Protein AF-0000000086878191 (afdb_homodimer)

Foldseek 3Di:
DPPQPDDQLQEEEEAEAQFQQDDQAWPDDGSVQLLQLLLVVLVLSVVLVHAYEYEWEDDDPLPPADDDDDPDDDDDRDADVRRGGRDCSSPDDPPHHYQYDRAQARPPPTCVVVVSVVSNHQEYEYAYPACQTNRLRNLVVCQVVRHEYEYQLSSHTHSDPVSSCCCVPPPDVVRYHYDHSVSNSVSSVVND/DPPQPDDQLQEEEEAEAQFQQDDQAWPDDGSVQLLQLLLVVLVLSVVLVHAYEYEWEDDDPLPPADDDDDPDDDDDRDADVRRGGRDCSSPDDPRHHYQYDRAQERPPPTCVVVVSVVSNHQEYEYAYPACQTNRLRNLVVCQVVRHAYEYQLSSHTHSDPVSSCCCVPPPDVVRYHYDHSVSNSVSSVVND

Radius of gyration: 21.1 Å; Cα contacts (8 Å, |Δi|>4): 807; chains: 2; bounding box: 50×62×45 Å

InterPro domains:
  IPR000868 Isochorismatase-like domain [PF00857] (11-183)
  IPR036380 Isochorismatase-like superfamily [G3DSA:3.40.50.850] (2-187)
  IPR036380 Isochorismatase-like superfamily [SSF52499] (7-186)
  IPR050272 Isochorismatase-like hydrolase [PTHR43540] (9-186)

Structure (mmCIF, N/CA/C/O backbone):
data_AF-0000000086878191-model_v1
#
loop_
_entity.id
_entity.type
_entity.pdbx_description
1 polymer 'Isochorismatase family protein'
#
loop_
_atom_site.group_PDB
_atom_site.id
_atom_site.type_symbol
_atom_site.label_atom_id
_atom_site.label_alt_id
_atom_site.label_comp_id
_atom_site.label_asym_id
_atom_site.label_entity_id
_atom_site.label_seq_id
_atom_site.pdbx_PDB_ins_code
_atom_site.Cartn_x
_atom_site.Cartn_y
_atom_site.Cartn_z
_atom_site.occupancy
_atom_site.B_iso_or_equiv
_atom_site.auth_seq_id
_atom_site.auth_comp_id
_atom_site.auth_asym_id
_atom_site.auth_atom_id
_atom_site.pdbx_PDB_model_num
ATOM 1 N N . MET A 1 1 ? 23.391 27.094 9.336 1 36.97 1 MET A N 1
ATOM 2 C CA . MET A 1 1 ? 22.031 27.156 8.797 1 36.97 1 MET A CA 1
ATOM 3 C C . MET A 1 1 ? 21.25 25.891 9.164 1 36.97 1 MET A C 1
ATOM 5 O O . MET A 1 1 ? 21.75 24.781 9.008 1 36.97 1 MET A O 1
ATOM 9 N N . LYS A 1 2 ? 20.453 25.938 10.094 1 45.66 2 LYS A N 1
ATOM 10 C CA . LYS A 1 2 ? 19.797 24.75 10.648 1 45.66 2 LYS A CA 1
ATOM 11 C C . LYS A 1 2 ? 19.094 23.953 9.555 1 45.66 2 LYS A C 1
ATOM 13 O O . LYS A 1 2 ? 18.297 24.516 8.789 1 45.66 2 LYS A O 1
ATOM 18 N N . GLU A 1 3 ? 19.641 22.969 8.984 1 55.59 3 GLU A N 1
ATOM 19 C CA . GLU A 1 3 ? 19.141 22.125 7.914 1 55.59 3 GLU A CA 1
ATOM 20 C C . GLU A 1 3 ? 17.656 21.797 8.133 1 55.59 3 GLU A C 1
ATOM 22 O O . GLU A 1 3 ? 17.281 21.234 9.164 1 55.59 3 GLU A O 1
ATOM 27 N N . HIS A 1 4 ? 16.859 22.688 7.398 1 68.62 4 HIS A N 1
ATOM 28 C CA . HIS A 1 4 ? 15.422 22.484 7.523 1 68.62 4 HIS A CA 1
ATOM 29 C C . HIS A 1 4 ? 15.023 21.109 7 1 68.62 4 HIS A C 1
ATOM 31 O O . HIS A 1 4 ? 15.586 20.625 6.016 1 68.62 4 HIS A O 1
ATOM 37 N N . LEU A 1 5 ? 14.227 20.531 7.859 1 74.94 5 LEU A N 1
ATOM 38 C CA . LEU A 1 5 ? 13.688 19.234 7.473 1 74.94 5 LEU A CA 1
ATOM 39 C C . LEU A 1 5 ? 12.992 19.312 6.113 1 74.94 5 LEU A C 1
ATOM 41 O O . LEU A 1 5 ? 13.102 18.391 5.301 1 74.94 5 LEU A O 1
ATOM 45 N N . TYR A 1 6 ? 12.375 20.531 5.906 1 79.62 6 TYR A N 1
ATOM 46 C CA . TYR A 1 6 ? 11.617 20.734 4.68 1 79.62 6 TYR A CA 1
ATOM 47 C C . TYR A 1 6 ? 11.352 22.219 4.449 1 79.62 6 TYR A C 1
ATOM 49 O O . TYR A 1 6 ? 11.547 23.047 5.348 1 79.62 6 TYR A O 1
ATOM 57 N N . GLN A 1 7 ? 11.125 22.484 3.131 1 84.81 7 GLN A N 1
ATOM 58 C CA . GLN A 1 7 ? 10.68 23.812 2.729 1 84.81 7 GLN A CA 1
ATOM 59 C C . GLN A 1 7 ? 9.164 23.844 2.508 1 84.81 7 GLN A C 1
ATOM 61 O O . GLN A 1 7 ? 8.641 23.094 1.687 1 84.81 7 GLN A O 1
ATOM 66 N N . PHE A 1 8 ? 8.469 24.75 3.139 1 85.5 8 PHE A N 1
ATOM 67 C CA . PHE A 1 8 ? 7.012 24.781 3.104 1 85.5 8 PHE A CA 1
ATOM 68 C C . PHE A 1 8 ? 6.512 24.953 1.675 1 85.5 8 PHE A C 1
ATOM 70 O O . PHE A 1 8 ? 5.473 24.406 1.306 1 85.5 8 PHE A O 1
ATOM 77 N N . SER A 1 9 ? 7.266 25.734 0.877 1 88.94 9 SER A N 1
ATOM 78 C CA . SER A 1 9 ? 6.812 26 -0.484 1 88.94 9 SER A CA 1
ATOM 79 C C . SER A 1 9 ? 6.836 24.734 -1.334 1 88.94 9 SER A C 1
ATOM 81 O O . SER A 1 9 ? 6.195 24.672 -2.385 1 88.94 9 SER A O 1
ATOM 83 N N . LYS A 1 10 ? 7.512 23.734 -0.83 1 95.38 10 LYS A N 1
ATOM 84 C CA . LYS A 1 10 ? 7.621 22.484 -1.576 1 95.38 10 LYS A CA 1
ATOM 85 C C . LYS A 1 10 ? 7.07 21.312 -0.769 1 95.38 10 LYS A C 1
ATOM 87 O O . LYS A 1 10 ? 7.359 20.156 -1.072 1 95.38 10 LYS A O 1
ATOM 92 N N . THR A 1 11 ? 6.363 21.688 0.327 1 96.56 11 THR A N 1
ATOM 93 C CA . THR A 1 11 ? 5.867 20.641 1.23 1 96.56 11 THR A CA 1
ATOM 94 C C . THR A 1 11 ? 4.352 20.719 1.358 1 96.56 11 THR A C 1
ATOM 96 O O . THR A 1 11 ? 3.783 21.812 1.47 1 96.56 11 THR A O 1
ATOM 99 N N . ALA A 1 12 ? 3.699 19.625 1.262 1 97.38 12 ALA A N 1
ATOM 100 C CA . ALA A 1 12 ? 2.264 19.5 1.502 1 97.38 12 ALA A CA 1
ATOM 101 C C . ALA A 1 12 ? 1.983 18.766 2.807 1 97.38 12 ALA A C 1
ATOM 103 O O . ALA A 1 12 ? 2.732 17.859 3.189 1 97.38 12 ALA A O 1
ATOM 104 N N . LEU A 1 13 ? 0.971 19.188 3.496 1 97.81 13 LEU A N 1
ATOM 105 C CA . LEU A 1 13 ? 0.39 18.391 4.57 1 97.81 13 LEU A CA 1
ATOM 106 C C . LEU A 1 13 ? -0.806 17.594 4.066 1 97.81 13 LEU A C 1
ATOM 108 O O . LEU A 1 13 ? -1.748 18.156 3.51 1 97.81 13 LEU A O 1
ATOM 112 N N . ILE A 1 14 ? -0.765 16.266 4.156 1 98.81 14 ILE A N 1
ATOM 113 C CA . ILE A 1 14 ? -1.865 15.391 3.777 1 98.81 14 ILE A CA 1
ATOM 114 C C . ILE A 1 14 ? -2.445 14.719 5.02 1 98.81 14 ILE A C 1
ATOM 116 O O . ILE A 1 14 ? -1.743 14 5.727 1 98.81 14 ILE A O 1
ATOM 120 N N . VAL A 1 15 ? -3.699 14.953 5.32 1 98.94 15 VAL A N 1
ATOM 121 C CA . VAL A 1 15 ? -4.406 14.477 6.504 1 98.94 15 VAL A CA 1
ATOM 122 C C . VAL A 1 15 ? -5.402 13.391 6.105 1 98.94 15 VAL A C 1
ATOM 124 O O . VAL A 1 15 ? -6.355 13.656 5.371 1 98.94 15 VAL A O 1
ATOM 127 N N . ILE A 1 16 ? -5.246 12.234 6.648 1 98.88 16 ILE A N 1
ATOM 128 C CA . ILE A 1 16 ? -5.98 11.07 6.18 1 98.88 16 ILE A CA 1
ATOM 129 C C . ILE A 1 16 ? -7.172 10.805 7.102 1 98.88 16 ILE A C 1
ATOM 131 O O . ILE A 1 16 ? -6.992 10.469 8.273 1 98.88 16 ILE A O 1
ATOM 135 N N . ASP A 1 17 ? -8.32 10.898 6.641 1 98.5 17 ASP A N 1
ATOM 136 C CA . ASP A 1 17 ? -9.562 10.289 7.113 1 98.5 17 ASP A CA 1
ATOM 137 C C . ASP A 1 17 ? -9.922 10.781 8.508 1 98.5 17 ASP A C 1
ATOM 139 O O . ASP A 1 17 ? -10.375 10 9.352 1 98.5 17 ASP A O 1
ATOM 143 N N . LEU A 1 18 ? -9.609 12.023 8.797 1 98.56 18 LEU A N 1
ATOM 144 C CA . LEU A 1 18 ? -10.164 12.609 10.008 1 98.56 18 LEU A CA 1
ATOM 145 C C . LEU A 1 18 ? -11.562 13.172 9.75 1 98.56 18 LEU A C 1
ATOM 147 O O . LEU A 1 18 ? -11.742 14.391 9.703 1 98.56 18 LEU A O 1
ATOM 151 N N . GLN A 1 19 ? -12.484 12.289 9.586 1 98.25 19 GLN A N 1
ATOM 152 C CA . GLN A 1 19 ? -13.891 12.562 9.32 1 98.25 19 GLN A CA 1
ATOM 153 C C . GLN A 1 19 ? -14.789 11.969 10.406 1 98.25 19 GLN A C 1
ATOM 155 O O . GLN A 1 19 ? -14.312 11.25 11.281 1 98.25 19 GLN A O 1
ATOM 160 N N . LYS A 1 20 ? -16.047 12.164 10.352 1 96.62 20 LYS A N 1
ATOM 161 C CA . LYS A 1 20 ? -16.969 11.844 11.438 1 96.62 20 LYS A CA 1
ATOM 162 C C . LYS A 1 20 ? -17.109 10.328 11.609 1 96.62 20 LYS A C 1
ATOM 164 O O . LYS A 1 20 ? -17.328 9.844 12.727 1 96.62 20 LYS A O 1
ATOM 169 N N . TRP A 1 21 ? -17 9.57 10.484 1 90.06 21 TRP A N 1
ATOM 170 C CA . TRP A 1 21 ? -17.078 8.117 10.562 1 90.06 21 TRP A CA 1
ATOM 171 C C . TRP A 1 21 ? -15.766 7.531 11.086 1 90.06 21 TRP A C 1
ATOM 173 O O . TRP A 1 21 ? -14.961 7.023 10.305 1 90.06 21 TRP A O 1
ATOM 183 N N . ILE A 1 22 ? -15.148 8.039 12.18 1 84.12 22 ILE A N 1
ATOM 184 C CA . ILE A 1 22 ? -13.961 7.512 12.844 1 84.12 22 ILE A CA 1
ATOM 185 C C . ILE A 1 22 ? -14.367 6.723 14.086 1 84.12 22 ILE A C 1
ATOM 187 O O . ILE A 1 22 ? -15.305 7.105 14.789 1 84.12 22 ILE A O 1
ATOM 191 N N . GLY A 1 23 ? -13.797 5.594 14.266 1 82.06 23 GLY A N 1
ATOM 192 C CA . GLY A 1 23 ? -14.125 4.742 15.398 1 82.06 23 GLY A CA 1
ATOM 193 C C . GLY A 1 23 ? -13.656 5.305 16.719 1 82.06 23 GLY A C 1
ATOM 194 O O . GLY A 1 23 ? -13.258 6.469 16.812 1 82.06 23 GLY A O 1
ATOM 195 N N . ASN A 1 24 ? -13.852 4.496 17.688 1 82.69 24 ASN A N 1
ATOM 196 C CA . ASN A 1 24 ? -13.531 4.961 19.031 1 82.69 24 ASN A CA 1
ATOM 197 C C . ASN A 1 24 ? -12.445 4.113 19.672 1 82.69 24 ASN A C 1
ATOM 199 O O . ASN A 1 24 ? -12.062 4.348 20.812 1 82.69 24 ASN A O 1
ATOM 203 N N . GLN A 1 25 ? -12.008 3.24 18.938 1 91.81 25 GLN A N 1
ATOM 204 C CA . GLN A 1 25 ? -10.977 2.381 19.516 1 91.81 25 GLN A CA 1
ATOM 205 C C . GLN A 1 25 ? -9.711 2.4 18.656 1 91.81 25 GLN A C 1
ATOM 207 O O . GLN A 1 25 ? -9.617 1.685 17.656 1 91.81 25 GLN A O 1
ATOM 212 N N . TYR A 1 26 ? -8.789 3.174 19.016 1 97.06 26 TYR A N 1
ATOM 213 C CA . TYR A 1 26 ? -7.492 3.312 18.359 1 97.06 26 TYR A CA 1
ATOM 214 C C . TYR A 1 26 ? -6.359 3.293 19.391 1 97.06 26 TYR A C 1
ATOM 216 O O . TYR A 1 26 ? -6.578 3.574 20.562 1 97.06 26 TYR A O 1
ATOM 224 N N . ALA A 1 27 ? -5.324 2.898 19.047 1 98.19 27 ALA A N 1
ATOM 225 C CA . ALA A 1 27 ? -4.109 2.896 19.859 1 98.19 27 ALA A CA 1
ATOM 226 C C . ALA A 1 27 ? -2.873 3.148 19.016 1 98.19 27 ALA A C 1
ATOM 228 O O . ALA A 1 27 ? -2.844 2.789 17.828 1 98.19 27 ALA A O 1
ATOM 229 N N . PRO A 1 28 ? -1.759 3.785 19.5 1 98.44 28 PRO A N 1
ATOM 230 C CA . PRO A 1 28 ? -1.587 4.172 20.891 1 98.44 28 PRO A CA 1
ATOM 231 C C . PRO A 1 28 ? -2.244 5.508 21.234 1 98.44 28 PRO A C 1
ATOM 233 O O . PRO A 1 28 ? -2.379 5.863 22.406 1 98.44 28 PRO A O 1
ATOM 236 N N . HIS A 1 29 ? -2.627 6.32 20.266 1 98.56 29 HIS A N 1
ATOM 237 C CA . HIS A 1 29 ? -3.256 7.617 20.484 1 98.56 29 HIS A CA 1
ATOM 238 C C . HIS A 1 29 ? -4.762 7.547 20.25 1 98.56 29 HIS A C 1
ATOM 240 O O . HIS A 1 29 ? -5.227 6.816 19.375 1 98.56 29 HIS A O 1
ATOM 246 N N . SER A 1 30 ? -5.531 8.312 21.031 1 97.94 30 SER A N 1
ATOM 247 C CA . SER A 1 30 ? -6.957 8.43 20.766 1 97.94 30 SER A CA 1
ATOM 248 C C . SER A 1 30 ? -7.215 9.234 19.484 1 97.94 30 SER A C 1
ATOM 250 O O . SER A 1 30 ? -6.344 9.977 19.031 1 97.94 30 SER A O 1
ATOM 252 N N . ALA A 1 31 ? -8.391 9.055 18.938 1 97.56 31 ALA A N 1
ATOM 253 C CA . ALA A 1 31 ? -8.773 9.852 17.781 1 97.56 31 ALA A CA 1
ATOM 254 C C . ALA A 1 31 ? -8.727 11.344 18.109 1 97.56 31 ALA A C 1
ATOM 256 O O . ALA A 1 31 ? -8.312 12.156 17.281 1 97.56 31 ALA A O 1
ATOM 257 N N . GLU A 1 32 ? -9.117 11.734 19.281 1 97.56 32 GLU A N 1
ATOM 258 C CA . GLU A 1 32 ? -9.117 13.133 19.703 1 97.56 32 GLU A CA 1
ATOM 259 C C . GLU A 1 32 ? -7.703 13.703 19.734 1 97.56 32 GLU A C 1
ATOM 261 O O . GLU A 1 32 ? -7.48 14.844 19.312 1 97.56 32 GLU A O 1
ATOM 266 N N . GLN A 1 33 ? -6.793 12.898 20.219 1 98.44 33 GLN A N 1
ATOM 267 C CA . GLN A 1 33 ? -5.398 13.328 20.25 1 98.44 33 GLN A CA 1
ATOM 268 C C . GLN A 1 33 ? -4.855 13.547 18.844 1 98.44 33 GLN A C 1
ATOM 270 O O . GLN A 1 33 ? -4.164 14.531 18.578 1 98.44 33 GLN A O 1
ATOM 275 N N . VAL A 1 34 ? -5.164 12.641 17.953 1 98.81 34 VAL A N 1
ATOM 276 C CA . VAL A 1 34 ? -4.719 12.734 16.562 1 98.81 34 VAL A CA 1
ATOM 277 C C . VAL A 1 34 ? -5.324 13.977 15.914 1 98.81 34 VAL A C 1
ATOM 279 O O . VAL A 1 34 ? -4.625 14.742 15.242 1 98.81 34 VAL A O 1
ATOM 282 N N . VAL A 1 35 ? -6.602 14.219 16.141 1 98.62 35 VAL A N 1
ATOM 283 C CA . VAL A 1 35 ? -7.309 15.359 15.555 1 98.62 35 VAL A CA 1
ATOM 284 C C . VAL A 1 35 ? -6.703 16.656 16.078 1 98.62 35 VAL A C 1
ATOM 286 O O . VAL A 1 35 ? -6.496 17.609 15.312 1 98.62 35 VAL A O 1
ATOM 289 N N . GLU A 1 36 ? -6.43 16.703 17.312 1 98.69 36 GLU A N 1
ATOM 290 C CA . GLU A 1 36 ? -5.844 17.891 17.922 1 98.69 36 GLU A CA 1
ATOM 291 C C . GLU A 1 36 ? -4.496 18.234 17.281 1 98.69 36 GLU A C 1
ATOM 293 O O . GLU A 1 36 ? -4.254 19.375 16.891 1 98.69 36 GLU A O 1
ATOM 298 N N . ARG A 1 37 ? -3.666 17.297 17.172 1 98.88 37 ARG A N 1
ATOM 299 C CA . ARG A 1 37 ? -2.328 17.516 16.641 1 98.88 37 ARG A CA 1
ATOM 300 C C . ARG A 1 37 ? -2.383 17.812 15.141 1 98.88 37 ARG A C 1
ATOM 302 O O . ARG A 1 37 ? -1.646 18.672 14.648 1 98.88 37 ARG A O 1
ATOM 309 N N . ALA A 1 38 ? -3.26 17.094 14.445 1 98.81 38 ALA A N 1
ATOM 310 C CA . ALA A 1 38 ? -3.455 17.391 13.031 1 98.81 38 ALA A CA 1
ATOM 311 C C . ALA A 1 38 ? -3.963 18.812 12.828 1 98.81 38 ALA A C 1
ATOM 313 O O . ALA A 1 38 ? -3.504 19.516 11.922 1 98.81 38 ALA A O 1
ATOM 314 N N . SER A 1 39 ? -4.91 19.219 13.656 1 98.62 39 SER A N 1
ATOM 315 C CA . SER A 1 39 ? -5.473 20.562 13.57 1 98.62 39 SER A CA 1
ATOM 316 C C . SER A 1 39 ? -4.391 21.625 13.742 1 98.62 39 SER A C 1
ATOM 318 O O . SER A 1 39 ? -4.363 22.609 13.016 1 98.62 39 SER A O 1
ATOM 320 N N . ALA A 1 40 ? -3.541 21.391 14.664 1 98.25 40 ALA A N 1
ATOM 321 C CA . ALA A 1 40 ? -2.438 22.328 14.891 1 98.25 40 ALA A CA 1
ATOM 322 C C . ALA A 1 40 ? -1.545 22.422 13.656 1 98.25 40 ALA A C 1
ATOM 324 O O . ALA A 1 40 ? -1.142 23.531 13.258 1 98.25 40 ALA A O 1
ATOM 325 N N . MET A 1 41 ? -1.264 21.344 13.023 1 97.62 41 MET A N 1
ATOM 326 C CA . MET A 1 41 ? -0.425 21.344 11.828 1 97.62 41 MET A CA 1
ATOM 327 C C . MET A 1 41 ? -1.145 22 10.656 1 97.62 41 MET A C 1
ATOM 329 O O . MET A 1 41 ? -0.543 22.766 9.898 1 97.62 41 MET A O 1
ATOM 333 N N . VAL A 1 42 ? -2.426 21.688 10.539 1 97.62 42 VAL A N 1
ATOM 334 C CA . VAL A 1 42 ? -3.209 22.281 9.461 1 97.62 42 VAL A CA 1
ATOM 335 C C . VAL A 1 42 ? -3.133 23.797 9.555 1 97.62 42 VAL A C 1
ATOM 337 O O . VAL A 1 42 ? -2.863 24.469 8.555 1 97.62 42 VAL A O 1
ATOM 340 N N . GLN A 1 43 ? -3.34 24.328 10.703 1 95.69 43 GLN A N 1
ATOM 341 C CA . GLN A 1 43 ? -3.303 25.766 10.898 1 95.69 43 GLN A CA 1
ATOM 342 C C . GLN A 1 43 ? -1.932 26.344 10.547 1 95.69 43 GLN A C 1
ATOM 344 O O . GLN A 1 43 ? -1.834 27.328 9.82 1 95.69 43 GLN A O 1
ATOM 349 N N . SER A 1 44 ? -0.901 25.688 11 1 94.94 44 SER A N 1
ATOM 350 C CA . SER A 1 44 ? 0.46 26.156 10.766 1 94.94 44 SER A CA 1
ATOM 351 C C . SER A 1 44 ? 0.809 26.125 9.281 1 94.94 44 SER A C 1
ATOM 353 O O . SER A 1 44 ? 1.383 27.078 8.75 1 94.94 44 SER A O 1
ATOM 355 N N . PHE A 1 45 ? 0.505 25.047 8.617 1 94.75 45 PHE A N 1
ATOM 356 C CA . PHE A 1 45 ? 0.805 24.906 7.199 1 94.75 45 PHE A CA 1
ATOM 357 C C . PHE A 1 45 ? 0.023 25.938 6.383 1 94.75 45 PHE A C 1
ATOM 359 O O . PHE A 1 45 ? 0.566 26.547 5.461 1 94.75 45 PHE A O 1
ATOM 366 N N . ARG A 1 46 ? -1.214 26.203 6.75 1 92.44 46 ARG A N 1
ATOM 367 C CA . ARG A 1 46 ? -2.031 27.219 6.09 1 92.44 46 ARG A CA 1
ATOM 368 C C . ARG A 1 46 ? -1.401 28.594 6.219 1 92.44 46 ARG A C 1
ATOM 370 O O . ARG A 1 46 ? -1.295 29.328 5.234 1 92.44 46 ARG A O 1
ATOM 377 N N . GLU A 1 47 ? -1.059 28.844 7.359 1 91 47 GLU A N 1
ATOM 378 C CA . GLU A 1 47 ? -0.479 30.156 7.629 1 91 47 GLU A CA 1
ATOM 379 C C . GLU A 1 47 ? 0.812 30.375 6.844 1 91 47 GLU A C 1
ATOM 381 O O . GLU A 1 47 ? 1.129 31.484 6.445 1 91 47 GLU A O 1
ATOM 386 N N . ALA A 1 48 ? 1.458 29.312 6.531 1 90 48 ALA A N 1
ATOM 387 C CA . ALA A 1 48 ? 2.715 29.375 5.789 1 90 48 ALA A CA 1
ATOM 388 C C . ALA A 1 48 ? 2.465 29.344 4.285 1 90 48 ALA A C 1
ATOM 390 O O . ALA A 1 48 ? 3.406 29.406 3.492 1 90 48 ALA A O 1
ATOM 391 N N . GLY A 1 49 ? 1.179 29.141 3.896 1 89.19 49 GLY A N 1
ATOM 392 C CA . GLY A 1 49 ? 0.834 29.109 2.484 1 89.19 49 GLY A CA 1
ATOM 393 C C . GLY A 1 49 ? 1.097 27.75 1.845 1 89.19 49 GLY A C 1
ATOM 394 O O . GLY A 1 49 ? 1.139 27.641 0.617 1 89.19 49 GLY A O 1
ATOM 395 N N . ALA A 1 50 ? 1.375 26.75 2.682 1 92.81 50 ALA A N 1
ATOM 396 C CA . ALA A 1 50 ? 1.643 25.406 2.168 1 92.81 50 ALA A CA 1
ATOM 397 C C . ALA A 1 50 ? 0.352 24.719 1.729 1 92.81 50 ALA A C 1
ATOM 399 O O . ALA A 1 50 ? -0.735 25.078 2.195 1 92.81 50 ALA A O 1
ATOM 400 N N . PHE A 1 51 ? 0.423 23.812 0.816 1 95.25 51 PHE A N 1
ATOM 401 C CA . PHE A 1 51 ? -0.706 23 0.37 1 95.25 51 PHE A CA 1
ATOM 402 C C . PHE A 1 51 ? -1.17 22.062 1.478 1 95.25 51 PHE A C 1
ATOM 404 O O . PHE A 1 51 ? -0.364 21.328 2.055 1 95.25 51 PHE A O 1
ATOM 411 N N . VAL A 1 52 ? -2.41 22.172 1.787 1 97 52 VAL A N 1
ATOM 412 C CA . VAL A 1 52 ? -3.035 21.25 2.742 1 97 52 VAL A CA 1
ATOM 413 C C . VAL A 1 52 ? -4.098 20.422 2.039 1 97 52 VAL A C 1
ATOM 415 O O . VAL A 1 52 ? -5.07 20.953 1.507 1 97 52 VAL A O 1
ATOM 418 N N . GLY A 1 53 ? -3.881 19.109 1.956 1 98.19 53 GLY A N 1
ATOM 419 C CA . GLY A 1 53 ? -4.859 18.156 1.447 1 98.19 53 GLY A CA 1
ATOM 420 C C . GLY A 1 53 ? -5.602 17.422 2.545 1 98.19 53 GLY A C 1
ATOM 421 O O . GLY A 1 53 ? -4.988 16.734 3.361 1 98.19 53 GLY A O 1
ATOM 422 N N . LEU A 1 54 ? -6.863 17.609 2.609 1 98.81 54 LEU A N 1
ATOM 423 C CA . LEU A 1 54 ? -7.73 16.891 3.545 1 98.81 54 LEU A CA 1
ATOM 424 C C . LEU A 1 54 ? -8.43 15.727 2.859 1 98.81 54 LEU A C 1
ATOM 426 O O . LEU A 1 54 ? -9.289 15.938 1.998 1 98.81 54 LEU A O 1
ATOM 430 N N . VAL A 1 55 ? -8.047 14.523 3.254 1 98.81 55 VAL A N 1
ATOM 431 C CA . VAL A 1 55 ? -8.531 13.312 2.59 1 98.81 55 VAL A CA 1
ATOM 432 C C . VAL A 1 55 ? -9.727 12.742 3.357 1 98.81 55 VAL A C 1
ATOM 434 O O . VAL A 1 55 ? -9.711 12.695 4.59 1 98.81 55 VAL A O 1
ATOM 437 N N . ARG A 1 56 ? -10.703 12.328 2.645 1 98.5 56 ARG A N 1
ATOM 438 C CA . ARG A 1 56 ? -11.859 11.648 3.221 1 98.5 56 ARG A CA 1
ATOM 439 C C . ARG A 1 56 ? -12.336 10.508 2.322 1 98.5 56 ARG A C 1
ATOM 441 O O . ARG A 1 56 ? -12.023 10.484 1.129 1 98.5 56 ARG A O 1
ATOM 448 N N . VAL A 1 57 ? -13.008 9.562 2.918 1 97.75 57 VAL A N 1
ATOM 449 C CA . VAL A 1 57 ? -13.781 8.578 2.17 1 97.75 57 VAL A CA 1
ATOM 450 C C . VAL A 1 57 ? -15.219 9.07 1.999 1 97.75 57 VAL A C 1
ATOM 452 O O . VAL A 1 57 ? -15.828 9.562 2.951 1 97.75 57 VAL A O 1
ATOM 455 N N . SER A 1 58 ? -15.68 9.023 0.833 1 97.5 58 SER A N 1
ATOM 456 C CA . SER A 1 58 ? -17.078 9.367 0.555 1 97.5 58 SER A CA 1
ATOM 457 C C . SER A 1 58 ? -17.578 8.664 -0.697 1 97.5 58 SER A C 1
ATOM 459 O O . SER A 1 58 ? -16.781 8.273 -1.56 1 97.5 58 SER A O 1
ATOM 461 N N . SER A 1 59 ? -18.891 8.461 -0.765 1 96.25 59 SER A N 1
ATOM 462 C CA . SER A 1 59 ? -19.578 7.867 -1.909 1 96.25 59 SER A CA 1
ATOM 463 C C . SER A 1 59 ? -21.031 8.32 -1.984 1 96.25 59 SER A C 1
ATOM 465 O O . SER A 1 59 ? -21.688 8.469 -0.956 1 96.25 59 SER A O 1
ATOM 467 N N . LYS A 1 60 ? -21.484 8.547 -3.172 1 95.12 60 LYS A N 1
ATOM 468 C CA . LYS A 1 60 ? -22.875 8.977 -3.359 1 95.12 60 LYS A CA 1
ATOM 469 C C . LYS A 1 60 ? -23.844 7.82 -3.133 1 95.12 60 LYS A C 1
ATOM 471 O O . LYS A 1 60 ? -24.922 8.008 -2.553 1 95.12 60 LYS A O 1
ATOM 476 N N . ASP A 1 61 ? -23.484 6.629 -3.604 1 95.31 61 ASP A N 1
ATOM 477 C CA . ASP A 1 61 ? -24.406 5.504 -3.559 1 95.31 61 ASP A CA 1
ATOM 478 C C . ASP A 1 61 ? -23.688 4.207 -3.203 1 95.31 61 ASP A C 1
ATOM 480 O O . ASP A 1 61 ? -24.281 3.123 -3.273 1 95.31 61 ASP A O 1
ATOM 484 N N . PHE A 1 62 ? -22.422 4.207 -2.945 1 93.75 62 PHE A N 1
ATOM 485 C CA . PHE A 1 62 ? -21.578 3.121 -2.451 1 93.75 62 PHE A CA 1
ATOM 486 C C . PHE A 1 62 ? -21.297 2.111 -3.557 1 93.75 62 PHE A C 1
ATOM 488 O O . PHE A 1 62 ? -20.656 1.082 -3.316 1 93.75 62 PHE A O 1
ATOM 495 N N . LYS A 1 63 ? -21.703 2.414 -4.809 1 96 63 LYS A N 1
ATOM 496 C CA . LYS A 1 63 ? -21.469 1.479 -5.906 1 96 63 LYS A CA 1
ATOM 497 C C . LYS A 1 63 ? -20.031 1.569 -6.41 1 96 63 LYS A C 1
ATOM 499 O O . LYS A 1 63 ? -19.578 0.691 -7.145 1 96 63 LYS A O 1
ATOM 504 N N . ASP A 1 64 ? -19.328 2.619 -6.016 1 96.38 64 ASP A N 1
ATOM 505 C CA . ASP A 1 64 ? -17.953 2.816 -6.438 1 96.38 64 ASP A CA 1
ATOM 506 C C . ASP A 1 64 ? -16.969 2.404 -5.336 1 96.38 64 ASP A C 1
ATOM 508 O O . ASP A 1 64 ? -15.773 2.678 -5.426 1 96.38 64 ASP A O 1
ATOM 512 N N . MET A 1 65 ? -17.484 1.703 -4.328 1 94.62 65 MET A N 1
ATOM 513 C CA . MET A 1 65 ? -16.625 1.191 -3.258 1 94.62 65 MET A CA 1
ATOM 514 C C . MET A 1 65 ? -16.156 -0.23 -3.564 1 94.62 65 MET A C 1
ATOM 516 O O . MET A 1 65 ? -16.922 -1.033 -4.102 1 94.62 65 MET A O 1
ATOM 520 N N . PRO A 1 66 ? -14.859 -0.502 -3.219 1 94.5 66 PRO A N 1
ATOM 521 C CA . PRO A 1 66 ? -14.438 -1.896 -3.383 1 94.5 66 PRO A CA 1
ATOM 522 C C . PRO A 1 66 ? -15.289 -2.869 -2.57 1 94.5 66 PRO A C 1
ATOM 524 O O . PRO A 1 66 ? -15.719 -2.543 -1.462 1 94.5 66 PRO A O 1
ATOM 527 N N . ARG A 1 67 ? -15.531 -4.066 -3.129 1 94.5 67 ARG A N 1
ATOM 528 C CA . ARG A 1 67 ? -16.266 -5.145 -2.482 1 94.5 67 ARG A CA 1
ATOM 529 C C . ARG A 1 67 ? -15.484 -6.453 -2.533 1 94.5 67 ARG A C 1
ATOM 531 O O . ARG A 1 67 ? -15.852 -7.379 -3.252 1 94.5 67 ARG A O 1
ATOM 538 N N . PRO A 1 68 ? -14.5 -6.566 -1.713 1 96.56 68 PRO A N 1
ATOM 539 C CA . PRO A 1 68 ? -13.68 -7.777 -1.742 1 96.56 68 PRO A CA 1
ATOM 540 C C . PRO A 1 68 ? -14.414 -9 -1.199 1 96.56 68 PRO A C 1
ATOM 542 O O . PRO A 1 68 ? -15.188 -8.891 -0.245 1 96.56 68 PRO A O 1
ATOM 545 N N . LEU A 1 69 ? -14.18 -10.164 -1.859 1 96.62 69 LEU A N 1
ATOM 546 C CA . LEU A 1 69 ? -14.539 -11.445 -1.251 1 96.62 69 LEU A CA 1
ATOM 547 C C . LEU A 1 69 ? -13.602 -11.781 -0.098 1 96.62 69 LEU A C 1
ATOM 549 O O . LEU A 1 69 ? -12.375 -11.773 -0.265 1 96.62 69 LEU A O 1
ATOM 553 N N . LEU A 1 70 ? -14.172 -12.047 1.058 1 97.5 70 LEU A N 1
ATOM 554 C CA . LEU A 1 70 ? -13.383 -12.273 2.262 1 97.5 70 LEU A CA 1
ATOM 555 C C . LEU A 1 70 ? -13.742 -13.617 2.896 1 97.5 70 LEU A C 1
ATOM 557 O O . LEU A 1 70 ? -14.773 -14.203 2.578 1 97.5 70 LEU A O 1
ATOM 561 N N . ASP A 1 71 ? -12.812 -14.023 3.727 1 97.06 71 ASP A N 1
ATOM 562 C CA . ASP A 1 71 ? -13.07 -15.266 4.449 1 97.06 71 ASP A CA 1
ATOM 563 C C . ASP A 1 71 ? -14.094 -15.055 5.566 1 97.06 71 ASP A C 1
ATOM 565 O O . ASP A 1 71 ? -14.836 -15.977 5.914 1 97.06 71 ASP A O 1
ATOM 569 N N . GLN A 1 72 ? -14.047 -13.836 6.07 1 94.38 72 GLN A N 1
ATOM 570 C CA . GLN A 1 72 ? -14.992 -13.445 7.113 1 94.38 72 GLN A CA 1
ATOM 571 C C . GLN A 1 72 ? -15.766 -12.188 6.719 1 94.38 72 GLN A C 1
ATOM 573 O O . GLN A 1 72 ? -15.203 -11.281 6.098 1 94.38 72 GLN A O 1
ATOM 578 N N . GLU A 1 73 ? -16.984 -12.219 7.016 1 90.12 73 GLU A N 1
ATOM 579 C CA . GLU A 1 73 ? -17.797 -11.047 6.723 1 90.12 73 GLU A CA 1
ATOM 580 C C . GLU A 1 73 ? -17.234 -9.805 7.422 1 90.12 73 GLU A C 1
ATOM 582 O O . GLU A 1 73 ? -16.891 -9.859 8.602 1 90.12 73 GLU A O 1
ATOM 587 N N . PRO A 1 74 ? -17.141 -8.82 6.668 1 84.06 74 PRO A N 1
ATOM 588 C CA . PRO A 1 74 ? -16.703 -7.59 7.328 1 84.06 74 PRO A CA 1
ATOM 589 C C . PRO A 1 74 ? -17.734 -7.051 8.312 1 84.06 74 PRO A C 1
ATOM 591 O O . PRO A 1 74 ? -18.906 -7.391 8.227 1 84.06 74 PRO A O 1
ATOM 594 N N . PRO A 1 75 ? -17.141 -6.285 9.195 1 78.31 75 PRO A N 1
ATOM 595 C CA . PRO A 1 75 ? -18.094 -5.68 10.117 1 78.31 75 PRO A CA 1
ATOM 596 C C . PRO A 1 75 ? -19.094 -4.77 9.414 1 78.31 75 PRO A C 1
ATOM 598 O O . PRO A 1 75 ? -18.797 -4.215 8.352 1 78.31 75 PRO A O 1
ATOM 601 N N . ALA A 1 76 ? -20.266 -4.707 9.992 1 82.25 76 ALA A N 1
ATOM 602 C CA . ALA A 1 76 ? -21.297 -3.807 9.469 1 82.25 76 ALA A CA 1
ATOM 603 C C . ALA A 1 76 ? -20.812 -2.359 9.477 1 82.25 76 ALA A C 1
ATOM 605 O O . ALA A 1 76 ? -20.141 -1.927 10.414 1 82.25 76 ALA A O 1
ATOM 606 N N . ILE A 1 77 ? -21.062 -1.72 8.375 1 80.62 77 ILE A N 1
ATOM 607 C CA . ILE A 1 77 ? -20.734 -0.304 8.266 1 80.62 77 ILE A CA 1
ATOM 608 C C . ILE A 1 77 ? -21.828 0.539 8.906 1 80.62 77 ILE A C 1
ATOM 610 O O . ILE A 1 77 ? -22.984 0.496 8.477 1 80.62 77 ILE A O 1
ATOM 614 N N . ASN A 1 78 ? -21.547 1.103 10.062 1 85.81 78 ASN A N 1
ATOM 615 C CA . ASN A 1 78 ? -22.484 2 10.727 1 85.81 78 ASN A CA 1
ATOM 616 C C . ASN A 1 78 ? -22.156 3.463 10.461 1 85.81 78 ASN A C 1
ATOM 618 O O . ASN A 1 78 ? -21.297 4.039 11.125 1 85.81 78 ASN A O 1
ATOM 622 N N . LEU A 1 79 ? -22.922 4.012 9.562 1 90.94 79 LEU A N 1
ATOM 623 C CA . LEU A 1 79 ? -22.656 5.395 9.18 1 90.94 79 LEU A CA 1
ATOM 624 C C . LEU A 1 79 ? -23.5 6.359 10.016 1 90.94 79 LEU A C 1
ATOM 626 O O . LEU A 1 79 ? -24.672 6.09 10.289 1 90.94 79 LEU A O 1
ATOM 630 N N . VAL A 1 80 ? -22.875 7.426 10.469 1 92.38 80 VAL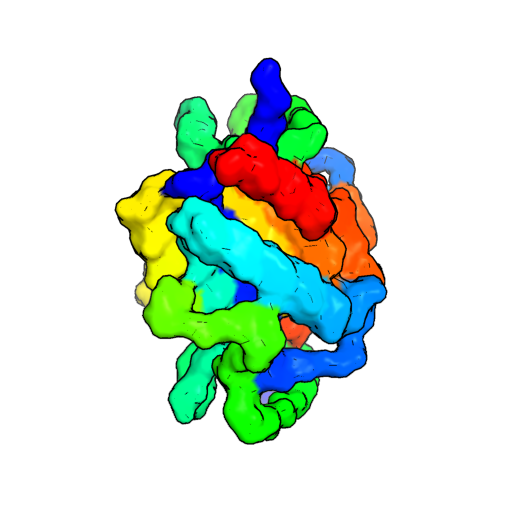 A N 1
ATOM 631 C CA . VAL A 1 80 ? -23.531 8.5 11.188 1 92.38 80 VAL A CA 1
ATOM 632 C C . VAL A 1 80 ? -23.922 9.617 10.219 1 92.38 80 VAL A C 1
ATOM 634 O O . VAL A 1 80 ? -23.391 9.688 9.102 1 92.38 80 VAL A O 1
ATOM 637 N N . PRO A 1 81 ? -24.906 10.5 10.602 1 94.75 81 PRO A N 1
ATOM 638 C CA . PRO A 1 81 ? -25.172 11.656 9.742 1 94.75 81 PRO A CA 1
ATOM 639 C C . PRO A 1 81 ? -23.922 12.484 9.461 1 94.75 81 PRO A C 1
ATOM 641 O O . PRO A 1 81 ? -23.156 12.773 10.383 1 94.75 81 PRO A O 1
ATOM 644 N N . GLY A 1 82 ? -23.672 12.773 8.211 1 96.81 82 GLY A N 1
ATOM 645 C CA . GLY A 1 82 ? -22.484 13.508 7.84 1 96.81 82 GLY A CA 1
ATOM 646 C C . GLY A 1 82 ? -21.203 12.695 7.984 1 96.81 82 GLY A C 1
ATOM 647 O O . GLY A 1 82 ? -20.141 13.242 8.266 1 96.81 82 GLY A O 1
ATOM 648 N N . TRP A 1 83 ? -21.297 11.398 7.82 1 96.75 83 TRP A N 1
ATOM 649 C CA . TRP A 1 83 ? -20.219 10.461 8.117 1 96.75 83 TRP A CA 1
ATOM 650 C C . TRP A 1 83 ? -18.969 10.812 7.332 1 96.75 83 TRP A C 1
ATOM 652 O O . TRP A 1 83 ? -17.844 10.508 7.766 1 96.75 83 TRP A O 1
ATOM 662 N N . ASP A 1 84 ? -19.141 11.469 6.195 1 97.31 84 ASP A N 1
ATOM 663 C CA . ASP A 1 84 ? -18 11.727 5.336 1 97.31 84 ASP A CA 1
ATOM 664 C C . ASP A 1 84 ? -17.547 13.18 5.449 1 97.31 84 ASP A C 1
ATOM 666 O O . ASP A 1 84 ? -16.719 13.641 4.652 1 97.31 84 ASP A O 1
ATOM 670 N N . GLU A 1 85 ? -18.016 13.922 6.457 1 97.75 85 GLU A N 1
ATOM 671 C CA . GLU A 1 85 ? -17.531 15.273 6.738 1 97.75 85 GLU A CA 1
ATOM 672 C C . GLU A 1 85 ? -16.266 15.25 7.582 1 97.75 85 GLU A C 1
ATOM 674 O O . GLU A 1 85 ? -16.156 14.469 8.531 1 97.75 85 GLU A O 1
ATOM 679 N N . ILE A 1 86 ? -15.32 16.062 7.164 1 98.44 86 ILE A N 1
ATOM 680 C CA . ILE A 1 86 ? -14.164 16.25 8.023 1 98.44 86 ILE A CA 1
ATOM 681 C C . ILE A 1 86 ? -14.602 16.797 9.383 1 98.44 86 ILE A C 1
ATOM 683 O O . ILE A 1 86 ? -15.461 17.688 9.445 1 98.44 86 ILE A O 1
ATOM 687 N N . VAL A 1 87 ? -13.992 16.359 10.477 1 98.12 87 VAL A N 1
ATOM 688 C CA . VAL A 1 87 ? -14.391 16.797 11.805 1 98.12 87 VAL A CA 1
ATOM 689 C C . VAL A 1 87 ? -14.188 18.312 11.93 1 98.12 87 VAL A C 1
ATOM 691 O O . VAL A 1 87 ? -13.219 18.859 11.398 1 98.12 87 VAL A O 1
ATOM 694 N N . PRO A 1 88 ? -15.016 18.953 12.641 1 97.5 88 PRO A N 1
ATOM 695 C CA . PRO A 1 88 ? -14.984 20.422 12.68 1 97.5 88 PRO A CA 1
ATOM 696 C C . PRO A 1 88 ? -13.695 20.969 13.289 1 97.5 88 PRO A C 1
ATOM 698 O O . PRO A 1 88 ? -13.266 22.062 12.945 1 97.5 88 PRO A O 1
ATOM 701 N N . GLU A 1 89 ? -13.023 20.188 14.148 1 98 89 GLU A N 1
ATOM 702 C CA . GLU A 1 89 ? -11.805 20.625 14.828 1 98 89 GLU A CA 1
ATOM 703 C C . GLU A 1 89 ? -10.695 20.922 13.836 1 98 89 GLU A C 1
ATOM 705 O O . GLU A 1 89 ? -9.797 21.719 14.125 1 98 89 GLU A O 1
ATOM 710 N N . ILE A 1 90 ? -10.805 20.375 12.648 1 98.25 90 ILE A N 1
ATOM 711 C CA . ILE A 1 90 ? -9.789 20.594 11.633 1 98.25 90 ILE A CA 1
ATOM 712 C C . ILE A 1 90 ? -9.945 22 11.039 1 98.25 90 ILE A C 1
ATOM 714 O O . ILE A 1 90 ? -8.977 22.578 10.531 1 98.25 90 ILE A O 1
ATOM 718 N N . GLY A 1 91 ? -11.156 22.547 11.07 1 96.38 91 GLY A N 1
ATOM 719 C CA . GLY A 1 91 ? -11.398 23.891 10.578 1 96.38 91 GLY A CA 1
ATOM 720 C C . GLY A 1 91 ? -11.281 24.016 9.07 1 96.38 91 GLY A C 1
ATOM 721 O O . GLY A 1 91 ? -10.555 24.859 8.57 1 96.38 91 GLY A O 1
ATOM 722 N N . VAL A 1 92 ? -12.039 23.203 8.375 1 95.5 92 VAL A N 1
ATOM 723 C CA . VAL A 1 92 ? -12.008 23.188 6.914 1 95.5 92 VAL A CA 1
ATOM 724 C C . VAL A 1 92 ? -12.398 24.562 6.383 1 95.5 92 VAL A C 1
ATOM 726 O O . VAL A 1 92 ? -13.359 25.172 6.863 1 95.5 92 VAL A O 1
ATOM 729 N N . THR A 1 93 ? -11.625 25.016 5.488 1 91.56 93 THR A N 1
ATOM 730 C CA . THR A 1 93 ? -11.938 26.281 4.828 1 91.56 93 THR A CA 1
ATOM 731 C C . THR A 1 93 ? -12.172 26.062 3.334 1 91.56 93 THR A C 1
ATOM 733 O O . THR A 1 93 ? -11.922 24.984 2.812 1 91.56 93 THR A O 1
ATOM 736 N N . ALA A 1 94 ? -12.602 27.109 2.621 1 88 94 ALA A N 1
ATOM 737 C CA . ALA A 1 94 ? -12.844 27.047 1.184 1 88 94 ALA A CA 1
ATOM 738 C C . ALA A 1 94 ? -11.539 26.906 0.409 1 88 94 ALA A C 1
ATOM 740 O O . ALA A 1 94 ? -11.547 26.5 -0.756 1 88 94 ALA A O 1
ATOM 741 N N . ASN A 1 95 ? -10.406 27.156 1.078 1 85.69 95 ASN A N 1
ATOM 742 C CA . ASN A 1 95 ? -9.109 27.109 0.418 1 85.69 95 ASN A CA 1
ATOM 743 C C . ASN A 1 95 ? -8.445 25.75 0.584 1 85.69 95 ASN A C 1
ATOM 745 O O . ASN A 1 95 ? -7.426 25.469 -0.051 1 85.69 95 ASN A O 1
ATOM 749 N N . ASP A 1 96 ? -9.031 24.969 1.442 1 88.94 96 ASP A N 1
ATOM 750 C CA . ASP A 1 96 ? -8.469 23.641 1.606 1 88.94 96 ASP A CA 1
ATOM 751 C C . ASP A 1 96 ? -8.82 22.734 0.421 1 88.94 96 ASP A C 1
ATOM 753 O O . ASP A 1 96 ? -9.875 22.906 -0.2 1 88.94 96 ASP A O 1
ATOM 757 N N . HIS A 1 97 ? -7.961 21.922 0.092 1 96.06 97 HIS A N 1
ATOM 758 C CA . HIS A 1 97 ? -8.242 20.938 -0.943 1 96.06 97 HIS A CA 1
ATOM 759 C C . HIS A 1 97 ? -8.805 19.656 -0.342 1 96.06 97 HIS A C 1
ATOM 761 O O . HIS A 1 97 ? -8.102 18.938 0.385 1 96.06 97 HIS A O 1
ATOM 767 N N . LEU A 1 98 ? -10.016 19.438 -0.618 1 97.56 98 LEU A N 1
ATOM 768 C CA . LEU A 1 98 ? -10.648 18.203 -0.207 1 97.56 98 LEU A CA 1
ATOM 769 C C . LEU A 1 98 ? -10.414 17.094 -1.238 1 97.56 98 LEU A C 1
ATOM 771 O O . LEU A 1 98 ? -10.727 17.266 -2.42 1 97.56 98 LEU A O 1
ATOM 775 N N . ILE A 1 99 ? -9.805 16.031 -0.827 1 98.31 99 ILE A N 1
ATOM 776 C CA . ILE A 1 99 ? -9.531 14.883 -1.672 1 98.31 99 ILE A CA 1
ATOM 777 C C . ILE A 1 99 ? -10.438 13.719 -1.273 1 98.31 99 ILE A C 1
ATOM 779 O O . ILE A 1 99 ? -10.367 13.227 -0.146 1 98.31 99 ILE A O 1
ATOM 783 N N . THR A 1 100 ? -11.273 13.258 -2.164 1 98.44 100 THR A N 1
ATOM 784 C CA . THR A 1 100 ? -12.188 12.164 -1.871 1 98.44 100 THR A CA 1
ATOM 785 C C . THR A 1 100 ? -11.688 10.859 -2.48 1 98.44 100 THR A C 1
ATOM 787 O O . THR A 1 100 ? -11.469 10.773 -3.689 1 98.44 100 THR A O 1
ATOM 790 N N . LYS A 1 101 ? -11.469 9.93 -1.633 1 98.25 101 LYS A N 1
ATOM 791 C CA . LYS A 1 101 ? -11.031 8.602 -2.07 1 98.25 101 LYS A CA 1
ATOM 792 C C . LYS A 1 101 ? -12.125 7.562 -1.848 1 98.25 101 LYS A C 1
ATOM 794 O O . LYS A 1 101 ? -13.102 7.824 -1.145 1 98.25 101 LYS A O 1
ATOM 799 N N . ARG A 1 102 ? -11.992 6.324 -2.477 1 97.06 102 ARG A N 1
ATOM 800 C CA . ARG A 1 102 ? -12.969 5.242 -2.375 1 97.06 102 ARG A CA 1
ATOM 801 C C . ARG A 1 102 ? -12.312 3.961 -1.869 1 97.06 102 ARG A C 1
ATOM 803 O O . ARG A 1 102 ? -12.969 2.926 -1.751 1 97.06 102 ARG A O 1
ATOM 810 N N . GLN A 1 103 ? -11.039 3.99 -1.701 1 96.81 103 GLN A N 1
ATOM 811 C CA . GLN A 1 103 ? -10.203 2.893 -1.226 1 96.81 103 GLN A CA 1
ATOM 812 C C . GLN A 1 103 ? -9.258 3.359 -0.119 1 96.81 103 GLN A C 1
ATOM 814 O O . GLN A 1 103 ? -9.461 4.426 0.466 1 96.81 103 GLN A O 1
ATOM 819 N N . TRP A 1 104 ? -8.242 2.586 0.135 1 98.38 104 TRP A N 1
ATOM 820 C CA . TRP A 1 104 ? -7.395 2.891 1.284 1 98.38 104 TRP A CA 1
ATOM 821 C C . TRP A 1 104 ? -6.473 4.07 0.986 1 98.38 104 TRP A C 1
ATOM 823 O O . TRP A 1 104 ? -6.418 5.031 1.757 1 98.38 104 TRP A O 1
ATOM 833 N N . GLY A 1 105 ? -5.793 4.059 -0.168 1 98.69 105 GLY A N 1
ATOM 834 C CA . GLY A 1 105 ? -4.82 5.086 -0.504 1 98.69 105 GLY A CA 1
ATOM 835 C C . GLY A 1 105 ? -5.453 6.344 -1.069 1 98.69 105 GLY A C 1
ATOM 836 O O . GLY A 1 105 ? -6.547 6.293 -1.638 1 98.69 105 GLY A O 1
ATOM 837 N N . ALA A 1 106 ? -4.758 7.438 -1.082 1 98.88 106 ALA A N 1
ATOM 838 C CA . ALA A 1 106 ? -5.336 8.734 -1.428 1 98.88 106 ALA A CA 1
ATOM 839 C C . ALA A 1 106 ? -4.977 9.133 -2.857 1 98.88 106 ALA A C 1
ATOM 841 O O . ALA A 1 106 ? -5.449 10.156 -3.361 1 98.88 106 ALA A O 1
ATOM 842 N N . PHE A 1 107 ? -4.152 8.328 -3.561 1 98.81 107 PHE A N 1
ATOM 843 C CA . PHE A 1 107 ? -3.66 8.75 -4.867 1 98.81 107 PHE A CA 1
ATOM 844 C C . PHE A 1 107 ? -4.523 8.164 -5.98 1 98.81 107 PHE A C 1
ATOM 846 O O . PHE A 1 107 ? -4.859 8.859 -6.941 1 98.81 107 PHE A O 1
ATOM 853 N N . TYR A 1 108 ? -4.863 6.844 -5.867 1 98 108 TYR A N 1
ATOM 854 C CA . TYR A 1 108 ? -5.59 6.176 -6.941 1 98 108 TYR A CA 1
ATOM 855 C C . TYR A 1 108 ? -6.996 6.746 -7.09 1 98 108 TYR A C 1
ATOM 857 O O . TYR A 1 108 ? -7.742 6.828 -6.113 1 98 108 TYR A O 1
ATOM 865 N N . GLY A 1 109 ? -7.301 7.18 -8.258 1 97.19 109 GLY A N 1
ATOM 866 C CA . GLY A 1 109 ? -8.648 7.645 -8.547 1 97.19 109 GLY A CA 1
ATOM 867 C C . GLY A 1 109 ? -8.93 9.039 -8.008 1 97.19 109 GLY A C 1
ATOM 868 O O . GLY A 1 109 ? -10.086 9.453 -7.91 1 97.19 109 GLY A O 1
ATOM 869 N N . THR A 1 110 ? -7.941 9.82 -7.586 1 98.38 110 THR A N 1
ATOM 870 C CA . THR A 1 110 ? -8.086 11.18 -7.094 1 98.38 110 THR A CA 1
ATOM 871 C C . THR A 1 110 ? -7.199 12.141 -7.883 1 98.38 110 THR A C 1
ATOM 873 O O . THR A 1 110 ? -6.449 11.719 -8.766 1 98.38 110 THR A O 1
ATOM 876 N N . ASP A 1 111 ? -7.277 13.406 -7.555 1 98.25 111 ASP A N 1
ATOM 877 C CA . ASP A 1 111 ? -6.441 14.375 -8.258 1 98.25 111 ASP A CA 1
ATOM 878 C C . ASP A 1 111 ? -5.238 14.781 -7.406 1 98.25 111 ASP A C 1
ATOM 880 O O . ASP A 1 111 ? -4.582 15.781 -7.688 1 98.25 111 ASP A O 1
ATOM 884 N N . LEU A 1 112 ? -4.906 14 -6.363 1 98.62 112 LEU A N 1
ATOM 885 C CA . LEU A 1 112 ? -3.854 14.375 -5.43 1 98.62 112 LEU A CA 1
ATOM 886 C C . LEU A 1 112 ? -2.521 14.547 -6.152 1 98.62 112 LEU A C 1
ATOM 888 O O . LEU A 1 112 ? -1.859 15.578 -6.004 1 98.62 112 LEU A O 1
ATOM 892 N N . ASP A 1 113 ? -2.143 13.562 -6.957 1 98.56 113 ASP A N 1
ATOM 893 C CA . ASP A 1 113 ? -0.862 13.656 -7.648 1 98.56 113 ASP A CA 1
ATOM 894 C C . ASP A 1 113 ? -0.833 14.867 -8.586 1 98.56 113 ASP A C 1
ATOM 896 O O . ASP A 1 113 ? 0.18 15.562 -8.68 1 98.56 113 ASP A O 1
ATOM 900 N N . GLN A 1 114 ? -1.896 15.07 -9.266 1 98.38 114 GLN A N 1
ATOM 901 C CA . GLN A 1 114 ? -1.978 16.219 -10.164 1 98.38 114 GLN A CA 1
ATOM 902 C C . GLN A 1 114 ? -1.766 17.531 -9.414 1 98.38 114 GLN A C 1
ATOM 904 O O . GLN A 1 114 ? -1.02 18.391 -9.875 1 98.38 114 GLN A O 1
ATOM 909 N N . GLN A 1 115 ? -2.412 17.672 -8.297 1 98.06 115 GLN A N 1
ATOM 910 C CA . GLN A 1 115 ? -2.27 18.875 -7.48 1 98.06 115 GLN A CA 1
ATOM 911 C C . GLN A 1 115 ? -0.829 19.047 -7.008 1 98.06 115 GLN A C 1
ATOM 913 O O . GLN A 1 115 ? -0.262 20.141 -7.125 1 98.06 115 GLN A O 1
ATOM 918 N N . LEU A 1 116 ? -0.246 17.984 -6.547 1 98.31 116 LEU A N 1
ATOM 919 C CA . LEU A 1 116 ? 1.102 18.062 -5.992 1 98.31 116 LEU A CA 1
ATOM 920 C C . LEU A 1 116 ? 2.119 18.391 -7.078 1 98.31 116 LEU A C 1
ATOM 922 O O . LEU A 1 116 ? 2.934 19.297 -6.914 1 98.31 116 LEU A O 1
ATOM 926 N N . ARG A 1 117 ? 2.045 17.766 -8.227 1 98.06 117 ARG A N 1
ATOM 927 C CA . ARG A 1 117 ? 2.992 17.953 -9.32 1 98.06 117 ARG A CA 1
ATOM 928 C C . ARG A 1 117 ? 2.906 19.375 -9.875 1 98.06 117 ARG A C 1
ATOM 930 O O . ARG A 1 117 ? 3.932 20.031 -10.07 1 98.06 117 ARG A O 1
ATOM 937 N N . ARG A 1 118 ? 1.745 19.812 -10.055 1 97.88 118 ARG A N 1
ATOM 938 C CA . ARG A 1 118 ? 1.552 21.125 -10.68 1 97.88 118 ARG A CA 1
ATOM 939 C C . ARG A 1 118 ? 1.943 22.25 -9.734 1 97.88 118 ARG A C 1
ATOM 941 O O . ARG A 1 118 ? 2.217 23.375 -10.172 1 97.88 118 ARG A O 1
ATOM 948 N N . ARG A 1 119 ? 2.025 21.969 -8.508 1 97 119 ARG A N 1
ATOM 949 C CA . ARG A 1 119 ? 2.395 22.969 -7.512 1 97 119 ARG A CA 1
ATOM 950 C C . ARG A 1 119 ? 3.867 22.844 -7.133 1 97 119 ARG A C 1
ATOM 952 O O . ARG A 1 119 ? 4.355 23.594 -6.273 1 97 119 ARG A O 1
ATOM 959 N N . GLY A 1 120 ? 4.555 21.859 -7.742 1 97.81 120 GLY A N 1
ATOM 960 C CA . GLY A 1 120 ? 5.977 21.688 -7.496 1 97.81 120 GLY A CA 1
ATOM 961 C C . GLY A 1 120 ? 6.285 21.094 -6.137 1 97.81 120 GLY A C 1
ATOM 962 O O . GLY A 1 120 ? 7.367 21.312 -5.59 1 97.81 120 GLY A O 1
ATOM 963 N N . ILE A 1 121 ? 5.305 20.422 -5.578 1 98 121 ILE A N 1
ATOM 964 C CA . ILE A 1 121 ? 5.488 19.797 -4.27 1 98 121 ILE A CA 1
ATOM 965 C C . ILE A 1 121 ? 6.383 18.562 -4.402 1 98 121 ILE A C 1
ATOM 967 O O . ILE A 1 121 ? 6.191 17.734 -5.301 1 98 121 ILE A O 1
ATOM 971 N N . THR A 1 122 ? 7.379 18.453 -3.486 1 98.12 122 THR A N 1
ATOM 972 C CA . THR A 1 122 ? 8.297 17.312 -3.52 1 98.12 122 THR A CA 1
ATOM 973 C C . THR A 1 122 ? 8.219 16.516 -2.223 1 98.12 122 THR A C 1
ATOM 975 O O . THR A 1 122 ? 8.656 15.367 -2.168 1 98.12 122 THR A O 1
ATOM 978 N N . THR A 1 123 ? 7.703 17.156 -1.145 1 98.12 123 THR A N 1
ATOM 979 C CA . THR A 1 123 ? 7.668 16.531 0.175 1 98.12 123 THR A CA 1
ATOM 980 C C . THR A 1 123 ? 6.25 16.516 0.732 1 98.12 123 THR A C 1
ATOM 982 O O . THR A 1 123 ? 5.523 17.516 0.616 1 98.12 123 THR A O 1
ATOM 985 N N . ILE A 1 124 ? 5.891 15.414 1.34 1 98.56 124 ILE A N 1
ATOM 986 C CA . ILE A 1 124 ? 4.586 15.25 1.973 1 98.56 124 ILE A CA 1
ATOM 987 C C . ILE A 1 124 ? 4.766 14.961 3.461 1 98.56 124 ILE A C 1
ATOM 989 O O . ILE A 1 124 ? 5.512 14.047 3.834 1 98.56 124 ILE A O 1
ATOM 993 N N . VAL A 1 125 ? 4.164 15.75 4.27 1 98.69 125 VAL A N 1
ATOM 994 C CA . VAL A 1 125 ? 3.943 15.391 5.668 1 98.69 125 VAL A CA 1
ATOM 995 C C . VAL A 1 125 ? 2.611 14.656 5.812 1 98.69 125 VAL A C 1
ATOM 997 O O . VAL A 1 125 ? 1.569 15.156 5.383 1 98.69 125 VAL A O 1
ATOM 1000 N N . LEU A 1 126 ? 2.66 13.5 6.395 1 98.88 126 LEU A N 1
ATOM 1001 C CA . LEU A 1 126 ? 1.494 12.625 6.438 1 98.88 126 LEU A CA 1
ATOM 1002 C C . LEU A 1 126 ? 1.045 12.383 7.875 1 98.88 126 LEU A C 1
ATOM 1004 O O . LEU A 1 126 ? 1.875 12.164 8.758 1 98.88 126 LEU A O 1
ATOM 1008 N N . CYS A 1 127 ? -0.239 12.414 8.141 1 98.94 127 CYS A N 1
ATOM 1009 C CA . CYS A 1 127 ? -0.852 12.086 9.422 1 98.94 127 CYS A CA 1
ATOM 1010 C C . CYS A 1 127 ? -2.271 11.562 9.234 1 98.94 127 CYS A C 1
ATOM 1012 O O . CYS A 1 127 ? -2.779 11.531 8.109 1 98.94 127 CYS A O 1
ATOM 1014 N N . GLY A 1 128 ? -2.832 11.078 10.344 1 98.81 128 GLY A N 1
ATOM 1015 C CA . GLY A 1 128 ? -4.227 10.672 10.297 1 98.81 128 GLY A CA 1
ATOM 1016 C C . GLY A 1 128 ? -4.441 9.227 10.711 1 98.81 128 GLY A C 1
ATOM 1017 O O . GLY A 1 128 ? -3.695 8.695 11.531 1 98.81 128 GLY A O 1
ATOM 1018 N N . ILE A 1 129 ? -5.602 8.68 10.242 1 98.38 129 ILE A N 1
ATOM 1019 C CA . ILE A 1 129 ? -6.074 7.367 10.68 1 98.38 129 ILE A CA 1
ATOM 1020 C C . ILE A 1 129 ? -6.453 6.52 9.469 1 98.38 129 ILE A C 1
ATOM 1022 O O . ILE A 1 129 ? -7.062 7.02 8.523 1 98.38 129 ILE A O 1
ATOM 1026 N N . ALA A 1 130 ? -6.234 5.215 9.562 1 97.75 130 ALA A N 1
ATOM 1027 C CA . ALA A 1 130 ? -5.422 4.488 10.539 1 97.75 130 ALA A CA 1
ATOM 1028 C C . ALA A 1 130 ? -3.986 4.332 10.047 1 97.75 130 ALA A C 1
ATOM 1030 O O . ALA A 1 130 ? -3.746 4.199 8.844 1 97.75 130 ALA A O 1
ATOM 1031 N N . SER A 1 131 ? -3.01 4.203 10.906 1 98.5 131 SER A N 1
ATOM 1032 C CA . SER A 1 131 ? -1.587 4.176 10.578 1 98.5 131 SER A CA 1
ATOM 1033 C C . SER A 1 131 ? -1.266 3.051 9.602 1 98.5 131 SER A C 1
ATOM 1035 O O . SER A 1 131 ? -0.513 3.248 8.648 1 98.5 131 SER A O 1
ATOM 1037 N N . GLY A 1 132 ? -1.95 1.889 9.812 1 98.19 132 GLY A N 1
ATOM 1038 C CA . GLY A 1 132 ? -1.567 0.711 9.047 1 98.19 132 GLY A CA 1
ATOM 1039 C C . GLY A 1 132 ? -2.436 0.485 7.82 1 98.19 132 GLY A C 1
ATOM 1040 O O . GLY A 1 132 ? -2.229 -0.475 7.078 1 98.19 132 GLY A O 1
ATOM 1041 N N . ILE A 1 133 ? -3.463 1.336 7.527 1 98.06 133 ILE A N 1
ATOM 1042 C CA . ILE A 1 133 ? -4.406 1.136 6.43 1 98.06 133 ILE A CA 1
ATOM 1043 C C . ILE A 1 133 ? -4.328 2.316 5.465 1 98.06 133 ILE A C 1
ATOM 1045 O O . ILE A 1 133 ? -3.463 2.354 4.59 1 98.06 133 ILE A O 1
ATOM 1049 N N . GLY A 1 134 ? -5.051 3.375 5.797 1 98.56 134 GLY A N 1
ATOM 1050 C CA . GLY A 1 134 ? -5.074 4.512 4.887 1 98.56 134 GLY A CA 1
ATOM 1051 C C . GLY A 1 134 ? -3.764 5.277 4.859 1 98.56 134 GLY A C 1
ATOM 1052 O O . GLY A 1 134 ? -3.324 5.723 3.797 1 98.56 134 GLY A O 1
ATOM 1053 N N . VAL A 1 135 ? -3.141 5.48 6.027 1 98.94 135 VAL A N 1
ATOM 1054 C CA . VAL A 1 135 ? -1.896 6.238 6.102 1 98.94 135 VAL A CA 1
ATOM 1055 C C . VAL A 1 135 ? -0.777 5.461 5.41 1 98.94 135 VAL A C 1
ATOM 1057 O O . VAL A 1 135 ? -0.11 5.992 4.516 1 98.94 135 VAL A O 1
ATOM 1060 N N . ASP A 1 136 ? -0.664 4.258 5.781 1 98.88 136 ASP A N 1
ATOM 1061 C CA . ASP A 1 136 ? 0.373 3.414 5.195 1 98.88 136 ASP A CA 1
ATOM 1062 C C . ASP A 1 136 ? 0.186 3.283 3.684 1 98.88 136 ASP A C 1
ATOM 1064 O O . ASP A 1 136 ? 1.14 3.441 2.918 1 98.88 136 ASP A O 1
ATOM 1068 N N . THR A 1 137 ? -1.044 3.006 3.221 1 98.94 137 THR A N 1
ATOM 1069 C CA . THR A 1 137 ? -1.297 2.854 1.791 1 98.94 137 THR A CA 1
ATOM 1070 C C . THR A 1 137 ? -0.961 4.141 1.042 1 98.94 137 THR A C 1
ATOM 1072 O O . THR A 1 137 ? -0.325 4.102 -0.014 1 98.94 137 THR A O 1
ATOM 1075 N N . THR A 1 138 ? -1.344 5.266 1.585 1 98.94 138 THR A N 1
ATOM 1076 C CA . THR A 1 138 ? -1.033 6.551 0.966 1 98.94 138 THR A CA 1
ATOM 1077 C C . THR A 1 138 ? 0.475 6.781 0.932 1 98.94 138 THR A C 1
ATOM 1079 O O . THR A 1 138 ? 1.004 7.312 -0.047 1 98.94 138 THR A O 1
ATOM 1082 N N . ALA A 1 139 ? 1.151 6.379 1.985 1 98.94 139 ALA A N 1
ATOM 1083 C CA . ALA A 1 139 ? 2.604 6.527 2.057 1 98.94 139 ALA A CA 1
ATOM 1084 C C . ALA A 1 139 ? 3.293 5.703 0.973 1 98.94 139 ALA A C 1
ATOM 1086 O O . ALA A 1 139 ? 4.211 6.184 0.307 1 98.94 139 ALA A O 1
ATOM 1087 N N . ARG A 1 140 ? 2.857 4.5 0.797 1 98.88 140 ARG A N 1
ATOM 1088 C CA . ARG A 1 140 ? 3.424 3.629 -0.228 1 98.88 140 ARG A CA 1
ATOM 1089 C C . ARG A 1 140 ? 3.199 4.207 -1.622 1 98.88 140 ARG A C 1
ATOM 1091 O O . ARG A 1 140 ? 4.082 4.129 -2.48 1 98.88 140 ARG A O 1
ATOM 1098 N N . GLU A 1 141 ? 2.035 4.797 -1.828 1 98.88 141 GLU A N 1
ATOM 1099 C CA . GLU A 1 141 ? 1.747 5.445 -3.104 1 98.88 141 GLU A CA 1
ATOM 1100 C C . GLU A 1 141 ? 2.625 6.676 -3.311 1 98.88 141 GLU A C 1
ATOM 1102 O O . GLU A 1 141 ? 3.143 6.898 -4.406 1 98.88 141 GLU A O 1
ATOM 1107 N N . ALA A 1 142 ? 2.744 7.453 -2.285 1 98.88 142 ALA A N 1
ATOM 1108 C CA . ALA A 1 142 ? 3.607 8.633 -2.369 1 98.88 142 ALA A CA 1
ATOM 1109 C C . ALA A 1 142 ? 5.039 8.234 -2.727 1 98.88 142 ALA A C 1
ATOM 1111 O O . ALA A 1 142 ? 5.656 8.852 -3.598 1 98.88 142 ALA A O 1
ATOM 1112 N N . PHE A 1 143 ? 5.5 7.18 -2.084 1 98.75 143 PHE A N 1
ATOM 1113 C CA . PHE A 1 143 ? 6.82 6.617 -2.336 1 98.75 143 PHE A CA 1
ATOM 1114 C C . PHE A 1 143 ? 6.965 6.199 -3.795 1 98.75 143 PHE A C 1
ATOM 1116 O O . PHE A 1 143 ? 7.945 6.551 -4.453 1 98.75 143 PHE A O 1
ATOM 1123 N N . ALA A 1 144 ? 6.016 5.555 -4.301 1 98.44 144 ALA A N 1
ATOM 112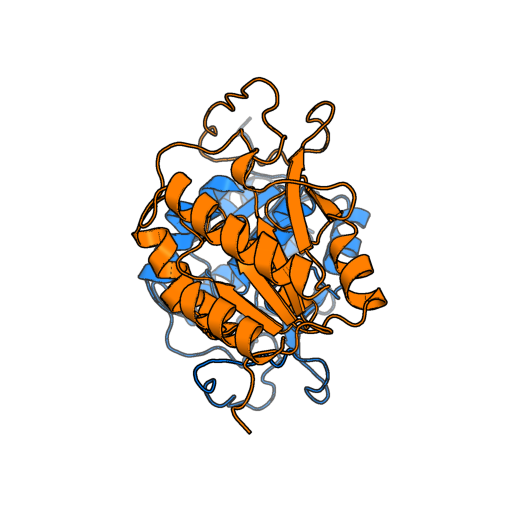4 C CA . ALA A 1 144 ? 6.039 5.086 -5.684 1 98.44 144 ALA A CA 1
ATOM 1125 C C . ALA A 1 144 ? 6.047 6.258 -6.664 1 98.44 144 ALA A C 1
ATOM 1127 O O . ALA A 1 144 ? 6.652 6.172 -7.734 1 98.44 144 ALA A O 1
ATOM 1128 N N . HIS A 1 145 ? 5.391 7.344 -6.305 1 98.31 145 HIS A N 1
ATOM 1129 C CA . HIS A 1 145 ? 5.301 8.523 -7.16 1 98.31 145 HIS A CA 1
ATOM 1130 C C . HIS A 1 145 ? 6.57 9.359 -7.074 1 98.31 145 HIS A C 1
ATOM 1132 O O . HIS A 1 145 ? 6.742 10.312 -7.84 1 98.31 145 HIS A O 1
ATOM 1138 N N . GLY A 1 146 ? 7.453 9.062 -6.043 1 97.88 146 GLY A N 1
ATOM 1139 C CA . GLY A 1 146 ? 8.734 9.742 -5.961 1 97.88 146 GLY A CA 1
ATOM 1140 C C . GLY A 1 146 ? 8.742 10.891 -4.969 1 97.88 146 GLY A C 1
ATOM 1141 O O . GLY A 1 146 ? 9.68 11.688 -4.934 1 97.88 146 GLY A O 1
ATOM 1142 N N . TYR A 1 147 ? 7.695 11.039 -4.156 1 98.56 147 TYR A N 1
ATOM 1143 C CA . TYR A 1 147 ? 7.664 12.078 -3.135 1 98.56 147 TYR A CA 1
ATOM 1144 C C . TYR A 1 147 ? 8.508 11.68 -1.93 1 98.56 147 TYR A C 1
ATOM 1146 O O . TYR A 1 147 ? 8.602 10.5 -1.595 1 98.56 147 TYR A O 1
ATOM 1154 N N . GLN A 1 148 ? 9.086 12.672 -1.316 1 98.44 148 GLN A N 1
ATOM 1155 C CA . GLN A 1 148 ? 9.648 12.469 0.016 1 98.44 148 GLN A CA 1
ATOM 1156 C C . GLN A 1 148 ? 8.555 12.492 1.081 1 98.44 148 GLN A C 1
ATOM 1158 O O . GLN A 1 148 ? 7.625 13.297 1.007 1 98.44 148 GLN A O 1
ATOM 1163 N N . VAL A 1 149 ? 8.648 11.633 2.096 1 98.75 149 VAL A N 1
ATOM 1164 C CA . VAL A 1 149 ? 7.562 11.523 3.068 1 98.75 149 VAL A CA 1
ATOM 1165 C C . VAL A 1 149 ? 8.109 11.766 4.477 1 98.75 149 VAL A C 1
ATOM 1167 O O . VAL A 1 149 ? 9.148 11.227 4.848 1 98.75 149 VAL A O 1
ATOM 1170 N N . ILE A 1 150 ? 7.449 12.586 5.191 1 98.75 150 ILE A N 1
ATOM 1171 C CA . ILE A 1 150 ? 7.641 12.773 6.625 1 98.75 150 ILE A CA 1
ATOM 1172 C C . ILE A 1 150 ? 6.395 12.32 7.379 1 98.75 150 ILE A C 1
ATOM 1174 O O . ILE A 1 150 ? 5.285 12.773 7.09 1 98.75 150 ILE A O 1
ATOM 1178 N N . PHE A 1 151 ? 6.637 11.445 8.312 1 98.88 151 PHE A N 1
ATOM 1179 C CA . PHE A 1 151 ? 5.523 10.906 9.094 1 98.88 151 PHE A CA 1
ATOM 1180 C C . PHE A 1 151 ? 5.387 11.641 10.422 1 98.88 151 PHE A C 1
ATOM 1182 O O . PHE A 1 151 ? 6.277 11.562 11.266 1 98.88 151 PHE A O 1
ATOM 1189 N N . ALA A 1 152 ? 4.281 12.352 10.57 1 98.88 152 ALA A N 1
ATOM 1190 C CA . ALA A 1 152 ? 3.951 12.898 11.891 1 98.88 152 ALA A CA 1
ATOM 1191 C C . ALA A 1 152 ? 3.457 11.797 12.828 1 98.88 152 ALA A C 1
ATOM 1193 O O . ALA A 1 152 ? 2.252 11.664 13.055 1 98.88 152 ALA A O 1
ATOM 1194 N N . ILE A 1 153 ? 4.324 11.133 13.469 1 98.88 153 ILE A N 1
ATOM 1195 C CA . ILE A 1 153 ? 4.082 9.805 14.023 1 98.88 153 ILE A CA 1
ATOM 1196 C C . ILE A 1 153 ? 3.117 9.906 15.203 1 98.88 153 ILE A C 1
ATOM 1198 O O . ILE A 1 153 ? 2.404 8.945 15.508 1 98.88 153 ILE A O 1
ATOM 1202 N N . ASP A 1 154 ? 3.068 11.023 15.891 1 98.88 154 ASP A N 1
ATOM 1203 C CA . ASP A 1 154 ? 2.188 11.172 17.047 1 98.88 154 ASP A CA 1
ATOM 1204 C C . ASP A 1 154 ? 0.859 11.812 16.641 1 98.88 154 ASP A C 1
ATOM 1206 O O . ASP A 1 154 ? -0.002 12.047 17.5 1 98.88 154 ASP A O 1
ATOM 1210 N N . ALA A 1 155 ? 0.667 12.141 15.344 1 98.94 155 ALA A N 1
ATOM 1211 C CA . ALA A 1 155 ? -0.6 12.602 14.781 1 98.94 155 ALA A CA 1
ATOM 1212 C C . ALA A 1 155 ? -1.235 11.531 13.898 1 98.94 155 ALA A C 1
ATOM 1214 O O . ALA A 1 155 ? -1.917 11.852 12.922 1 98.94 155 ALA A O 1
ATOM 1215 N N . MET A 1 156 ? -0.895 10.328 14.141 1 98.81 156 MET A N 1
ATOM 1216 C CA . MET A 1 156 ? -1.514 9.148 13.547 1 98.81 156 MET A CA 1
ATOM 1217 C C . MET A 1 156 ? -1.689 8.047 14.578 1 98.81 156 MET A C 1
ATOM 1219 O O . MET A 1 156 ? -1.046 8.062 15.633 1 98.81 156 MET A O 1
ATOM 1223 N N . THR A 1 157 ? -2.572 7.145 14.297 1 98.75 157 THR A N 1
ATOM 1224 C CA . THR A 1 157 ? -2.836 6.023 15.188 1 98.75 157 THR A CA 1
ATOM 1225 C C . THR A 1 157 ? -3.43 4.844 14.422 1 98.75 157 THR A C 1
ATOM 1227 O O . THR A 1 157 ? -3.816 4.984 13.258 1 98.75 157 THR A O 1
ATOM 1230 N N . GLY A 1 158 ? -3.293 3.668 15.016 1 97.44 158 GLY A N 1
ATOM 1231 C CA . GLY A 1 158 ? -3.842 2.459 14.422 1 97.44 158 GLY A CA 1
ATOM 1232 C C . GLY A 1 158 ? -4.949 1.839 15.25 1 97.44 158 GLY A C 1
ATOM 1233 O O . GLY A 1 158 ? -5.344 2.391 16.281 1 97.44 158 GLY A O 1
ATOM 1234 N N . PHE A 1 159 ? -5.477 0.706 14.781 1 95.81 159 PHE A N 1
ATOM 1235 C CA . PHE A 1 159 ? -6.531 -0.003 15.5 1 95.81 159 PHE A CA 1
ATOM 1236 C C . PHE A 1 159 ? -5.973 -0.684 16.734 1 95.81 159 PHE A C 1
ATOM 1238 O O . PHE A 1 159 ? -6.727 -1.068 17.641 1 95.81 159 PHE A O 1
ATOM 1245 N N . SER A 1 160 ? -4.648 -0.809 16.734 1 96.44 160 SER A N 1
ATOM 1246 C CA . SER A 1 160 ? -3.941 -1.341 17.906 1 96.44 160 SER A CA 1
ATOM 1247 C C . SER A 1 160 ? -2.541 -0.748 18.016 1 96.44 160 SER A C 1
ATOM 1249 O O . SER A 1 160 ? -2.006 -0.212 17.047 1 96.44 160 SER A O 1
ATOM 1251 N N . GLU A 1 161 ? -2.016 -0.881 19.188 1 97.5 161 GLU A N 1
ATOM 1252 C CA . GLU A 1 161 ? -0.638 -0.445 19.391 1 97.5 161 GLU A CA 1
ATOM 1253 C C . GLU A 1 161 ? 0.33 -1.24 18.516 1 97.5 161 GLU A C 1
ATOM 1255 O O . GLU A 1 161 ? 1.278 -0.68 17.969 1 97.5 161 GLU A O 1
ATOM 1260 N N . ALA A 1 162 ? 0.061 -2.484 18.391 1 96.38 162 ALA A N 1
ATOM 1261 C CA . ALA A 1 162 ? 0.916 -3.365 17.594 1 96.38 162 ALA A CA 1
ATOM 1262 C C . ALA A 1 162 ? 0.923 -2.947 16.125 1 96.38 162 ALA A C 1
ATOM 1264 O O . ALA A 1 162 ? 1.976 -2.939 15.477 1 96.38 162 ALA A O 1
ATOM 1265 N N . GLU A 1 163 ? -0.201 -2.602 15.617 1 95.5 163 GLU A N 1
ATOM 1266 C CA . GLU A 1 163 ? -0.308 -2.131 14.242 1 95.5 163 GLU A CA 1
ATOM 1267 C C . GLU A 1 163 ? 0.504 -0.856 14.031 1 95.5 163 GLU A C 1
ATOM 1269 O O . GLU A 1 163 ? 1.248 -0.743 13.055 1 95.5 163 GLU A O 1
ATOM 1274 N N . HIS A 1 164 ? 0.29 0.059 14.961 1 98.25 164 HIS A N 1
ATOM 1275 C CA . HIS A 1 164 ? 1.005 1.328 14.883 1 98.25 164 HIS A CA 1
ATOM 1276 C C . HIS A 1 164 ? 2.512 1.118 14.984 1 98.25 164 HIS A C 1
ATOM 1278 O O . HIS A 1 164 ? 3.281 1.728 14.242 1 98.25 164 HIS A O 1
ATOM 1284 N N . GLU A 1 165 ? 2.908 0.254 15.812 1 97.69 165 GLU A N 1
ATOM 1285 C CA . GLU A 1 165 ? 4.324 -0.046 15.992 1 97.69 165 GLU A CA 1
ATOM 1286 C C . GLU A 1 165 ? 4.914 -0.709 14.75 1 97.69 165 GLU A C 1
ATOM 1288 O O . GLU A 1 165 ? 6.055 -0.427 14.375 1 97.69 165 GLU A O 1
ATOM 1293 N N . HIS A 1 166 ? 4.184 -1.518 14.172 1 97.5 166 HIS A N 1
ATOM 1294 C CA . HIS A 1 166 ? 4.656 -2.211 12.984 1 97.5 166 HIS A CA 1
ATOM 1295 C C . HIS A 1 166 ? 5.02 -1.225 11.875 1 97.5 166 HIS A C 1
ATOM 1297 O O . HIS A 1 166 ? 6.121 -1.274 11.328 1 97.5 166 HIS A O 1
ATOM 1303 N N . VAL A 1 167 ? 4.156 -0.308 11.594 1 98.25 167 VAL A N 1
ATOM 1304 C CA . VAL A 1 167 ? 4.441 0.598 10.492 1 98.25 167 VAL A CA 1
ATOM 1305 C C . VAL A 1 167 ? 5.547 1.572 10.891 1 98.25 167 VAL A C 1
ATOM 1307 O O . VAL A 1 167 ? 6.391 1.938 10.07 1 98.25 167 VAL A O 1
ATOM 1310 N N . SER A 1 168 ? 5.555 1.981 12.164 1 98.12 168 SER A N 1
ATOM 1311 C CA . SER A 1 168 ? 6.539 2.957 12.625 1 98.12 168 SER A CA 1
ATOM 1312 C C . SER A 1 168 ? 7.941 2.357 12.641 1 98.12 168 SER A C 1
ATOM 1314 O O . SER A 1 168 ? 8.922 3.059 12.391 1 98.12 168 SER A O 1
ATOM 1316 N N . LYS A 1 169 ? 8.031 1.075 12.875 1 97.12 169 LYS A N 1
ATOM 1317 C CA . LYS A 1 169 ? 9.344 0.466 13.07 1 97.12 169 LYS A CA 1
ATOM 1318 C C . LYS A 1 169 ? 9.789 -0.292 11.82 1 97.12 169 LYS A C 1
ATOM 1320 O O . LYS A 1 169 ? 10.984 -0.491 11.609 1 97.12 169 LYS A O 1
ATOM 1325 N N . VAL A 1 170 ? 8.852 -0.692 11.031 1 96.81 170 VAL A N 1
ATOM 1326 C CA . VAL A 1 170 ? 9.219 -1.645 9.984 1 96.81 170 VAL A CA 1
ATOM 1327 C C . VAL A 1 170 ? 8.992 -1.018 8.609 1 96.81 170 VAL A C 1
ATOM 1329 O O . VAL A 1 170 ? 9.836 -1.125 7.723 1 96.81 170 VAL A O 1
ATOM 1332 N N . ILE A 1 171 ? 7.941 -0.337 8.453 1 98.19 171 ILE A N 1
ATOM 1333 C CA . ILE A 1 171 ? 7.551 0.095 7.113 1 98.19 171 ILE A CA 1
ATOM 1334 C C . ILE A 1 171 ? 8.055 1.516 6.863 1 98.19 171 ILE A C 1
ATOM 1336 O O . ILE A 1 171 ? 8.852 1.748 5.953 1 98.19 171 ILE A O 1
ATOM 1340 N N . PHE A 1 172 ? 7.691 2.475 7.715 1 98.75 172 PHE A N 1
ATOM 1341 C CA . PHE A 1 172 ? 7.91 3.896 7.484 1 98.75 172 PHE A CA 1
ATOM 1342 C C . PHE A 1 172 ? 9.398 4.203 7.383 1 98.75 172 PHE A C 1
ATOM 1344 O O . PHE A 1 172 ? 9.82 5 6.539 1 98.75 172 PHE A O 1
ATOM 1351 N N . PRO A 1 173 ? 10.281 3.521 8.156 1 98 173 PRO A N 1
ATOM 1352 C CA . PRO A 1 173 ? 11.711 3.838 8.055 1 98 173 PRO A CA 1
ATOM 1353 C C . PRO A 1 173 ? 12.297 3.496 6.691 1 98 173 PRO A C 1
ATOM 1355 O O . PRO A 1 173 ? 13.391 3.955 6.352 1 98 173 PRO A O 1
ATOM 1358 N N . ARG A 1 174 ? 11.562 2.715 5.91 1 97.06 174 ARG A N 1
ATOM 1359 C CA . ARG A 1 174 ? 12.078 2.295 4.609 1 97.06 174 ARG A CA 1
ATOM 1360 C C . ARG A 1 174 ? 11.742 3.318 3.531 1 97.06 174 ARG A C 1
ATOM 1362 O O . ARG A 1 174 ? 12.336 3.309 2.451 1 97.06 174 ARG A O 1
ATOM 1369 N N . ILE A 1 175 ? 10.781 4.203 3.893 1 98.06 175 ILE A N 1
ATOM 1370 C CA . ILE A 1 175 ? 10.32 4.992 2.756 1 98.06 175 ILE A CA 1
ATOM 1371 C C . ILE A 1 175 ? 10.219 6.461 3.156 1 98.06 175 ILE A C 1
ATOM 1373 O O . ILE A 1 175 ? 9.852 7.309 2.338 1 98.06 175 ILE A O 1
ATOM 1377 N N . GLY A 1 176 ? 10.562 6.77 4.391 1 98.19 176 GLY A N 1
ATOM 1378 C CA . GLY A 1 176 ? 10.477 8.164 4.793 1 98.19 176 GLY A CA 1
ATOM 1379 C C . GLY A 1 176 ? 11.141 8.445 6.129 1 98.19 176 GLY A C 1
ATOM 1380 O O . GLY A 1 176 ? 11.945 7.645 6.605 1 98.19 176 GLY A O 1
ATOM 1381 N N . ARG A 1 177 ? 10.859 9.641 6.645 1 98.38 177 ARG A N 1
ATOM 1382 C CA . ARG A 1 177 ? 11.391 10.109 7.922 1 98.38 177 ARG A CA 1
ATOM 1383 C C . ARG A 1 177 ? 10.281 10.281 8.945 1 98.38 177 ARG A C 1
ATOM 1385 O O . ARG A 1 177 ? 9.18 10.727 8.609 1 98.38 177 ARG A O 1
ATOM 1392 N N . ILE A 1 178 ? 10.625 9.984 10.18 1 98.69 178 ILE A N 1
ATOM 1393 C CA . ILE A 1 178 ? 9.633 10.023 11.25 1 98.69 178 ILE A CA 1
ATOM 1394 C C . ILE A 1 178 ? 9.898 11.219 12.156 1 98.69 178 ILE A C 1
ATOM 1396 O O . ILE A 1 178 ? 11.039 11.453 12.562 1 98.69 178 ILE A O 1
ATOM 1400 N N . ARG A 1 179 ? 8.867 12.008 12.383 1 98.38 179 ARG A N 1
ATOM 1401 C CA . ARG A 1 179 ? 8.93 13.195 13.227 1 98.38 179 ARG A CA 1
ATOM 1402 C C . ARG A 1 179 ? 7.707 13.289 14.133 1 98.38 179 ARG A C 1
ATOM 1404 O O . ARG A 1 179 ? 6.672 12.68 13.852 1 98.38 179 ARG A O 1
ATOM 1411 N N . THR A 1 180 ? 7.867 14.016 15.211 1 98.31 180 THR A N 1
ATOM 1412 C CA . THR A 1 180 ? 6.719 14.383 16.031 1 98.31 180 THR A CA 1
ATOM 1413 C C . THR A 1 180 ? 6.074 15.672 15.516 1 98.31 180 THR A C 1
ATOM 1415 O O . THR A 1 180 ? 6.699 16.422 14.773 1 98.31 180 THR A O 1
ATOM 1418 N N . THR A 1 181 ? 4.848 15.883 15.938 1 98.44 181 THR A N 1
ATOM 1419 C CA . THR A 1 181 ? 4.152 17.125 15.617 1 98.44 181 THR A CA 1
ATOM 1420 C C . THR A 1 181 ? 4.969 18.328 16.062 1 98.44 181 THR A C 1
ATOM 1422 O O . THR A 1 181 ? 5.125 19.297 15.32 1 98.44 181 THR A O 1
ATOM 1425 N N . ASP A 1 182 ? 5.562 18.219 17.25 1 97.75 182 ASP A N 1
ATOM 1426 C CA . ASP A 1 182 ? 6.352 19.328 17.781 1 97.75 182 ASP A CA 1
ATOM 1427 C C . ASP A 1 182 ? 7.562 19.625 16.891 1 97.75 182 ASP A C 1
ATOM 1429 O O . ASP A 1 182 ? 7.883 20.781 16.625 1 97.75 182 ASP A O 1
ATOM 1433 N N . GLU A 1 183 ? 8.25 18.625 16.422 1 96.56 183 GLU A N 1
ATOM 1434 C CA . GLU A 1 183 ? 9.406 18.781 15.539 1 96.56 183 GLU A CA 1
ATOM 1435 C C . GLU A 1 183 ? 9 19.438 14.211 1 96.56 183 GLU A C 1
ATOM 1437 O O . GLU A 1 183 ? 9.719 20.281 13.688 1 96.56 183 GLU A O 1
ATOM 1442 N N . ILE A 1 184 ? 7.859 19.031 13.711 1 96.81 184 ILE A N 1
ATOM 1443 C CA . ILE A 1 184 ? 7.379 19.547 12.438 1 96.81 184 ILE A CA 1
ATOM 1444 C C . ILE A 1 184 ? 6.992 21.016 12.578 1 96.81 184 ILE A C 1
ATOM 1446 O O . ILE A 1 184 ? 7.352 21.844 11.742 1 96.81 184 ILE A O 1
ATOM 1450 N N . LEU A 1 185 ? 6.34 21.375 13.672 1 95.56 185 LEU A N 1
ATOM 1451 C CA . LEU A 1 185 ? 5.887 22.734 13.898 1 95.56 185 LEU A CA 1
ATOM 1452 C C . LEU A 1 185 ? 7.062 23.656 14.195 1 95.56 185 LEU A C 1
ATOM 1454 O O . LEU A 1 185 ? 7.047 24.828 13.828 1 95.56 185 LEU A O 1
ATOM 1458 N N . ALA A 1 186 ? 8.055 23.078 14.836 1 92 186 ALA A N 1
ATOM 1459 C CA . ALA A 1 186 ? 9.258 23.859 15.102 1 92 186 ALA A CA 1
ATOM 1460 C C . ALA A 1 186 ? 9.953 24.25 13.797 1 92 186 ALA A C 1
ATOM 1462 O O . ALA A 1 186 ? 10.484 25.359 13.68 1 92 186 ALA A O 1
ATOM 1463 N N . CYS A 1 187 ? 9.953 23.344 12.891 1 85.5 187 CYS A N 1
ATOM 1464 C CA . CYS A 1 187 ? 10.547 23.609 11.586 1 85.5 187 CYS A CA 1
ATOM 1465 C C . CYS A 1 187 ? 9.773 24.703 10.852 1 85.5 187 CYS A C 1
ATOM 1467 O O . CYS A 1 187 ? 10.375 25.547 10.195 1 85.5 187 CYS A O 1
ATOM 1469 N N . ALA A 1 188 ? 8.516 24.734 10.992 1 78.69 188 ALA A N 1
ATOM 1470 C CA . ALA A 1 188 ? 7.664 25.734 10.344 1 78.69 188 ALA A CA 1
ATOM 1471 C C . ALA A 1 188 ? 7.926 27.125 10.914 1 78.69 188 ALA A C 1
ATOM 1473 O O . ALA A 1 188 ? 7.953 28.109 10.172 1 78.69 188 ALA A O 1
ATOM 1474 N N . ALA A 1 189 ? 8.07 27.094 12.156 1 72.69 189 ALA A N 1
ATOM 1475 C CA . ALA A 1 189 ? 8.32 28.359 12.836 1 72.69 189 ALA A CA 1
ATOM 1476 C C . ALA A 1 189 ? 9.641 28.984 12.391 1 72.69 189 ALA A C 1
ATOM 1478 O O . ALA A 1 189 ? 9.781 30.203 12.359 1 72.69 189 ALA A O 1
ATOM 1479 N N . LEU A 1 190 ? 10.453 28.078 11.977 1 68.19 190 LEU A N 1
ATOM 1480 C CA . LEU A 1 190 ? 11.773 28.547 11.57 1 68.19 190 LEU A CA 1
ATOM 1481 C C . LEU A 1 190 ? 11.75 29.109 10.156 1 68.19 190 LEU A C 1
ATOM 1483 O O . LEU A 1 190 ? 12.648 29.859 9.766 1 68.19 190 LEU A O 1
ATOM 1487 N N . GLN A 1 191 ? 10.727 28.766 9.445 1 67.31 191 GLN A N 1
ATOM 1488 C CA . GLN A 1 191 ? 10.641 29.203 8.062 1 67.31 191 GLN A CA 1
ATOM 1489 C C . GLN A 1 191 ? 9.797 30.469 7.934 1 67.31 191 GLN A C 1
ATOM 1491 O O . GLN A 1 191 ? 9.805 31.125 6.887 1 67.31 191 GLN A O 1
ATOM 1496 N N . SER A 1 192 ? 8.914 30.719 8.898 1 57.28 192 SER A N 1
ATOM 1497 C CA . SER A 1 192 ? 8.172 31.969 8.914 1 57.28 192 SER A CA 1
ATOM 1498 C C . SER A 1 192 ? 9.07 33.156 9.305 1 57.28 192 SER A C 1
ATOM 1500 O O . SER A 1 192 ? 10.039 32.969 10.047 1 57.28 192 SER A O 1
ATOM 1502 N N . MET B 1 1 ? -22.359 -28.719 -6.523 1 37.22 1 MET B N 1
ATOM 1503 C CA . MET B 1 1 ? -21.281 -28.156 -7.344 1 37.22 1 MET B CA 1
ATOM 1504 C C . MET B 1 1 ? -20.234 -27.484 -6.469 1 37.22 1 MET B C 1
ATOM 1506 O O . MET B 1 1 ? -20.562 -26.719 -5.562 1 37.22 1 MET B O 1
ATOM 1510 N N . LYS B 1 2 ? -19.172 -28.094 -6.199 1 45.44 2 LYS B N 1
ATOM 1511 C CA . LYS B 1 2 ? -18.188 -27.625 -5.227 1 45.44 2 LYS B CA 1
ATOM 1512 C C . LYS B 1 2 ? -17.781 -26.188 -5.512 1 45.44 2 LYS B C 1
ATOM 1514 O O . LYS B 1 2 ? -17.406 -25.844 -6.641 1 45.44 2 LYS B O 1
ATOM 1519 N N . GLU B 1 3 ? -18.328 -25.234 -4.934 1 55.62 3 GLU B N 1
ATOM 1520 C CA . GLU B 1 3 ? -18.078 -23.797 -5.098 1 55.62 3 GLU B CA 1
ATOM 1521 C C . GLU B 1 3 ? -16.578 -23.516 -5.234 1 55.62 3 GLU B C 1
ATOM 1523 O O . GLU B 1 3 ? -15.797 -23.859 -4.348 1 55.62 3 GLU B O 1
ATOM 1528 N N . HIS B 1 4 ? -16.234 -23.438 -6.586 1 69.25 4 HIS B N 1
ATOM 1529 C CA . HIS B 1 4 ? -14.82 -23.172 -6.84 1 69.25 4 HIS B CA 1
ATOM 1530 C C . HIS B 1 4 ? -14.406 -21.812 -6.285 1 69.25 4 HIS B C 1
ATOM 1532 O O . HIS B 1 4 ? -15.188 -20.859 -6.324 1 69.25 4 HIS B O 1
ATOM 1538 N N . LEU B 1 5 ? -13.289 -21.938 -5.629 1 75.56 5 LEU B N 1
ATOM 1539 C CA . LEU B 1 5 ? -12.711 -20.703 -5.09 1 75.56 5 LEU B CA 1
ATOM 1540 C C . LEU B 1 5 ? -12.547 -19.656 -6.188 1 75.56 5 LEU B C 1
ATOM 1542 O O . LEU B 1 5 ? -12.781 -18.469 -5.953 1 75.56 5 LEU B O 1
ATOM 1546 N N . TYR B 1 6 ? -12.242 -20.219 -7.41 1 79.75 6 TYR B N 1
ATOM 1547 C CA . TYR B 1 6 ? -12 -19.344 -8.547 1 79.75 6 TYR B CA 1
ATOM 1548 C C . TYR B 1 6 ? -12.07 -20.109 -9.859 1 79.75 6 TYR B C 1
ATOM 1550 O O . TYR B 1 6 ? -12.062 -21.344 -9.859 1 79.75 6 TYR B O 1
ATOM 1558 N N . GLN B 1 7 ? -12.336 -19.281 -10.914 1 84.88 7 GLN B N 1
ATOM 1559 C CA . GLN B 1 7 ? -12.281 -19.812 -12.273 1 84.88 7 GLN B CA 1
ATOM 1560 C C . GLN B 1 7 ? -10.969 -19.422 -12.961 1 84.88 7 GLN B C 1
ATOM 1562 O O . GLN B 1 7 ? -10.648 -18.25 -13.078 1 84.88 7 GLN B O 1
ATOM 1567 N N . PHE B 1 8 ? -10.242 -20.375 -13.484 1 85.56 8 PHE B N 1
ATOM 1568 C CA . PHE B 1 8 ? -8.914 -20.141 -14.039 1 85.56 8 PHE B CA 1
ATOM 1569 C C . PHE B 1 8 ? -8.977 -19.141 -15.18 1 85.56 8 PHE B C 1
ATOM 1571 O O . PHE B 1 8 ? -8.055 -18.344 -15.359 1 85.56 8 PHE B O 1
ATOM 1578 N N . SER B 1 9 ? -10.078 -19.203 -15.945 1 88.88 9 SER B N 1
ATOM 1579 C CA . SER B 1 9 ? -10.18 -18.328 -17.109 1 88.88 9 SER B CA 1
ATOM 1580 C C . SER B 1 9 ? -10.297 -16.859 -16.672 1 88.88 9 SER B C 1
ATOM 1582 O O . SER B 1 9 ? -10.062 -15.961 -17.484 1 88.88 9 SER B O 1
ATOM 1584 N N . LYS B 1 10 ? -10.586 -16.672 -15.414 1 95.38 10 LYS B N 1
ATOM 1585 C CA . LYS B 1 10 ? -10.742 -15.312 -14.906 1 95.38 10 LYS B CA 1
ATOM 1586 C C . LYS B 1 10 ? -9.766 -15.031 -13.766 1 95.38 10 LYS B C 1
ATOM 1588 O O . LYS B 1 10 ? -9.953 -14.086 -13 1 95.38 10 LYS B O 1
ATOM 1593 N N . THR B 1 11 ? -8.797 -15.961 -13.633 1 96.69 11 THR B N 1
ATOM 1594 C CA . THR B 1 11 ? -7.863 -15.852 -12.516 1 96.69 11 THR B CA 1
ATOM 1595 C C . THR B 1 11 ? -6.426 -15.75 -13.016 1 96.69 11 THR B C 1
ATOM 1597 O O . THR B 1 11 ? -6.039 -16.469 -13.945 1 96.69 11 THR B O 1
ATOM 1600 N N . ALA B 1 12 ? -5.688 -14.844 -12.508 1 97.5 12 ALA B N 1
ATOM 1601 C CA . ALA B 1 12 ? -4.258 -14.719 -12.781 1 97.5 12 ALA B CA 1
ATOM 1602 C C . ALA B 1 12 ? -3.426 -15.133 -11.57 1 97.5 12 ALA B C 1
ATOM 1604 O O . ALA B 1 12 ? -3.836 -14.922 -10.422 1 97.5 12 ALA B O 1
ATOM 1605 N N . LEU B 1 13 ? -2.316 -15.758 -11.828 1 98 13 LEU B N 1
ATOM 1606 C CA . LEU B 1 13 ? -1.277 -15.922 -10.812 1 98 13 LEU B CA 1
ATOM 1607 C C . LEU B 1 13 ? -0.218 -14.828 -10.945 1 98 13 LEU B C 1
ATOM 1609 O O . LEU B 1 13 ? 0.367 -14.648 -12.016 1 98 13 LEU B O 1
ATOM 1613 N N . ILE B 1 14 ? -0.015 -14.023 -9.914 1 98.88 14 ILE B N 1
ATOM 1614 C CA . ILE B 1 14 ? 1.01 -12.992 -9.875 1 98.88 14 ILE B CA 1
ATOM 1615 C C . ILE B 1 14 ? 2.084 -13.359 -8.859 1 98.88 14 ILE B C 1
ATOM 1617 O O . ILE B 1 14 ? 1.798 -13.5 -7.668 1 98.88 14 ILE B O 1
ATOM 1621 N N . VAL B 1 15 ? 3.314 -13.539 -9.281 1 98.94 15 VAL B N 1
ATOM 1622 C CA . VAL B 1 15 ? 4.457 -13.969 -8.484 1 98.94 15 VAL B CA 1
ATOM 1623 C C . VAL B 1 15 ? 5.414 -12.797 -8.273 1 98.94 15 VAL B C 1
ATOM 1625 O O . VAL B 1 15 ? 5.996 -12.281 -9.227 1 98.94 15 VAL B O 1
ATOM 1628 N N . ILE B 1 16 ? 5.641 -12.445 -7.055 1 98.88 16 ILE B N 1
ATOM 1629 C CA . ILE B 1 16 ? 6.344 -11.211 -6.73 1 98.88 16 ILE B CA 1
ATOM 1630 C C . ILE B 1 16 ? 7.805 -11.516 -6.414 1 98.88 16 ILE B C 1
ATOM 1632 O O . ILE B 1 16 ? 8.102 -12.188 -5.418 1 98.88 16 ILE B O 1
ATOM 1636 N N . ASP B 1 17 ? 8.695 -11.062 -7.148 1 98.5 17 ASP B N 1
ATOM 1637 C CA . ASP B 1 17 ? 10.102 -10.805 -6.852 1 98.5 17 ASP B CA 1
ATOM 1638 C C . ASP B 1 17 ? 10.836 -12.102 -6.516 1 98.5 17 ASP B C 1
ATOM 1640 O O . ASP B 1 17 ? 11.664 -12.133 -5.605 1 98.5 17 ASP B O 1
ATOM 1644 N N . LEU B 1 18 ? 10.453 -13.18 -7.16 1 98.62 18 LEU B N 1
ATOM 1645 C CA . LEU B 1 18 ? 11.289 -14.367 -7.07 1 98.62 18 LEU B CA 1
ATOM 1646 C C . LEU B 1 18 ? 12.398 -14.336 -8.117 1 98.62 18 LEU B C 1
ATOM 1648 O O . LEU B 1 18 ? 12.352 -15.078 -9.102 1 98.62 18 LEU B O 1
ATOM 1652 N N . GLN B 1 19 ? 13.336 -13.469 -7.895 1 98.25 19 GLN B N 1
ATOM 1653 C CA . GLN B 1 19 ? 14.5 -13.234 -8.75 1 98.25 19 GLN B CA 1
ATOM 1654 C C . GLN B 1 19 ? 15.797 -13.492 -7.988 1 98.25 19 GLN B C 1
ATOM 1656 O O . GLN B 1 19 ? 15.781 -13.727 -6.777 1 98.25 19 GLN B O 1
ATOM 1661 N N . LYS B 1 20 ? 16.906 -13.375 -8.594 1 96.62 20 LYS B N 1
ATOM 1662 C CA . LYS B 1 20 ? 18.188 -13.805 -8.031 1 96.62 20 LYS B CA 1
ATOM 1663 C C . LYS B 1 20 ? 18.625 -12.898 -6.883 1 96.62 20 LYS B C 1
ATOM 1665 O O . LYS B 1 20 ? 19.297 -13.352 -5.953 1 96.62 20 LYS B O 1
ATOM 1670 N N . TRP B 1 21 ? 18.25 -11.594 -6.957 1 90.19 21 TRP B N 1
ATOM 1671 C CA . TRP B 1 21 ? 18.578 -10.672 -5.875 1 90.19 21 TRP B CA 1
ATOM 1672 C C . TRP B 1 21 ? 17.656 -10.883 -4.68 1 90.19 21 TRP B C 1
ATOM 1674 O O . TRP B 1 21 ? 16.719 -10.109 -4.457 1 90.19 21 TRP B O 1
ATOM 1684 N N . ILE B 1 22 ? 17.391 -12.133 -4.207 1 84.12 22 ILE B N 1
ATOM 1685 C CA . ILE B 1 22 ? 16.609 -12.477 -3.027 1 84.12 22 ILE B CA 1
ATOM 1686 C C . ILE B 1 22 ? 17.531 -12.781 -1.859 1 84.12 22 ILE B C 1
ATOM 1688 O O . ILE B 1 22 ? 18.609 -13.375 -2.047 1 84.12 22 ILE B O 1
ATOM 1692 N N . GLY B 1 23 ? 17.25 -12.25 -0.731 1 82.06 23 GLY B N 1
ATOM 1693 C CA . GLY B 1 23 ? 18.078 -12.445 0.445 1 82.06 23 GLY B CA 1
ATOM 1694 C C . GLY B 1 23 ? 18.016 -13.859 0.997 1 82.06 23 GLY B C 1
ATOM 1695 O O . GLY B 1 23 ? 17.484 -14.758 0.339 1 82.06 23 GLY B O 1
ATOM 1696 N N . ASN B 1 24 ? 18.656 -13.992 2.086 1 82.88 24 ASN B N 1
ATOM 1697 C CA . ASN B 1 24 ? 18.734 -15.328 2.662 1 82.88 24 ASN B CA 1
ATOM 1698 C C . ASN B 1 24 ? 18.094 -15.383 4.043 1 82.88 24 ASN B C 1
ATOM 1700 O O . ASN B 1 24 ? 18.094 -16.438 4.688 1 82.88 24 ASN B O 1
ATOM 1704 N N . GLN B 1 25 ? 17.594 -14.336 4.395 1 91.75 25 GLN B N 1
ATOM 1705 C CA . GLN B 1 25 ? 16.969 -14.328 5.719 1 91.75 25 GLN B CA 1
ATOM 1706 C C . GLN B 1 25 ? 15.508 -13.93 5.637 1 91.75 25 GLN B C 1
ATOM 1708 O O . GLN B 1 25 ? 15.18 -12.742 5.602 1 91.75 25 GLN B O 1
ATOM 1713 N N . TYR B 1 26 ? 14.656 -14.859 5.609 1 97.06 26 TYR B N 1
ATOM 1714 C CA . TYR B 1 26 ? 13.211 -14.688 5.57 1 97.06 26 TYR B CA 1
ATOM 1715 C C . TYR B 1 26 ? 12.523 -15.602 6.582 1 97.06 26 TYR B C 1
ATOM 1717 O O . TYR B 1 26 ? 13.094 -16.609 7.004 1 97.06 26 TYR B O 1
ATOM 1725 N N . ALA B 1 27 ? 11.516 -15.258 7.027 1 98.19 27 ALA B N 1
ATOM 1726 C CA . ALA B 1 27 ? 10.68 -16.047 7.93 1 98.19 27 ALA B CA 1
ATOM 1727 C C . ALA B 1 27 ? 9.195 -15.789 7.668 1 98.19 27 ALA B C 1
ATOM 1729 O O . ALA B 1 27 ? 8.812 -14.688 7.246 1 98.19 27 ALA B O 1
ATOM 1730 N N . PRO B 1 28 ? 8.242 -16.75 7.871 1 98.44 28 PRO B N 1
ATOM 1731 C CA . PRO B 1 28 ? 8.508 -18.047 8.477 1 98.44 28 PRO B CA 1
ATOM 1732 C C . PRO B 1 28 ? 9.016 -19.078 7.473 1 98.44 28 PRO B C 1
ATOM 1734 O O . PRO B 1 28 ? 9.492 -20.141 7.863 1 98.44 28 PRO B O 1
ATOM 1737 N N . HIS B 1 29 ? 8.898 -18.859 6.184 1 98.56 29 HIS B N 1
ATOM 1738 C CA . HIS B 1 29 ? 9.359 -19.781 5.152 1 98.56 29 HIS B CA 1
ATOM 1739 C C . HIS B 1 29 ? 10.68 -19.328 4.547 1 98.56 29 HIS B C 1
ATOM 1741 O O . HIS B 1 29 ? 10.922 -18.125 4.402 1 98.56 29 HIS B O 1
ATOM 1747 N N . SER B 1 30 ? 11.531 -20.281 4.172 1 97.94 30 SER B N 1
ATOM 1748 C CA . SER B 1 30 ? 12.734 -19.938 3.424 1 97.94 30 SER B CA 1
ATOM 1749 C C . SER B 1 30 ? 12.398 -19.5 2.002 1 97.94 30 SER B C 1
ATOM 1751 O O . SER B 1 30 ? 11.32 -19.812 1.496 1 97.94 30 SER B O 1
ATOM 1753 N N . ALA B 1 31 ? 13.32 -18.797 1.411 1 97.56 31 ALA B N 1
ATOM 1754 C CA . ALA B 1 31 ? 13.141 -18.422 0.01 1 97.56 31 ALA B CA 1
ATOM 1755 C C . ALA B 1 31 ? 12.969 -19.656 -0.869 1 97.56 31 ALA B C 1
ATOM 1757 O O . ALA B 1 31 ? 12.164 -19.656 -1.803 1 97.5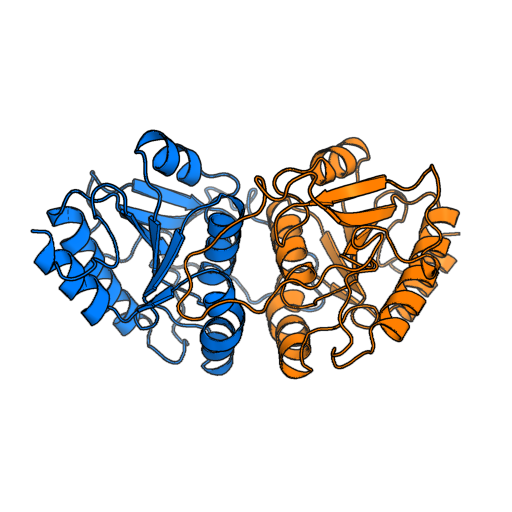6 31 ALA B O 1
ATOM 1758 N N . GLU B 1 32 ? 13.68 -20.703 -0.605 1 97.56 32 GLU B N 1
ATOM 1759 C CA . GLU B 1 32 ? 13.609 -21.938 -1.374 1 97.56 32 GLU B CA 1
ATOM 1760 C C . GLU B 1 32 ? 12.219 -22.562 -1.281 1 97.56 32 GLU B C 1
ATOM 1762 O O . GLU B 1 32 ? 11.688 -23.062 -2.277 1 97.56 32 GLU B O 1
ATOM 1767 N N . GLN B 1 33 ? 11.672 -22.531 -0.097 1 98.44 33 GLN B N 1
ATOM 1768 C CA . GLN B 1 33 ? 10.328 -23.062 0.099 1 98.44 33 GLN B CA 1
ATOM 1769 C C . GLN B 1 33 ? 9.297 -22.266 -0.698 1 98.44 33 GLN B C 1
ATOM 1771 O O . GLN B 1 33 ? 8.414 -22.844 -1.326 1 98.44 33 GLN B O 1
ATOM 1776 N N . VAL B 1 34 ? 9.422 -20.969 -0.669 1 98.81 34 VAL B N 1
ATOM 1777 C CA . VAL B 1 34 ? 8.516 -20.094 -1.401 1 98.81 34 VAL B CA 1
ATOM 1778 C C . VAL B 1 34 ? 8.648 -20.344 -2.9 1 98.81 34 VAL B C 1
ATOM 1780 O O . VAL B 1 34 ? 7.641 -20.484 -3.605 1 98.81 34 VAL B O 1
ATOM 1783 N N . VAL B 1 35 ? 9.867 -20.469 -3.387 1 98.62 35 VAL B N 1
ATOM 1784 C CA . VAL B 1 35 ? 10.133 -20.703 -4.805 1 98.62 35 VAL B CA 1
ATOM 1785 C C . VAL B 1 35 ? 9.547 -22.047 -5.234 1 98.62 35 VAL B C 1
ATOM 1787 O O . VAL B 1 35 ? 8.938 -22.141 -6.301 1 98.62 35 VAL B O 1
ATOM 1790 N N . GLU B 1 36 ? 9.719 -23.016 -4.438 1 98.69 36 GLU B N 1
ATOM 1791 C CA . GLU B 1 36 ? 9.195 -24.328 -4.75 1 98.69 36 GLU B CA 1
ATOM 1792 C C . GLU B 1 36 ? 7.676 -24.312 -4.895 1 98.69 36 GLU B C 1
ATOM 1794 O O . GLU B 1 36 ? 7.133 -24.828 -5.875 1 98.69 36 GLU B O 1
ATOM 1799 N N . ARG B 1 37 ? 7.023 -23.75 -4.004 1 98.88 37 ARG B N 1
ATOM 1800 C CA . ARG B 1 37 ? 5.566 -23.703 -4.012 1 98.88 37 ARG B CA 1
ATOM 1801 C C . ARG B 1 37 ? 5.047 -22.812 -5.133 1 98.88 37 ARG B C 1
ATOM 1803 O O . ARG B 1 37 ? 4.055 -23.141 -5.785 1 98.88 37 ARG B O 1
ATOM 1810 N N . ALA B 1 38 ? 5.73 -21.688 -5.316 1 98.81 38 ALA B N 1
ATOM 1811 C CA . ALA B 1 38 ? 5.367 -20.812 -6.43 1 98.81 38 ALA B CA 1
ATOM 1812 C C . ALA B 1 38 ? 5.539 -21.531 -7.766 1 98.81 38 ALA B C 1
ATOM 1814 O O . ALA B 1 38 ? 4.688 -21.406 -8.648 1 98.81 38 ALA B O 1
ATOM 1815 N N . SER B 1 39 ? 6.641 -22.25 -7.895 1 98.62 39 SER B N 1
ATOM 1816 C CA . SER B 1 39 ? 6.91 -22.984 -9.125 1 98.62 39 SER B CA 1
ATOM 1817 C C . SER B 1 39 ? 5.805 -24 -9.422 1 98.62 39 SER B C 1
ATOM 1819 O O . SER B 1 39 ? 5.363 -24.125 -10.562 1 98.62 39 SER B O 1
ATOM 1821 N N . ALA B 1 40 ? 5.371 -24.656 -8.422 1 98.31 40 ALA B N 1
ATOM 1822 C CA . ALA B 1 40 ? 4.277 -25.609 -8.586 1 98.31 40 ALA B CA 1
ATOM 1823 C C . ALA B 1 40 ? 3.01 -24.922 -9.078 1 98.31 40 ALA B C 1
ATOM 1825 O O . ALA B 1 40 ? 2.324 -25.422 -9.969 1 98.31 40 ALA B O 1
ATOM 1826 N N . MET B 1 41 ? 2.705 -23.781 -8.562 1 97.69 41 MET B N 1
ATOM 1827 C CA . MET B 1 41 ? 1.517 -23.047 -8.969 1 97.69 41 MET B CA 1
ATOM 1828 C C . MET B 1 41 ? 1.669 -22.516 -10.391 1 97.69 41 MET B C 1
ATOM 1830 O O . MET B 1 41 ? 0.728 -22.578 -11.188 1 97.69 41 MET B O 1
ATOM 1834 N N . VAL B 1 42 ? 2.863 -22.016 -10.672 1 97.69 42 VAL B N 1
ATOM 1835 C CA . VAL B 1 42 ? 3.117 -21.5 -12.016 1 97.69 42 VAL B CA 1
ATOM 1836 C C . VAL B 1 42 ? 2.834 -22.594 -13.047 1 97.69 42 VAL B C 1
ATOM 1838 O O . VAL B 1 42 ? 2.127 -22.359 -14.031 1 97.69 42 VAL B O 1
ATOM 1841 N N . GLN B 1 43 ? 3.336 -23.75 -12.82 1 95.81 43 GLN B N 1
ATOM 1842 C CA . GLN B 1 43 ? 3.137 -24.859 -13.742 1 95.81 43 GLN B CA 1
ATOM 1843 C C . GLN B 1 43 ? 1.656 -25.203 -13.891 1 95.81 43 GLN B C 1
ATOM 1845 O O . GLN B 1 43 ? 1.154 -25.344 -15.008 1 95.81 43 GLN B O 1
ATOM 1850 N N . SER B 1 44 ? 0.974 -25.266 -12.789 1 95 44 SER B N 1
ATOM 1851 C CA . SER B 1 44 ? -0.441 -25.625 -12.797 1 95 44 SER B CA 1
ATOM 1852 C C . SER B 1 44 ? -1.273 -24.562 -13.523 1 95 44 SER B C 1
ATOM 1854 O O . SER B 1 44 ? -2.143 -24.906 -14.328 1 95 44 SER B O 1
ATOM 1856 N N . PHE B 1 45 ? -1.042 -23.312 -13.234 1 94.88 45 PHE B N 1
ATOM 1857 C CA . PHE B 1 45 ? -1.791 -22.234 -13.875 1 94.88 45 PHE B CA 1
ATOM 1858 C C . PHE B 1 45 ? -1.518 -22.203 -15.375 1 94.88 45 PHE B C 1
ATOM 1860 O O . PHE B 1 45 ? -2.438 -22.031 -16.172 1 94.88 45 PHE B O 1
ATOM 1867 N N . ARG B 1 46 ? -0.296 -22.453 -15.781 1 92.44 46 ARG B N 1
ATOM 1868 C CA . ARG B 1 46 ? 0.067 -22.531 -17.188 1 92.44 46 ARG B CA 1
ATOM 1869 C C . ARG B 1 46 ? -0.691 -23.641 -17.906 1 92.44 46 ARG B C 1
ATOM 1871 O O . ARG B 1 46 ? -1.253 -23.422 -18.984 1 92.44 46 ARG B O 1
ATOM 1878 N N . GLU B 1 47 ? -0.656 -24.688 -17.297 1 91.06 47 GLU B N 1
ATOM 1879 C CA . GLU B 1 47 ? -1.307 -25.859 -17.891 1 91.06 47 GLU B CA 1
ATOM 1880 C C . GLU B 1 47 ? -2.805 -25.625 -18.047 1 91.06 47 GLU B C 1
ATOM 1882 O O . GLU B 1 47 ? -3.416 -26.125 -19 1 91.06 47 GLU B O 1
ATOM 1887 N N . ALA B 1 48 ? -3.338 -24.797 -17.234 1 90.06 48 ALA B N 1
ATOM 1888 C CA . ALA B 1 48 ? -4.77 -24.5 -17.281 1 90.06 48 ALA B CA 1
ATOM 1889 C C . ALA B 1 48 ? -5.055 -23.344 -18.234 1 90.06 48 ALA B C 1
ATOM 1891 O O . ALA B 1 48 ? -6.215 -22.969 -18.422 1 90.06 48 ALA B O 1
ATOM 1892 N N . GLY B 1 49 ? -3.971 -22.719 -18.766 1 89.31 49 GLY B N 1
ATOM 1893 C CA . GLY B 1 49 ? -4.137 -21.609 -19.688 1 89.31 49 GLY B CA 1
ATOM 1894 C C . GLY B 1 49 ? -4.383 -20.281 -19 1 89.31 49 GLY B C 1
ATOM 1895 O O . GLY B 1 49 ? -4.828 -19.328 -19.625 1 89.31 49 GLY B O 1
ATOM 1896 N N . ALA B 1 50 ? -4.188 -20.266 -17.688 1 93.06 50 ALA B N 1
ATOM 1897 C CA . ALA B 1 50 ? -4.398 -19.047 -16.906 1 93.06 50 ALA B CA 1
ATOM 1898 C C . ALA B 1 50 ? -3.246 -18.062 -17.125 1 93.06 50 ALA B C 1
ATOM 1900 O O . ALA B 1 50 ? -2.139 -18.469 -17.484 1 93.06 50 ALA B O 1
ATOM 1901 N N . PHE B 1 51 ? -3.484 -16.812 -16.969 1 95.44 51 PHE B N 1
ATOM 1902 C CA . PHE B 1 51 ? -2.467 -15.766 -17.031 1 95.44 51 PHE B CA 1
ATOM 1903 C C . PHE B 1 51 ? -1.501 -15.867 -15.859 1 95.44 51 PHE B C 1
ATOM 1905 O O . PHE B 1 51 ? -1.926 -15.93 -14.703 1 95.44 51 PHE B O 1
ATOM 1912 N N . VAL B 1 52 ? -0.257 -15.961 -16.188 1 97.19 52 VAL B N 1
ATOM 1913 C CA . VAL B 1 52 ? 0.797 -15.953 -15.172 1 97.19 52 VAL B CA 1
ATOM 1914 C C . VAL B 1 52 ? 1.668 -14.711 -15.344 1 97.19 52 VAL B C 1
ATOM 1916 O O . VAL B 1 52 ? 2.287 -14.516 -16.391 1 97.19 52 VAL B O 1
ATOM 1919 N N . GLY B 1 53 ? 1.646 -13.82 -14.367 1 98.31 53 GLY B N 1
ATOM 1920 C CA . GLY B 1 53 ? 2.527 -12.664 -14.312 1 98.31 53 GLY B CA 1
ATOM 1921 C C . GLY B 1 53 ? 3.711 -12.852 -13.383 1 98.31 53 GLY B C 1
ATOM 1922 O O . GLY B 1 53 ? 3.533 -13.102 -12.188 1 98.31 53 GLY B O 1
ATOM 1923 N N . LEU B 1 54 ? 4.875 -12.805 -13.922 1 98.81 54 LEU B N 1
ATOM 1924 C CA . LEU B 1 54 ? 6.109 -12.883 -13.148 1 98.81 54 LEU B CA 1
ATOM 1925 C C . LEU B 1 54 ? 6.707 -11.492 -12.945 1 98.81 54 LEU B C 1
ATOM 1927 O O . LEU B 1 54 ? 7.164 -10.859 -13.898 1 98.81 54 LEU B O 1
ATOM 1931 N N . VAL B 1 55 ? 6.688 -11.047 -11.695 1 98.81 55 VAL B N 1
ATOM 1932 C CA . VAL B 1 55 ? 7.094 -9.68 -11.367 1 98.81 55 VAL B CA 1
ATOM 1933 C C . VAL B 1 55 ? 8.547 -9.672 -10.914 1 98.81 55 VAL B C 1
ATOM 1935 O O . VAL B 1 55 ? 8.977 -10.539 -10.148 1 98.81 55 VAL B O 1
ATOM 1938 N N . ARG B 1 56 ? 9.273 -8.711 -11.367 1 98.5 56 ARG B N 1
ATOM 1939 C CA . ARG B 1 56 ? 10.656 -8.5 -10.938 1 98.5 56 ARG B CA 1
ATOM 1940 C C . ARG B 1 56 ? 10.961 -7.012 -10.797 1 98.5 56 ARG B C 1
ATOM 1942 O O . ARG B 1 56 ? 10.266 -6.172 -11.383 1 98.5 56 ARG B O 1
ATOM 1949 N N . VAL B 1 57 ? 11.93 -6.703 -9.984 1 97.75 57 VAL B N 1
ATOM 1950 C CA . VAL B 1 57 ? 12.547 -5.383 -9.977 1 97.75 57 VAL B CA 1
ATOM 1951 C C . VAL B 1 57 ? 13.734 -5.359 -10.938 1 97.75 57 VAL B C 1
ATOM 1953 O O . VAL B 1 57 ? 14.547 -6.281 -10.953 1 97.75 57 VAL B O 1
ATOM 1956 N N . SER B 1 58 ? 13.773 -4.398 -11.758 1 97.5 58 SER B N 1
ATOM 1957 C CA . SER B 1 58 ? 14.906 -4.203 -12.656 1 97.5 58 SER B CA 1
ATOM 1958 C C . SER B 1 58 ? 15.047 -2.738 -13.055 1 97.5 58 SER B C 1
ATOM 1960 O O . SER B 1 58 ? 14.07 -1.981 -13.008 1 97.5 58 SER B O 1
ATOM 1962 N N . SER B 1 59 ? 16.266 -2.34 -13.406 1 96.31 59 SER B N 1
ATOM 1963 C CA . SER B 1 59 ? 16.578 -1.001 -13.891 1 96.31 59 SER B CA 1
ATOM 1964 C C . SER B 1 59 ? 17.828 -1.016 -14.766 1 96.31 59 SER B C 1
ATOM 1966 O O . SER B 1 59 ? 18.781 -1.76 -14.5 1 96.31 59 SER B O 1
ATOM 1968 N N . LYS B 1 60 ? 17.797 -0.225 -15.789 1 95.12 60 LYS B N 1
ATOM 1969 C CA . LYS B 1 60 ? 18.953 -0.15 -16.688 1 95.12 60 LYS B CA 1
ATOM 1970 C C . LYS B 1 60 ? 20.109 0.605 -16.047 1 95.12 60 LYS B C 1
ATOM 1972 O O . LYS B 1 60 ? 21.266 0.232 -16.219 1 95.12 60 LYS B O 1
ATOM 1977 N N . ASP B 1 61 ? 19.797 1.669 -15.32 1 95.31 61 ASP B N 1
ATOM 1978 C CA . ASP B 1 61 ? 20.859 2.527 -14.797 1 95.31 61 ASP B CA 1
ATOM 1979 C C . ASP B 1 61 ? 20.516 3.018 -13.391 1 95.31 61 ASP B C 1
ATOM 1981 O O . ASP B 1 61 ? 21.219 3.877 -12.844 1 95.31 61 ASP B O 1
ATOM 1985 N N . PHE B 1 62 ? 19.438 2.633 -12.797 1 93.75 62 PHE B N 1
ATOM 1986 C CA . PHE B 1 62 ? 19 2.863 -11.43 1 93.75 62 PHE B CA 1
ATOM 1987 C C . PHE B 1 62 ? 18.516 4.297 -11.242 1 93.75 62 PHE B C 1
ATOM 1989 O O . PHE B 1 62 ? 18.172 4.707 -10.133 1 93.75 62 PHE B O 1
ATOM 1996 N N . LYS B 1 63 ? 18.422 5.055 -12.352 1 96.06 63 LYS B N 1
ATOM 1997 C CA . LYS B 1 63 ? 17.984 6.441 -12.234 1 96.06 63 LYS B CA 1
ATOM 1998 C C . LYS B 1 63 ? 16.469 6.523 -12.117 1 96.06 63 LYS B C 1
ATOM 2000 O O . LYS B 1 63 ? 15.922 7.57 -11.758 1 96.06 63 LYS B O 1
ATOM 2005 N N . ASP B 1 64 ? 15.773 5.426 -12.406 1 96.44 64 ASP B N 1
ATOM 2006 C CA . ASP B 1 64 ? 14.32 5.383 -12.328 1 96.44 64 ASP B CA 1
ATOM 2007 C C . ASP B 1 64 ? 13.852 4.699 -11.047 1 96.44 64 ASP B C 1
ATOM 2009 O O . ASP B 1 64 ? 12.672 4.375 -10.898 1 96.44 64 ASP B O 1
ATOM 2013 N N . MET B 1 65 ? 14.773 4.52 -10.117 1 94.62 65 MET B N 1
ATOM 2014 C CA . MET B 1 65 ? 14.422 3.953 -8.82 1 94.62 65 MET B CA 1
ATOM 2015 C C . MET B 1 65 ? 14.125 5.055 -7.805 1 94.62 65 MET B C 1
ATOM 2017 O O . MET B 1 65 ? 14.781 6.094 -7.801 1 94.62 65 MET B O 1
ATOM 2021 N N . PRO B 1 66 ? 13.078 4.793 -6.941 1 94.56 66 PRO B N 1
ATOM 2022 C CA . PRO B 1 66 ? 12.859 5.777 -5.879 1 94.56 66 PRO B CA 1
ATOM 2023 C C . PRO B 1 66 ? 14.078 5.961 -4.984 1 94.56 66 PRO B C 1
ATOM 2025 O O . PRO B 1 66 ? 14.797 5 -4.711 1 94.56 66 PRO B O 1
ATOM 2028 N N . ARG B 1 67 ? 14.305 7.203 -4.527 1 94.56 67 ARG B N 1
ATOM 2029 C CA . ARG B 1 67 ? 15.383 7.559 -3.613 1 94.56 67 ARG B CA 1
ATOM 2030 C C . ARG B 1 67 ? 14.852 8.336 -2.416 1 94.56 67 ARG B C 1
ATOM 2032 O O . ARG B 1 67 ? 15.094 9.539 -2.295 1 94.56 67 ARG B O 1
ATOM 2039 N N . PRO B 1 68 ? 14.266 7.652 -1.501 1 96.56 68 PRO B N 1
ATOM 2040 C CA . PRO B 1 68 ? 13.695 8.344 -0.346 1 96.56 68 PRO B CA 1
ATOM 2041 C C . PRO B 1 68 ? 14.766 8.883 0.609 1 96.56 68 PRO B C 1
ATOM 2043 O O . PRO B 1 68 ? 15.789 8.234 0.818 1 96.56 68 PRO B O 1
ATOM 2046 N N . LEU B 1 69 ? 14.516 10.102 1.148 1 96.69 69 LEU B N 1
ATOM 2047 C CA . LEU B 1 69 ? 15.258 10.562 2.314 1 96.69 69 LEU B CA 1
ATOM 2048 C C . LEU B 1 69 ? 14.844 9.797 3.564 1 96.69 69 LEU B C 1
ATOM 2050 O O . LEU B 1 69 ? 13.656 9.727 3.885 1 96.69 69 LEU B O 1
ATOM 2054 N N . LEU B 1 70 ? 15.82 9.219 4.25 1 97.44 70 LEU B N 1
ATOM 2055 C CA . LEU B 1 70 ? 15.539 8.375 5.402 1 97.44 70 LEU B CA 1
ATOM 2056 C C . LEU B 1 70 ? 16.297 8.852 6.633 1 97.44 70 LEU B C 1
ATOM 2058 O O . LEU B 1 70 ? 17.25 9.641 6.512 1 97.44 70 LEU B O 1
ATOM 2062 N N . ASP B 1 71 ? 15.797 8.383 7.734 1 97.06 71 ASP B N 1
ATOM 2063 C CA . ASP B 1 71 ? 16.484 8.719 8.977 1 97.06 71 ASP B CA 1
ATOM 2064 C C . ASP B 1 71 ? 17.781 7.918 9.125 1 97.06 71 ASP B C 1
ATOM 2066 O O . ASP B 1 71 ? 18.734 8.391 9.742 1 97.06 71 ASP B O 1
ATOM 2070 N N . GLN B 1 72 ? 17.703 6.723 8.547 1 94.5 72 GLN B N 1
ATOM 2071 C CA . GLN B 1 72 ? 18.875 5.848 8.547 1 94.5 72 GLN B CA 1
ATOM 2072 C C . GLN B 1 72 ? 19.234 5.406 7.133 1 94.5 72 GLN B C 1
ATOM 2074 O O . GLN B 1 72 ? 18.359 5.152 6.312 1 94.5 72 GLN B O 1
ATOM 2079 N N . GLU B 1 73 ? 20.469 5.418 6.898 1 90.38 73 GLU B N 1
ATOM 2080 C CA . GLU B 1 73 ? 20.922 4.969 5.586 1 90.38 73 GLU B CA 1
ATOM 2081 C C . GLU B 1 73 ? 20.469 3.541 5.305 1 90.38 73 GLU B C 1
ATOM 2083 O O . GLU B 1 73 ? 20.547 2.67 6.172 1 90.38 73 GLU B O 1
ATOM 2088 N N . PRO B 1 74 ? 19.969 3.404 4.172 1 84.38 74 PRO B N 1
ATOM 2089 C CA . PRO B 1 74 ? 19.594 2.029 3.83 1 84.38 74 PRO B CA 1
A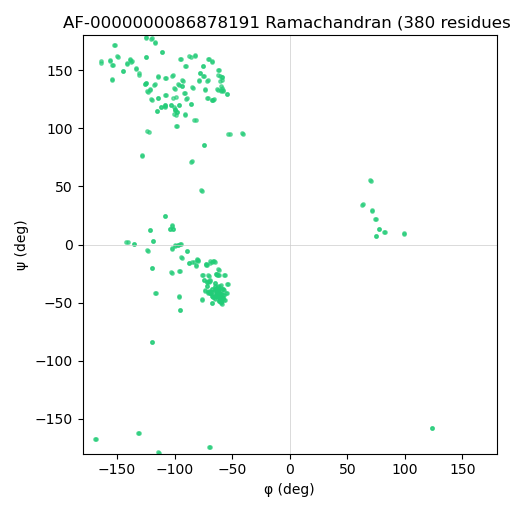TOM 2090 C C . PRO B 1 74 ? 20.797 1.114 3.664 1 84.38 74 PRO B C 1
ATOM 2092 O O . PRO B 1 74 ? 21.922 1.595 3.457 1 84.38 74 PRO B O 1
ATOM 2095 N N . PRO B 1 75 ? 20.438 -0.134 3.834 1 78.62 75 PRO B N 1
ATOM 2096 C CA . PRO B 1 75 ? 21.547 -1.055 3.604 1 78.62 75 PRO B CA 1
ATOM 2097 C C . PRO B 1 75 ? 22.094 -0.984 2.174 1 78.62 75 PRO B C 1
ATOM 2099 O O . PRO B 1 75 ? 21.359 -0.624 1.252 1 78.62 75 PRO B O 1
ATOM 2102 N N . ALA B 1 76 ? 23.359 -1.269 2.059 1 82.44 76 ALA B N 1
ATOM 2103 C CA . ALA B 1 76 ? 23.969 -1.32 0.737 1 82.44 76 ALA B CA 1
ATOM 2104 C C . ALA B 1 76 ? 23.297 -2.355 -0.15 1 82.44 76 ALA B C 1
ATOM 2106 O O . ALA B 1 76 ? 22.922 -3.436 0.318 1 82.44 76 ALA B O 1
ATOM 2107 N N . ILE B 1 77 ? 23.078 -1.93 -1.351 1 80.81 77 ILE B N 1
ATOM 2108 C CA . ILE B 1 77 ? 22.5 -2.838 -2.334 1 80.81 77 ILE B CA 1
ATOM 2109 C C . ILE B 1 77 ? 23.594 -3.701 -2.949 1 80.81 77 ILE B C 1
ATOM 2111 O O . ILE B 1 77 ? 24.531 -3.184 -3.561 1 80.81 77 ILE B O 1
ATOM 2115 N N . ASN B 1 78 ? 23.625 -4.973 -2.588 1 85.88 78 ASN B N 1
ATOM 2116 C CA . ASN B 1 78 ? 24.578 -5.91 -3.174 1 85.88 78 ASN B CA 1
ATOM 2117 C C . ASN B 1 78 ? 23.938 -6.734 -4.289 1 85.88 78 ASN B C 1
ATOM 2119 O O . ASN B 1 78 ? 23.281 -7.746 -4.023 1 85.88 78 ASN B O 1
ATOM 2123 N N . LEU B 1 79 ? 24.281 -6.293 -5.488 1 91 79 LEU B N 1
ATOM 2124 C CA . LEU B 1 79 ? 23.672 -6.973 -6.629 1 91 79 LEU B CA 1
ATOM 2125 C C . LEU B 1 79 ? 24.578 -8.094 -7.133 1 91 79 LEU B C 1
ATOM 2127 O O . LEU B 1 79 ? 25.797 -7.934 -7.172 1 91 79 LEU B O 1
ATOM 2131 N N . VAL B 1 80 ? 23.984 -9.227 -7.43 1 92.31 80 VAL B N 1
ATOM 2132 C CA . VAL B 1 80 ? 24.688 -10.359 -8.023 1 92.31 80 VAL B CA 1
ATOM 2133 C C . VAL B 1 80 ? 24.516 -10.336 -9.539 1 92.31 80 VAL B C 1
ATOM 2135 O O . VAL B 1 80 ? 23.641 -9.656 -10.062 1 92.31 80 VAL B O 1
ATOM 2138 N N . PRO B 1 81 ? 25.438 -11.047 -10.305 1 94.69 81 PRO B N 1
ATOM 2139 C CA . PRO B 1 81 ? 25.203 -11.141 -11.742 1 94.69 81 PRO B CA 1
ATOM 2140 C C . PRO B 1 81 ? 23.812 -11.695 -12.078 1 94.69 81 PRO B C 1
ATOM 2142 O O . PRO B 1 81 ? 23.391 -12.68 -11.484 1 94.69 81 PRO B O 1
ATOM 2145 N N . GLY B 1 82 ? 23.109 -11.008 -12.938 1 96.81 82 GLY B N 1
ATOM 2146 C CA . GLY B 1 82 ? 21.75 -11.422 -13.281 1 96.81 82 GLY B CA 1
ATOM 2147 C C . GLY B 1 82 ? 20.75 -11.188 -12.164 1 96.81 82 GLY B C 1
ATOM 2148 O O . GLY B 1 82 ? 19.766 -11.922 -12.039 1 96.81 82 GLY B O 1
ATOM 2149 N N . TRP B 1 83 ? 21 -10.195 -11.352 1 96.81 83 TRP B N 1
ATOM 2150 C CA . TRP B 1 83 ? 20.25 -9.953 -10.117 1 96.81 83 TRP B CA 1
ATOM 2151 C C . TRP B 1 83 ? 18.766 -9.812 -10.398 1 96.81 83 TRP B C 1
ATOM 2153 O O . TRP B 1 83 ? 17.922 -10.102 -9.539 1 96.81 83 TRP B O 1
ATOM 2163 N N . ASP B 1 84 ? 18.438 -9.391 -11.609 1 97.31 84 ASP B N 1
ATOM 2164 C CA . ASP B 1 84 ? 17.047 -9.117 -11.906 1 97.31 84 ASP B CA 1
ATOM 2165 C C . ASP B 1 84 ? 16.422 -10.234 -12.742 1 97.31 84 ASP B C 1
ATOM 2167 O O . ASP B 1 84 ? 15.32 -10.086 -13.273 1 97.31 84 ASP B O 1
ATOM 2171 N N . GLU B 1 85 ? 17.078 -11.383 -12.852 1 97.75 85 GLU B N 1
ATOM 2172 C CA . GLU B 1 85 ? 16.516 -12.562 -13.508 1 97.75 85 GLU B CA 1
ATOM 2173 C C . GLU B 1 85 ? 15.648 -13.367 -12.547 1 97.75 85 GLU B C 1
ATOM 2175 O O . GLU B 1 85 ? 16 -13.555 -11.383 1 97.75 85 GLU B O 1
ATOM 2180 N N . ILE B 1 86 ? 14.508 -13.766 -13.055 1 98.44 86 ILE B N 1
ATOM 2181 C CA . ILE B 1 86 ? 13.703 -14.703 -12.281 1 98.44 86 ILE B CA 1
ATOM 2182 C C . ILE B 1 86 ? 14.5 -15.992 -12.047 1 98.44 86 ILE B C 1
ATOM 2184 O O . ILE B 1 86 ? 15.172 -16.484 -12.945 1 98.44 86 ILE B O 1
ATOM 2188 N N . VAL B 1 87 ? 14.391 -16.578 -10.859 1 98.12 87 VAL B N 1
ATOM 2189 C CA . VAL B 1 87 ? 15.141 -17.781 -10.539 1 98.12 87 VAL B CA 1
ATOM 2190 C C . VAL B 1 87 ? 14.75 -18.906 -11.5 1 98.12 87 VAL B C 1
ATOM 2192 O O . VAL B 1 87 ? 13.586 -19.031 -11.867 1 98.12 87 VAL B O 1
ATOM 2195 N N . PRO B 1 88 ? 15.664 -19.719 -11.836 1 97.5 88 PRO B N 1
ATOM 2196 C CA . PRO B 1 88 ? 15.406 -20.734 -12.867 1 97.5 88 PRO B CA 1
ATOM 2197 C C . PRO B 1 88 ? 14.344 -21.75 -12.453 1 97.5 88 PRO B C 1
ATOM 2199 O O . PRO B 1 88 ? 13.648 -22.297 -13.312 1 97.5 88 PRO B O 1
ATOM 2202 N N . GLU B 1 89 ? 14.148 -21.969 -11.148 1 98 89 GLU B N 1
ATOM 2203 C CA . GLU B 1 89 ? 13.195 -22.938 -10.633 1 98 89 GLU B CA 1
ATOM 2204 C C . GLU B 1 89 ? 11.773 -22.594 -11.055 1 98 89 GLU B C 1
ATOM 2206 O O . GLU B 1 89 ? 10.914 -23.484 -11.133 1 98 89 GLU B O 1
ATOM 2211 N N . ILE B 1 90 ? 11.555 -21.344 -11.383 1 98.25 90 ILE B N 1
ATOM 2212 C CA . ILE B 1 90 ? 10.227 -20.922 -11.789 1 98.25 90 ILE B CA 1
ATOM 2213 C C . ILE B 1 90 ? 9.938 -21.391 -13.211 1 98.25 90 ILE B C 1
ATOM 2215 O O . ILE B 1 90 ? 8.781 -21.562 -13.594 1 98.25 90 ILE B O 1
ATOM 2219 N N . GLY B 1 91 ? 10.984 -21.578 -14.031 1 96.44 91 GLY B N 1
ATOM 2220 C CA . GLY B 1 91 ? 10.812 -22.094 -15.383 1 96.44 91 GLY B CA 1
ATOM 2221 C C . GLY B 1 91 ? 10.156 -21.094 -16.312 1 96.44 91 GLY B C 1
ATOM 2222 O O . GLY B 1 91 ? 9.164 -21.406 -16.969 1 96.44 91 GLY B O 1
ATOM 2223 N N . VAL B 1 92 ? 10.734 -19.922 -16.406 1 95.62 92 VAL B N 1
ATOM 2224 C CA . VAL B 1 92 ? 10.188 -18.859 -17.25 1 95.62 92 VAL B CA 1
ATOM 2225 C C . VAL B 1 92 ? 10.125 -19.328 -18.703 1 95.62 92 VAL B C 1
ATOM 2227 O O . VAL B 1 92 ? 11.078 -19.938 -19.203 1 95.62 92 VAL B O 1
ATOM 2230 N N . THR B 1 93 ? 9.023 -19.094 -19.266 1 92 93 THR B N 1
ATOM 2231 C CA . THR B 1 93 ? 8.852 -19.406 -20.688 1 92 93 THR B CA 1
ATOM 2232 C C . THR B 1 93 ? 8.57 -18.141 -21.5 1 92 93 THR B C 1
ATOM 2234 O O . THR B 1 93 ? 8.336 -17.078 -20.922 1 92 93 THR B O 1
ATOM 2237 N N . ALA B 1 94 ? 8.516 -18.266 -22.828 1 88.31 94 ALA B N 1
ATOM 2238 C CA . ALA B 1 94 ? 8.234 -17.156 -23.719 1 88.31 94 ALA B CA 1
ATOM 2239 C C . ALA B 1 94 ? 6.781 -16.703 -23.578 1 88.31 94 ALA B C 1
ATOM 2241 O O . ALA B 1 94 ? 6.43 -15.586 -23.984 1 88.31 94 ALA B O 1
ATOM 2242 N N . ASN B 1 95 ? 5.941 -17.531 -22.969 1 86.56 95 ASN B N 1
ATOM 2243 C CA . ASN B 1 95 ? 4.52 -17.234 -22.844 1 86.56 95 ASN B CA 1
ATOM 2244 C C . ASN B 1 95 ? 4.207 -16.547 -21.516 1 86.56 95 ASN B C 1
ATOM 2246 O O . ASN B 1 95 ? 3.094 -16.047 -21.328 1 86.56 95 ASN B O 1
ATOM 2250 N N . ASP B 1 96 ? 5.18 -16.562 -20.656 1 90.12 96 ASP B N 1
ATOM 2251 C CA . ASP B 1 96 ? 4.965 -15.852 -19.406 1 90.12 96 ASP B CA 1
ATOM 2252 C C . ASP B 1 96 ? 5.051 -14.344 -19.594 1 90.12 96 ASP B C 1
ATOM 2254 O O . ASP B 1 96 ? 5.785 -13.859 -20.453 1 90.12 96 ASP B O 1
ATOM 2258 N N . HIS B 1 97 ? 4.293 -13.664 -18.906 1 96.12 97 HIS B N 1
ATOM 2259 C CA . HIS B 1 97 ? 4.387 -12.211 -18.906 1 96.12 97 HIS B CA 1
ATOM 2260 C C . HIS B 1 97 ? 5.32 -11.711 -17.812 1 96.12 97 HIS B C 1
ATOM 2262 O O . HIS B 1 97 ? 5.039 -11.883 -16.625 1 96.12 97 HIS B O 1
ATOM 2268 N N . LEU B 1 98 ? 6.383 -11.188 -18.25 1 97.62 98 LEU B N 1
ATOM 2269 C CA . LEU B 1 98 ? 7.312 -10.555 -17.312 1 97.62 98 LEU B CA 1
ATOM 2270 C C . LEU B 1 98 ? 6.91 -9.109 -17.047 1 97.62 98 LEU B C 1
ATOM 2272 O O . LEU B 1 98 ? 6.75 -8.312 -17.969 1 97.62 98 LEU B O 1
ATOM 2276 N N . ILE B 1 99 ? 6.664 -8.805 -15.812 1 98.31 99 ILE B N 1
ATOM 2277 C CA . ILE B 1 99 ? 6.293 -7.461 -15.375 1 98.31 99 ILE B CA 1
ATOM 2278 C C . ILE B 1 99 ? 7.453 -6.832 -14.609 1 98.31 99 ILE B C 1
ATOM 2280 O O . ILE B 1 99 ? 7.859 -7.34 -13.555 1 98.31 99 ILE B O 1
ATOM 2284 N N . THR B 1 100 ? 7.984 -5.734 -15.078 1 98.44 100 THR B N 1
ATOM 2285 C CA . THR B 1 100 ? 9.109 -5.07 -14.43 1 98.44 100 THR B CA 1
ATOM 2286 C C . THR B 1 100 ? 8.641 -3.84 -13.656 1 98.44 100 THR B C 1
ATOM 2288 O O . THR B 1 100 ? 8.023 -2.941 -14.227 1 98.44 100 THR B O 1
ATOM 2291 N N . LYS B 1 101 ? 8.883 -3.873 -12.398 1 98.25 101 LYS B N 1
ATOM 2292 C CA . LYS B 1 101 ? 8.539 -2.746 -11.539 1 98.25 101 LYS B CA 1
ATOM 2293 C C . LYS B 1 101 ? 9.789 -2.039 -11.031 1 98.25 101 LYS B C 1
ATOM 2295 O O . LYS B 1 101 ? 10.898 -2.568 -11.141 1 98.25 101 LYS B O 1
ATOM 2300 N N . ARG B 1 102 ? 9.641 -0.77 -10.461 1 97.12 102 ARG B N 1
ATOM 2301 C CA . ARG B 1 102 ? 10.742 0.031 -9.945 1 97.12 102 ARG B CA 1
ATOM 2302 C C . ARG B 1 102 ? 10.516 0.402 -8.484 1 97.12 102 ARG B C 1
ATOM 2304 O O . ARG B 1 102 ? 11.344 1.096 -7.879 1 97.12 102 ARG B O 1
ATOM 2311 N N . GLN B 1 103 ? 9.398 0.066 -7.973 1 96.88 103 GLN B N 1
ATOM 2312 C CA . GLN B 1 103 ? 8.961 0.314 -6.602 1 96.88 103 GLN B CA 1
ATOM 2313 C C . GLN B 1 103 ? 8.398 -0.954 -5.969 1 96.88 103 GLN B C 1
ATOM 2315 O O . GLN B 1 103 ? 8.625 -2.059 -6.465 1 96.88 103 GLN B O 1
ATOM 2320 N N . TRP B 1 104 ? 7.66 -0.792 -4.895 1 98.38 104 TRP B N 1
ATOM 2321 C CA . TRP B 1 104 ? 7.234 -1.969 -4.145 1 98.38 104 TRP B CA 1
ATOM 2322 C C . TRP B 1 104 ? 6.09 -2.682 -4.859 1 98.38 104 TRP B C 1
ATOM 2324 O O . TRP B 1 104 ? 6.145 -3.896 -5.07 1 98.38 104 TRP B O 1
ATOM 2334 N N . GLY B 1 105 ? 5.078 -1.934 -5.301 1 98.69 105 GLY B N 1
ATOM 2335 C CA . GLY B 1 105 ? 3.898 -2.529 -5.91 1 98.69 105 GLY B CA 1
ATOM 2336 C C . GLY B 1 105 ? 4.09 -2.859 -7.379 1 98.69 105 GLY B C 1
ATOM 2337 O O . GLY B 1 105 ? 4.91 -2.24 -8.055 1 98.69 105 GLY B O 1
ATOM 2338 N N . ALA B 1 106 ? 3.254 -3.688 -7.941 1 98.88 106 ALA B N 1
ATOM 2339 C CA . ALA B 1 106 ? 3.461 -4.207 -9.289 1 98.88 106 ALA B CA 1
ATOM 2340 C C . ALA B 1 106 ? 2.564 -3.492 -10.297 1 98.88 106 ALA B C 1
ATOM 2342 O O . ALA B 1 106 ? 2.656 -3.736 -11.5 1 98.88 106 ALA B O 1
ATOM 2343 N N . PHE B 1 107 ? 1.69 -2.574 -9.844 1 98.81 107 PHE B N 1
ATOM 2344 C CA . PHE B 1 107 ? 0.719 -1.974 -10.75 1 98.81 107 PHE B CA 1
ATOM 2345 C C . PHE B 1 107 ? 1.227 -0.637 -11.281 1 98.81 107 PHE B C 1
ATOM 2347 O O . PHE B 1 107 ? 1.105 -0.35 -12.469 1 98.81 107 PHE B O 1
ATOM 2354 N N . TYR B 1 108 ? 1.782 0.212 -10.367 1 98 108 TYR B N 1
ATOM 2355 C CA . TYR B 1 108 ? 2.193 1.555 -10.758 1 98 108 TYR B CA 1
ATOM 2356 C C . TYR B 1 108 ? 3.352 1.501 -11.75 1 98 108 TYR B C 1
ATOM 2358 O O . TYR B 1 108 ? 4.367 0.848 -11.492 1 98 108 TYR B O 1
ATOM 2366 N N . GLY B 1 109 ? 3.178 2.115 -12.859 1 97.19 109 GLY B N 1
ATOM 2367 C CA . GLY B 1 109 ? 4.254 2.227 -13.828 1 97.19 109 GLY B CA 1
ATOM 2368 C C . GLY B 1 109 ? 4.477 0.952 -14.625 1 97.19 109 GLY B C 1
ATOM 2369 O O . GLY B 1 109 ? 5.52 0.781 -15.25 1 97.19 109 GLY B O 1
ATOM 2370 N N . THR B 1 110 ? 3.578 -0.026 -14.602 1 98.38 110 THR B N 1
ATOM 2371 C CA . THR B 1 110 ? 3.668 -1.27 -15.359 1 98.38 110 THR B CA 1
ATOM 2372 C C . THR B 1 110 ? 2.42 -1.473 -16.219 1 98.38 110 THR B C 1
ATOM 2374 O O . THR B 1 110 ? 1.492 -0.664 -16.172 1 98.38 110 THR B O 1
ATOM 2377 N N . ASP B 1 111 ? 2.396 -2.541 -16.969 1 98.25 111 ASP B N 1
ATOM 2378 C CA . ASP B 1 111 ? 1.229 -2.807 -17.812 1 98.25 111 ASP B CA 1
ATOM 2379 C C . ASP B 1 111 ? 0.341 -3.881 -17.188 1 98.25 111 ASP B C 1
ATOM 2381 O O . ASP B 1 111 ? -0.524 -4.445 -17.859 1 98.25 111 ASP B O 1
ATOM 2385 N N . LEU B 1 112 ? 0.534 -4.18 -15.891 1 98.62 112 LEU B N 1
ATOM 2386 C CA . LEU B 1 112 ? -0.176 -5.281 -15.25 1 98.62 112 LEU B CA 1
ATOM 2387 C C . LEU B 1 112 ? -1.686 -5.078 -15.344 1 98.62 112 LEU B C 1
ATOM 2389 O O . LEU B 1 112 ? -2.408 -5.977 -15.781 1 98.62 112 LEU B O 1
ATOM 2393 N N . ASP B 1 113 ? -2.168 -3.906 -14.953 1 98.56 113 ASP B N 1
ATOM 2394 C CA . ASP B 1 113 ? -3.607 -3.67 -14.992 1 98.56 113 ASP B CA 1
ATOM 2395 C C . ASP B 1 113 ? -4.148 -3.789 -16.406 1 98.56 113 ASP B C 1
ATOM 2397 O O . ASP B 1 113 ? -5.23 -4.34 -16.625 1 98.56 113 ASP B O 1
ATOM 2401 N N . GLN B 1 114 ? -3.432 -3.25 -17.328 1 98.38 114 GLN B N 1
ATOM 2402 C CA . GLN B 1 114 ? -3.85 -3.334 -18.734 1 98.38 114 GLN B CA 1
ATOM 2403 C C . GLN B 1 114 ? -3.996 -4.785 -19.172 1 98.38 114 GLN B C 1
ATOM 2405 O O . GLN B 1 114 ? -4.98 -5.145 -19.828 1 98.38 114 GLN B O 1
ATOM 2410 N N . GLN B 1 115 ? -3.043 -5.609 -18.844 1 98.06 115 GLN B N 1
ATOM 2411 C CA . GLN B 1 115 ? -3.088 -7.023 -19.188 1 98.06 115 GLN B CA 1
ATOM 2412 C C . GLN B 1 115 ? -4.285 -7.715 -18.547 1 98.06 115 GLN B C 1
ATOM 2414 O O . GLN B 1 115 ? -5.027 -8.438 -19.219 1 98.06 115 GLN B O 1
ATOM 2419 N N . LEU B 1 116 ? -4.492 -7.43 -17.297 1 98.38 116 LEU B N 1
ATOM 2420 C CA . LEU B 1 116 ? -5.559 -8.094 -16.562 1 98.38 116 LEU B CA 1
ATOM 2421 C C . LEU B 1 116 ? -6.926 -7.684 -17.094 1 98.38 116 LEU B C 1
ATOM 2423 O O . LEU B 1 116 ? -7.77 -8.539 -17.375 1 98.38 116 LEU B O 1
ATOM 2427 N N . ARG B 1 117 ? -7.152 -6.418 -17.328 1 98.06 117 ARG B N 1
ATOM 2428 C CA . ARG B 1 117 ? -8.438 -5.898 -17.781 1 98.06 117 ARG B CA 1
ATOM 2429 C C . ARG B 1 117 ? -8.781 -6.426 -19.172 1 98.06 117 ARG B C 1
ATOM 2431 O O . ARG B 1 117 ? -9.898 -6.883 -19.406 1 98.06 117 ARG B O 1
ATOM 2438 N N . ARG B 1 118 ? -7.836 -6.414 -20 1 97.94 118 ARG B N 1
ATOM 2439 C CA . ARG B 1 118 ? -8.086 -6.793 -21.391 1 97.94 118 ARG B CA 1
ATOM 2440 C C . ARG B 1 118 ? -8.305 -8.297 -21.516 1 97.94 118 ARG B C 1
ATOM 2442 O O . ARG B 1 118 ? -8.898 -8.766 -22.484 1 97.94 118 ARG B O 1
ATOM 2449 N N . ARG B 1 119 ? -7.914 -9.023 -20.547 1 97 119 ARG B N 1
ATOM 2450 C CA . ARG B 1 119 ? -8.078 -10.477 -20.562 1 97 119 ARG B CA 1
ATOM 2451 C C . ARG B 1 119 ? -9.289 -10.898 -19.75 1 97 119 ARG B C 1
ATOM 2453 O O . ARG B 1 119 ? -9.578 -12.086 -19.609 1 97 119 ARG B O 1
ATOM 2460 N N . GLY B 1 120 ? -9.969 -9.898 -19.141 1 97.81 120 GLY B N 1
ATOM 2461 C CA . GLY B 1 120 ? -11.172 -10.188 -18.375 1 97.81 120 GLY B CA 1
ATOM 2462 C C . GLY B 1 120 ? -10.891 -10.836 -17.031 1 97.81 120 GLY B C 1
ATOM 2463 O O . GLY B 1 120 ? -11.734 -11.555 -16.5 1 97.81 120 GLY B O 1
ATOM 2464 N N . ILE B 1 121 ? -9.68 -10.633 -16.547 1 98.06 121 ILE B N 1
ATOM 2465 C CA . ILE B 1 121 ? -9.297 -11.203 -15.258 1 98.06 121 ILE B CA 1
ATOM 2466 C C . ILE B 1 121 ? -9.969 -10.438 -14.125 1 98.06 121 ILE B C 1
ATOM 2468 O O . ILE B 1 121 ? -9.969 -9.203 -14.117 1 98.06 121 ILE B O 1
ATOM 2472 N N . THR B 1 122 ? -10.555 -11.188 -13.164 1 98.12 122 THR B N 1
ATOM 2473 C CA . THR B 1 122 ? -11.234 -10.555 -12.039 1 98.12 122 THR B CA 1
ATOM 2474 C C . THR B 1 122 ? -10.578 -10.961 -10.719 1 98.12 122 THR B C 1
ATOM 2476 O O . THR B 1 122 ? -10.781 -10.305 -9.695 1 98.12 122 THR B O 1
ATOM 2479 N N . THR B 1 123 ? -9.82 -12.086 -10.727 1 98.12 123 THR B N 1
ATOM 2480 C CA . THR B 1 123 ? -9.227 -12.633 -9.508 1 98.12 123 THR B CA 1
ATOM 2481 C C . THR B 1 123 ? -7.723 -12.805 -9.672 1 98.12 123 THR B C 1
ATOM 2483 O O . THR B 1 123 ? -7.25 -13.25 -10.711 1 98.12 123 THR B O 1
ATOM 2486 N N . ILE B 1 124 ? -7.008 -12.453 -8.625 1 98.62 124 ILE B N 1
ATOM 2487 C CA . ILE B 1 124 ? -5.559 -12.594 -8.594 1 98.62 124 ILE B CA 1
ATOM 2488 C C . ILE B 1 124 ? -5.156 -13.516 -7.438 1 98.62 124 ILE B C 1
ATOM 2490 O O . ILE B 1 124 ? -5.578 -13.305 -6.297 1 98.62 124 ILE B O 1
ATOM 2494 N N . VAL B 1 125 ? -4.434 -14.531 -7.746 1 98.69 125 VAL B N 1
ATOM 2495 C CA . VAL B 1 125 ? -3.688 -15.281 -6.742 1 98.69 125 VAL B CA 1
ATOM 2496 C C . VAL B 1 125 ? -2.291 -14.688 -6.582 1 98.69 125 VAL B C 1
ATOM 2498 O O . VAL B 1 125 ? -1.554 -14.547 -7.559 1 98.69 125 VAL B O 1
ATOM 2501 N N . LEU B 1 126 ? -1.952 -14.352 -5.375 1 98.88 126 LEU B N 1
ATOM 2502 C CA . LEU B 1 126 ? -0.714 -13.625 -5.113 1 98.88 126 LEU B CA 1
ATOM 2503 C C . LEU B 1 126 ? 0.234 -14.453 -4.258 1 98.88 126 LEU B C 1
ATOM 2505 O O . LEU B 1 126 ? -0.191 -15.086 -3.287 1 98.88 126 LEU B O 1
ATOM 2509 N N . CYS B 1 127 ? 1.511 -14.453 -4.566 1 98.94 127 CYS B N 1
ATOM 2510 C CA . CYS B 1 127 ? 2.574 -15.078 -3.787 1 98.94 127 CYS B CA 1
ATOM 2511 C C . CYS B 1 127 ? 3.904 -14.367 -4.012 1 98.94 127 CYS B C 1
ATOM 2513 O O . CYS B 1 127 ? 3.99 -13.445 -4.828 1 98.94 127 CYS B O 1
ATOM 2515 N N . GLY B 1 128 ? 4.875 -14.766 -3.199 1 98.81 128 GLY B N 1
ATOM 2516 C CA . GLY B 1 128 ? 6.215 -14.234 -3.414 1 98.81 128 GLY B CA 1
ATOM 2517 C C . GLY B 1 128 ? 6.785 -13.539 -2.193 1 98.81 128 GLY B C 1
ATOM 2518 O O . GLY B 1 128 ? 6.473 -13.914 -1.059 1 98.81 128 GLY B O 1
ATOM 2519 N N . ILE B 1 129 ? 7.777 -12.641 -2.471 1 98.38 129 ILE B N 1
ATOM 2520 C CA . ILE B 1 129 ? 8.57 -12.016 -1.419 1 98.38 129 ILE B CA 1
ATOM 2521 C C . ILE B 1 129 ? 8.625 -10.508 -1.646 1 98.38 129 ILE B C 1
ATOM 2523 O O . ILE B 1 129 ? 8.773 -10.047 -2.781 1 98.38 129 ILE B O 1
ATOM 2527 N N . ALA B 1 130 ? 8.68 -9.734 -0.559 1 97.75 130 ALA B N 1
ATOM 2528 C CA . ALA B 1 130 ? 8.383 -10.094 0.826 1 97.75 130 ALA B CA 1
ATOM 2529 C C . ALA B 1 130 ? 6.914 -9.867 1.154 1 97.75 130 ALA B C 1
ATOM 2531 O O . ALA B 1 130 ? 6.293 -8.938 0.632 1 97.75 130 ALA B O 1
ATOM 2532 N N . SER B 1 131 ? 6.328 -10.562 2.086 1 98.5 131 SER B N 1
ATOM 2533 C CA . SER B 1 131 ? 4.906 -10.531 2.41 1 98.5 131 SER B CA 1
ATOM 2534 C C . SER B 1 131 ? 4.445 -9.125 2.766 1 98.5 131 SER B C 1
ATOM 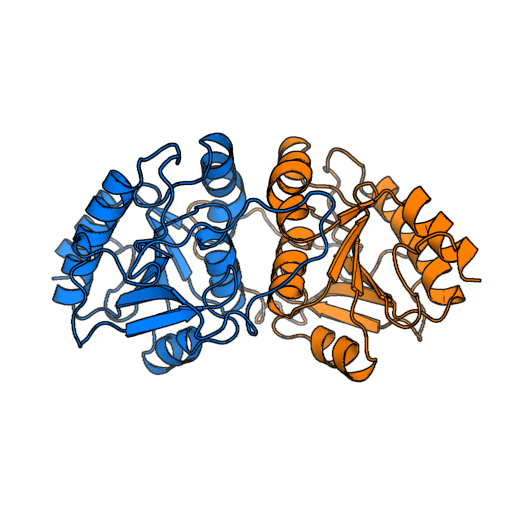2536 O O . SER B 1 131 ? 3.385 -8.68 2.318 1 98.5 131 SER B O 1
ATOM 2538 N N . GLY B 1 132 ? 5.328 -8.398 3.504 1 98.19 132 GLY B N 1
ATOM 2539 C CA . GLY B 1 132 ? 4.895 -7.125 4.047 1 98.19 132 GLY B CA 1
ATOM 2540 C C . GLY B 1 132 ? 5.312 -5.941 3.191 1 98.19 132 GLY B C 1
ATOM 2541 O O . GLY B 1 132 ? 5.023 -4.793 3.529 1 98.19 132 GLY B O 1
ATOM 2542 N N . ILE B 1 133 ? 6.027 -6.125 2.041 1 98.06 133 ILE B N 1
ATOM 2543 C CA . ILE B 1 133 ? 6.547 -5.043 1.215 1 98.06 133 ILE B CA 1
ATOM 2544 C C . ILE B 1 133 ? 5.957 -5.133 -0.19 1 98.06 133 ILE B C 1
ATOM 2546 O O . ILE B 1 133 ? 4.844 -4.66 -0.434 1 98.06 133 ILE B O 1
ATOM 2550 N N . GLY B 1 134 ? 6.578 -5.965 -1.011 1 98.56 134 GLY B N 1
ATOM 2551 C CA . GLY B 1 134 ? 6.105 -6.055 -2.383 1 98.56 134 GLY B CA 1
ATOM 2552 C C . GLY B 1 134 ? 4.762 -6.75 -2.506 1 98.56 134 GLY B C 1
ATOM 2553 O O . GLY B 1 134 ? 3.916 -6.34 -3.305 1 98.56 134 GLY B O 1
ATOM 2554 N N . VAL B 1 135 ? 4.555 -7.84 -1.756 1 98.94 135 VAL B N 1
ATOM 2555 C CA . VAL B 1 135 ? 3.307 -8.594 -1.834 1 98.94 135 VAL B CA 1
ATOM 2556 C C . VAL B 1 135 ? 2.156 -7.75 -1.289 1 98.94 135 VAL B C 1
ATOM 2558 O O . VAL B 1 135 ? 1.146 -7.555 -1.969 1 98.94 135 VAL B O 1
ATOM 2561 N N . ASP B 1 136 ? 2.369 -7.238 -0.156 1 98.88 136 ASP B N 1
ATOM 2562 C CA . ASP B 1 136 ? 1.342 -6.414 0.475 1 98.88 136 ASP B CA 1
ATOM 2563 C C . ASP B 1 136 ? 1.013 -5.195 -0.383 1 98.88 136 ASP B C 1
ATOM 2565 O O . ASP B 1 136 ? -0.159 -4.895 -0.618 1 98.88 136 ASP B O 1
ATOM 2569 N N . THR B 1 137 ? 2.033 -4.477 -0.88 1 98.94 137 THR B N 1
ATOM 2570 C CA . THR B 1 137 ? 1.797 -3.293 -1.696 1 98.94 137 THR B CA 1
ATOM 2571 C C . THR B 1 137 ? 1.022 -3.652 -2.961 1 98.94 137 THR B C 1
ATOM 2573 O O . THR B 1 137 ? 0.075 -2.957 -3.334 1 98.94 137 THR B O 1
ATOM 2576 N N . THR B 1 138 ? 1.386 -4.738 -3.59 1 98.94 138 THR B N 1
ATOM 2577 C CA . THR B 1 138 ? 0.68 -5.188 -4.785 1 98.94 138 THR B CA 1
ATOM 2578 C C . THR B 1 138 ? -0.763 -5.559 -4.453 1 98.94 138 THR B C 1
ATOM 2580 O O . THR B 1 138 ? -1.676 -5.277 -5.234 1 98.94 138 THR B O 1
ATOM 2583 N N . ALA B 1 139 ? -0.958 -6.168 -3.309 1 98.94 139 ALA B N 1
ATOM 2584 C CA . ALA B 1 139 ? -2.299 -6.547 -2.871 1 98.94 139 ALA B CA 1
ATOM 2585 C C . ALA B 1 139 ? -3.18 -5.32 -2.67 1 98.94 139 ALA B C 1
ATOM 2587 O O . ALA B 1 139 ? -4.336 -5.301 -3.096 1 98.94 139 ALA B O 1
ATOM 2588 N N . ARG B 1 140 ? -2.648 -4.328 -2.045 1 98.88 140 ARG B N 1
ATOM 2589 C CA . ARG B 1 140 ? -3.391 -3.092 -1.818 1 98.88 140 ARG B CA 1
ATOM 2590 C C . ARG B 1 140 ? -3.758 -2.424 -3.139 1 98.88 140 ARG B C 1
ATOM 2592 O O . ARG B 1 140 ? -4.859 -1.889 -3.285 1 98.88 140 ARG B O 1
ATOM 2599 N N . GLU B 1 141 ? -2.842 -2.477 -4.094 1 98.88 141 GLU B N 1
ATOM 2600 C CA . GLU B 1 141 ? -3.121 -1.929 -5.418 1 98.88 141 GLU B CA 1
ATOM 2601 C C . GLU B 1 141 ? -4.203 -2.736 -6.129 1 98.88 141 GLU B C 1
ATOM 2603 O O . GLU B 1 141 ? -5.098 -2.166 -6.754 1 98.88 141 GLU B O 1
ATOM 2608 N N . ALA B 1 142 ? -4.078 -4.023 -6.059 1 98.88 142 ALA B N 1
ATOM 2609 C CA . ALA B 1 142 ? -5.094 -4.883 -6.664 1 98.88 142 ALA B CA 1
ATOM 2610 C C . ALA B 1 142 ? -6.477 -4.586 -6.09 1 98.88 142 ALA B C 1
ATOM 2612 O O . ALA B 1 142 ? -7.449 -4.461 -6.836 1 98.88 142 ALA B O 1
ATOM 2613 N N . PHE B 1 143 ? -6.512 -4.422 -4.781 1 98.81 143 PHE B N 1
ATOM 2614 C CA . PHE B 1 143 ? -7.73 -4.078 -4.059 1 98.81 143 PHE B CA 1
ATOM 2615 C C . PHE B 1 143 ? -8.305 -2.76 -4.562 1 98.81 143 PHE B C 1
ATOM 2617 O O . PHE B 1 143 ? -9.5 -2.672 -4.871 1 98.81 143 PHE B O 1
ATOM 2624 N N . ALA B 1 144 ? -7.504 -1.807 -4.719 1 98.44 144 ALA B N 1
ATOM 2625 C CA . ALA B 1 144 ? -7.938 -0.49 -5.18 1 98.44 144 ALA B CA 1
ATOM 2626 C C . ALA B 1 144 ? -8.469 -0.556 -6.609 1 98.44 144 ALA B C 1
ATOM 2628 O O . ALA B 1 144 ? -9.383 0.187 -6.973 1 98.44 144 ALA B O 1
ATOM 2629 N N . HIS B 1 145 ? -7.906 -1.438 -7.41 1 98.31 145 HIS B N 1
ATOM 2630 C CA . HIS B 1 145 ? -8.305 -1.582 -8.805 1 98.31 145 HIS B CA 1
ATOM 2631 C C . HIS B 1 145 ? -9.578 -2.41 -8.93 1 98.31 145 HIS B C 1
ATOM 2633 O O . HIS B 1 145 ? -10.156 -2.508 -10.016 1 98.31 145 HIS B O 1
ATOM 2639 N N . GLY B 1 146 ? -9.992 -3.1 -7.805 1 97.94 146 GLY B N 1
ATOM 2640 C CA . GLY B 1 146 ? -11.258 -3.816 -7.809 1 97.94 146 GLY B CA 1
ATOM 2641 C C . GLY B 1 146 ? -11.102 -5.305 -8.055 1 97.94 146 GLY B C 1
ATOM 2642 O O . GLY B 1 146 ? -12.086 -6.008 -8.289 1 97.94 146 GLY B O 1
ATOM 2643 N N . TYR B 1 147 ? -9.883 -5.832 -8.047 1 98.56 147 TYR B N 1
ATOM 2644 C CA . TYR B 1 147 ? -9.672 -7.266 -8.211 1 98.56 147 TYR B CA 1
ATOM 2645 C C . TYR B 1 147 ? -9.969 -8.016 -6.914 1 98.56 147 TYR B C 1
ATOM 2647 O O . TYR B 1 147 ? -9.75 -7.484 -5.82 1 98.56 147 TYR B O 1
ATOM 2655 N N . GLN B 1 148 ? -10.445 -9.211 -7.074 1 98.44 148 GLN B N 1
ATOM 2656 C CA . GLN B 1 148 ? -10.469 -10.141 -5.945 1 98.44 148 GLN B CA 1
ATOM 2657 C C . GLN B 1 148 ? -9.086 -10.758 -5.711 1 98.44 148 GLN B C 1
ATOM 2659 O O . GLN B 1 148 ? -8.383 -11.086 -6.668 1 98.44 148 GLN B O 1
ATOM 2664 N N . VAL B 1 149 ? -8.688 -10.938 -4.461 1 98.75 149 VAL B N 1
ATOM 2665 C CA . VAL B 1 149 ? -7.332 -11.398 -4.18 1 98.75 149 VAL B CA 1
ATOM 2666 C C . VAL B 1 149 ? -7.383 -12.68 -3.344 1 98.75 149 VAL B C 1
ATOM 2668 O O . VAL B 1 149 ? -8.141 -12.758 -2.371 1 98.75 149 VAL B O 1
ATOM 2671 N N . ILE B 1 150 ? -6.656 -13.633 -3.756 1 98.75 150 ILE B N 1
ATOM 2672 C CA . ILE B 1 150 ? -6.367 -14.836 -2.984 1 98.75 150 ILE B CA 1
ATOM 2673 C C . ILE B 1 150 ? -4.879 -14.883 -2.641 1 98.75 150 ILE B C 1
ATOM 2675 O O . ILE B 1 150 ? -4.027 -14.789 -3.527 1 98.75 150 ILE B O 1
ATOM 2679 N N . PHE B 1 151 ? -4.641 -15.031 -1.373 1 98.88 151 PHE B N 1
ATOM 2680 C CA . PHE B 1 151 ? -3.26 -15.062 -0.905 1 98.88 151 PHE B CA 1
ATOM 2681 C C . PHE B 1 151 ? -2.787 -16.5 -0.708 1 98.88 151 PHE B C 1
ATOM 2683 O O . PHE B 1 151 ? -3.303 -17.219 0.153 1 98.88 151 PHE B O 1
ATOM 2690 N N . ALA B 1 152 ? -1.817 -16.906 -1.518 1 98.88 152 ALA B N 1
ATOM 2691 C CA . ALA B 1 152 ? -1.143 -18.172 -1.256 1 98.88 152 ALA B CA 1
ATOM 2692 C C . ALA B 1 152 ? -0.185 -18.047 -0.074 1 98.88 152 ALA B C 1
ATOM 2694 O O . ALA B 1 152 ? 1.028 -17.938 -0.26 1 98.88 152 ALA B O 1
ATOM 2695 N N . ILE B 1 153 ? -0.664 -18.219 1.099 1 98.88 153 ILE B N 1
ATOM 2696 C CA . ILE B 1 153 ? -0.038 -17.703 2.311 1 98.88 153 ILE B CA 1
ATOM 2697 C C . ILE B 1 153 ? 1.244 -18.484 2.602 1 98.88 153 ILE B C 1
ATOM 2699 O O . ILE B 1 153 ? 2.16 -17.953 3.242 1 98.88 153 ILE B O 1
ATOM 2703 N N . ASP B 1 154 ? 1.355 -19.719 2.166 1 98.88 154 ASP B N 1
ATOM 2704 C CA . ASP B 1 154 ? 2.545 -20.516 2.432 1 98.88 154 ASP B CA 1
ATOM 2705 C C . ASP B 1 154 ? 3.533 -20.438 1.271 1 98.88 154 ASP B C 1
ATOM 2707 O O . ASP B 1 154 ? 4.59 -21.078 1.302 1 98.88 154 ASP B O 1
ATOM 2711 N N . ALA B 1 155 ? 3.205 -19.672 0.196 1 98.94 155 ALA B N 1
ATOM 2712 C CA . ALA B 1 155 ? 4.109 -19.375 -0.913 1 98.94 155 ALA B CA 1
ATOM 2713 C C . ALA B 1 155 ? 4.559 -17.922 -0.877 1 98.94 155 ALA B C 1
ATOM 2715 O O . ALA B 1 155 ? 4.801 -17.312 -1.923 1 98.94 155 ALA B O 1
ATOM 2716 N N . MET B 1 156 ? 4.527 -17.344 0.264 1 98.81 156 MET B N 1
ATOM 2717 C CA . MET B 1 156 ? 5.078 -16.031 0.555 1 98.81 156 MET B CA 1
ATOM 2718 C C . MET B 1 156 ? 5.781 -16.016 1.909 1 98.81 156 MET B C 1
ATOM 2720 O O . MET B 1 156 ? 5.547 -16.891 2.74 1 98.81 156 MET B O 1
ATOM 2724 N N . THR B 1 157 ? 6.645 -15.07 2.082 1 98.75 157 THR B N 1
ATOM 2725 C CA . THR B 1 157 ? 7.379 -14.938 3.336 1 98.75 157 THR B CA 1
ATOM 2726 C C . THR B 1 157 ? 7.848 -13.5 3.537 1 98.75 157 THR B C 1
ATOM 2728 O O . THR B 1 157 ? 7.789 -12.688 2.613 1 98.75 157 THR B O 1
ATOM 2731 N N . GLY B 1 158 ? 8.102 -13.164 4.797 1 97.5 158 GLY B N 1
ATOM 2732 C CA . GLY B 1 158 ? 8.594 -11.844 5.145 1 97.5 158 GLY B CA 1
ATOM 2733 C C . GLY B 1 158 ? 10.008 -11.859 5.695 1 97.5 158 GLY B C 1
ATOM 2734 O O . GLY B 1 158 ?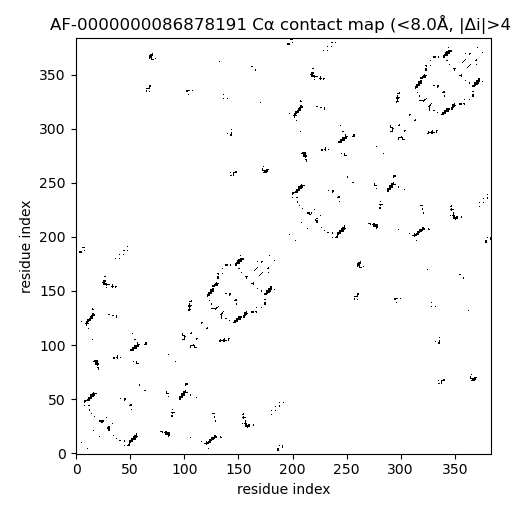 10.641 -12.914 5.762 1 97.5 158 GLY B O 1
ATOM 2735 N N . PHE B 1 159 ? 10.516 -10.672 6.055 1 95.81 159 PHE B N 1
ATOM 2736 C CA . PHE B 1 159 ? 11.852 -10.562 6.629 1 95.81 159 PHE B CA 1
ATOM 2737 C C . PHE B 1 159 ? 11.875 -11.102 8.055 1 95.81 159 PHE B C 1
ATOM 2739 O O . PHE B 1 159 ? 12.945 -11.383 8.594 1 95.81 159 PHE B O 1
ATOM 2746 N N . SER B 1 160 ? 10.68 -11.219 8.609 1 96.44 160 SER B N 1
ATOM 2747 C CA . SER B 1 160 ? 10.508 -11.82 9.922 1 96.44 160 SER B CA 1
ATOM 2748 C C . SER B 1 160 ? 9.156 -12.523 10.047 1 96.44 160 SER B C 1
ATOM 2750 O O . SER B 1 160 ? 8.242 -12.25 9.266 1 96.44 160 SER B O 1
ATOM 2752 N N . GLU B 1 161 ? 9.102 -13.375 11.016 1 97.5 161 GLU B N 1
ATOM 2753 C CA . GLU B 1 161 ? 7.828 -14.031 11.297 1 97.5 161 GLU B CA 1
ATOM 2754 C C . GLU B 1 161 ? 6.758 -13.023 11.695 1 97.5 161 GLU B C 1
ATOM 2756 O O . GLU B 1 161 ? 5.598 -13.141 11.289 1 97.5 161 GLU B O 1
ATOM 2761 N N . ALA B 1 162 ? 7.16 -12.055 12.438 1 96.38 162 ALA B N 1
ATOM 2762 C CA . ALA B 1 162 ? 6.234 -11.031 12.906 1 96.38 162 ALA B CA 1
ATOM 2763 C C . ALA B 1 162 ? 5.652 -10.242 11.734 1 96.38 162 ALA B C 1
ATOM 2765 O O . ALA B 1 162 ? 4.453 -9.945 11.719 1 96.38 162 ALA B O 1
ATOM 2766 N N . GLU B 1 163 ? 6.457 -9.922 10.797 1 95.44 163 GLU B N 1
ATOM 2767 C CA . GLU B 1 163 ? 6 -9.211 9.602 1 95.44 163 GLU B CA 1
ATOM 2768 C C . GLU B 1 163 ? 4.969 -10.039 8.836 1 95.44 163 GLU B C 1
ATOM 2770 O O . GLU B 1 163 ? 3.924 -9.523 8.445 1 95.44 163 GLU B O 1
ATOM 2775 N N . HIS B 1 164 ? 5.344 -11.289 8.641 1 98.25 164 HIS B N 1
ATOM 2776 C CA . HIS B 1 164 ? 4.457 -12.195 7.926 1 98.25 164 HIS B CA 1
ATOM 2777 C C . HIS B 1 164 ? 3.135 -12.367 8.664 1 98.25 164 HIS B C 1
ATOM 2779 O O . HIS B 1 164 ? 2.066 -12.352 8.047 1 98.25 164 HIS B O 1
ATOM 2785 N N . GLU B 1 165 ? 3.191 -12.461 9.914 1 97.75 165 GLU B N 1
ATOM 2786 C CA . GLU B 1 165 ? 1.994 -12.625 10.734 1 97.75 165 GLU B CA 1
ATOM 2787 C C . GLU B 1 165 ? 1.124 -11.367 10.695 1 97.75 165 GLU B C 1
ATOM 2789 O O . GLU B 1 165 ? -0.105 -11.461 10.664 1 97.75 165 GLU B O 1
ATOM 2794 N N . HIS B 1 166 ? 1.724 -10.297 10.688 1 97.5 166 HIS B N 1
ATOM 2795 C CA . HIS B 1 166 ? 0.984 -9.039 10.656 1 97.5 166 HIS B CA 1
ATOM 2796 C C . HIS B 1 166 ? 0.11 -8.945 9.406 1 97.5 166 HIS B C 1
ATOM 2798 O O . HIS B 1 166 ? -1.092 -8.688 9.508 1 97.5 166 HIS B O 1
ATOM 2804 N N . VAL B 1 167 ? 0.664 -9.211 8.273 1 98.31 167 VAL B N 1
ATOM 2805 C CA . VAL B 1 167 ? -0.13 -9.055 7.059 1 98.31 167 VAL B CA 1
ATOM 2806 C C . VAL B 1 167 ? -1.166 -10.172 6.973 1 98.31 167 VAL B C 1
ATOM 2808 O O . VAL B 1 167 ? -2.291 -9.953 6.516 1 98.31 167 VAL B O 1
ATOM 2811 N N . SER B 1 168 ? -0.793 -11.375 7.43 1 98.12 168 SER B N 1
ATOM 2812 C CA . SER B 1 168 ? -1.699 -12.516 7.332 1 98.12 168 SER B CA 1
ATOM 2813 C C . SER B 1 168 ? -2.895 -12.352 8.266 1 98.12 168 SER B C 1
ATOM 2815 O O . SER B 1 168 ? -4 -12.797 7.949 1 98.12 168 SER B O 1
ATOM 2817 N N . LYS B 1 169 ? -2.695 -11.688 9.375 1 97.12 169 LYS B N 1
ATOM 2818 C CA . LYS B 1 169 ? -3.742 -11.633 10.391 1 97.12 169 LYS B CA 1
ATOM 2819 C C . LYS B 1 169 ? -4.465 -10.289 10.359 1 97.12 169 LYS B C 1
ATOM 2821 O O . LYS B 1 169 ? -5.617 -10.195 10.797 1 97.12 169 LYS B O 1
ATOM 2826 N N . VAL B 1 170 ? -3.811 -9.297 9.867 1 96.81 170 VAL B N 1
ATOM 2827 C CA . VAL B 1 170 ? -4.355 -7.961 10.07 1 96.81 170 VAL B CA 1
ATOM 2828 C C . VAL B 1 170 ? -4.719 -7.34 8.727 1 96.81 170 VAL B C 1
ATOM 2830 O O . VAL B 1 170 ? -5.797 -6.75 8.57 1 96.81 170 VAL B O 1
ATOM 2833 N N . ILE B 1 171 ? -3.918 -7.5 7.77 1 98.19 171 ILE B N 1
ATOM 2834 C CA . ILE B 1 171 ? -4.09 -6.75 6.531 1 98.19 171 ILE B CA 1
ATOM 2835 C C . ILE B 1 171 ? -4.867 -7.59 5.52 1 98.19 171 ILE B C 1
ATOM 2837 O O . ILE B 1 171 ? -5.957 -7.207 5.094 1 98.19 171 ILE B O 1
ATOM 2841 N N . PHE B 1 172 ? -4.387 -8.789 5.195 1 98.75 172 PHE B N 1
ATOM 2842 C CA . PHE B 1 172 ? -4.898 -9.602 4.098 1 98.75 172 PHE B CA 1
ATOM 2843 C C . PHE B 1 172 ? -6.359 -9.969 4.332 1 98.75 172 PHE B C 1
ATOM 2845 O O . PHE B 1 172 ? -7.168 -9.945 3.4 1 98.75 172 PHE B O 1
ATOM 2852 N N . PRO B 1 173 ? -6.797 -10.227 5.59 1 98 173 PRO B N 1
ATOM 2853 C CA . PRO B 1 173 ? -8.203 -10.594 5.801 1 98 173 PRO B CA 1
ATOM 2854 C C . PRO B 1 173 ? -9.164 -9.461 5.449 1 98 173 PRO B C 1
ATOM 2856 O O . PRO B 1 173 ? -10.367 -9.688 5.297 1 98 173 PRO B O 1
ATOM 2859 N N . ARG B 1 174 ? -8.633 -8.25 5.305 1 97.06 174 ARG B N 1
ATOM 2860 C CA . ARG B 1 174 ? -9.492 -7.102 5.027 1 97.06 174 ARG B CA 1
ATOM 2861 C C . ARG B 1 174 ? -9.727 -6.941 3.529 1 97.06 174 ARG B C 1
ATOM 2863 O O . ARG B 1 174 ? -10.641 -6.238 3.107 1 97.06 174 ARG B O 1
ATOM 2870 N N . ILE B 1 175 ? -8.852 -7.648 2.762 1 98.06 175 ILE B N 1
ATOM 2871 C CA . ILE B 1 175 ? -8.945 -7.27 1.355 1 98.06 175 ILE B CA 1
ATOM 2872 C C . ILE B 1 175 ? -8.945 -8.523 0.483 1 98.06 175 ILE B C 1
ATOM 2874 O O . ILE B 1 175 ? -9.031 -8.43 -0.744 1 98.06 175 ILE B O 1
ATOM 2878 N N . GLY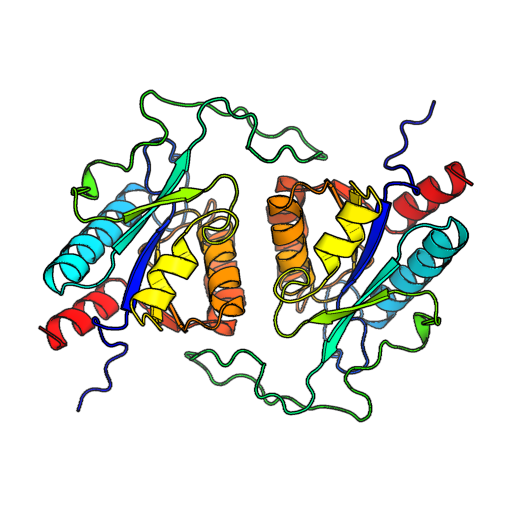 B 1 176 ? -8.883 -9.688 1.109 1 98.25 176 GLY B N 1
ATOM 2879 C CA . GLY B 1 176 ? -8.883 -10.898 0.296 1 98.25 176 GLY B CA 1
ATOM 2880 C C . GLY B 1 176 ? -9.086 -12.164 1.107 1 98.25 176 GLY B C 1
ATOM 2881 O O . GLY B 1 176 ? -9.547 -12.109 2.25 1 98.25 176 GLY B O 1
ATOM 2882 N N . ARG B 1 177 ? -8.828 -13.289 0.433 1 98.44 177 ARG B N 1
ATOM 2883 C CA . ARG B 1 177 ? -8.953 -14.617 1.029 1 98.44 177 ARG B CA 1
ATOM 2884 C C . ARG B 1 177 ? -7.598 -15.305 1.118 1 98.44 177 ARG B C 1
ATOM 2886 O O . ARG B 1 177 ? -6.77 -15.188 0.212 1 98.44 177 ARG B O 1
ATOM 2893 N N . ILE B 1 178 ? -7.441 -16.047 2.182 1 98.69 178 ILE B N 1
ATOM 2894 C CA . ILE B 1 178 ? -6.164 -16.703 2.441 1 98.69 178 ILE B CA 1
ATOM 2895 C C . ILE B 1 178 ? -6.289 -18.203 2.191 1 98.69 178 ILE B C 1
ATOM 2897 O O . ILE B 1 178 ? -7.238 -18.844 2.654 1 98.69 178 ILE B O 1
ATOM 2901 N N . ARG B 1 179 ? -5.375 -18.734 1.393 1 98.38 179 ARG B N 1
ATOM 2902 C CA . ARG B 1 179 ? -5.332 -20.156 1.048 1 98.38 179 ARG B CA 1
ATOM 2903 C C . ARG B 1 179 ? -3.902 -20.672 1.082 1 98.38 179 ARG B C 1
ATOM 2905 O O . ARG B 1 179 ? -2.947 -19.906 1.007 1 98.38 179 ARG B O 1
ATOM 2912 N N . THR B 1 180 ? -3.793 -21.969 1.259 1 98.31 180 THR B N 1
ATOM 2913 C CA . THR B 1 180 ? -2.506 -22.641 1.075 1 98.31 180 THR B CA 1
ATOM 2914 C C . THR B 1 180 ? -2.293 -23 -0.39 1 98.31 180 THR B C 1
ATOM 2916 O O . THR B 1 180 ? -3.248 -23.062 -1.166 1 98.31 180 THR B O 1
ATOM 2919 N N . THR B 1 181 ? -1.054 -23.25 -0.725 1 98.44 181 THR B N 1
ATOM 2920 C CA . THR B 1 181 ? -0.717 -23.734 -2.061 1 98.44 181 THR B CA 1
ATOM 2921 C C . THR B 1 181 ? -1.506 -24.984 -2.395 1 98.44 181 THR B C 1
ATOM 2923 O O . THR B 1 181 ? -2.062 -25.109 -3.488 1 98.44 181 THR B O 1
ATOM 2926 N N . ASP B 1 182 ? -1.624 -25.875 -1.425 1 97.75 182 ASP B N 1
ATOM 2927 C CA . ASP B 1 182 ? -2.346 -27.125 -1.645 1 97.75 182 ASP B CA 1
ATOM 2928 C C . ASP B 1 182 ? -3.816 -26.875 -1.961 1 97.75 182 ASP B C 1
ATOM 2930 O O . ASP B 1 182 ? -4.387 -27.5 -2.852 1 97.75 182 ASP B O 1
ATOM 2934 N N . GLU B 1 183 ? -4.461 -25.969 -1.269 1 96.56 183 GLU B N 1
ATOM 2935 C CA . GLU B 1 183 ? -5.859 -25.625 -1.509 1 96.56 183 GLU B CA 1
ATOM 2936 C C . GLU B 1 183 ? -6.047 -25.031 -2.9 1 96.56 183 GLU B C 1
ATOM 2938 O O . GLU B 1 183 ? -7.027 -25.328 -3.582 1 96.56 183 GLU B O 1
ATOM 2943 N N . ILE B 1 184 ? -5.102 -24.219 -3.299 1 96.81 184 ILE B N 1
ATOM 2944 C CA . ILE B 1 184 ? -5.188 -23.547 -4.594 1 96.81 184 ILE B CA 1
ATOM 2945 C C . ILE B 1 184 ? -5.008 -24.562 -5.715 1 96.81 184 ILE B C 1
ATOM 2947 O O . ILE B 1 184 ? -5.762 -24.562 -6.691 1 96.81 184 ILE B O 1
ATOM 2951 N N . LEU B 1 185 ? -4.082 -25.5 -5.555 1 95.56 185 LEU B N 1
ATOM 2952 C CA . LEU B 1 185 ? -3.799 -26.5 -6.574 1 95.56 185 LEU B CA 1
ATOM 2953 C C . LEU B 1 185 ? -4.93 -27.516 -6.664 1 95.56 185 LEU B C 1
ATOM 2955 O O . LEU B 1 185 ? -5.227 -28.031 -7.746 1 95.56 185 LEU B O 1
ATOM 2959 N N . ALA B 1 186 ? -5.527 -27.75 -5.523 1 92 186 ALA B N 1
ATOM 2960 C CA . ALA B 1 186 ? -6.672 -28.656 -5.52 1 92 186 ALA B CA 1
ATOM 2961 C C . ALA B 1 186 ? -7.832 -28.078 -6.328 1 92 186 ALA B C 1
ATOM 2963 O O . ALA B 1 186 ? -8.539 -28.812 -7.02 1 92 186 ALA B O 1
ATOM 2964 N N . CYS B 1 187 ? -8.008 -26.812 -6.199 1 85.56 187 CYS B N 1
ATOM 2965 C CA . CYS B 1 187 ? -9.055 -26.141 -6.961 1 85.56 187 CYS B CA 1
ATOM 2966 C C . CYS B 1 187 ? -8.773 -26.203 -8.461 1 85.56 187 CYS B C 1
ATOM 2968 O O . CYS B 1 187 ? -9.688 -26.406 -9.258 1 85.56 187 CYS B O 1
ATOM 2970 N N . ALA B 1 188 ? -7.566 -26.125 -8.852 1 78.5 188 ALA B N 1
ATOM 2971 C CA . ALA B 1 188 ? -7.168 -26.188 -10.258 1 78.5 188 ALA B CA 1
ATOM 2972 C C . ALA B 1 188 ? -7.434 -27.578 -10.836 1 78.5 188 ALA B C 1
ATOM 2974 O O . ALA B 1 188 ? -7.883 -27.703 -11.984 1 78.5 188 ALA B O 1
ATOM 2975 N N . ALA B 1 189 ? -7.125 -28.484 -10.023 1 72.25 189 ALA B N 1
ATOM 2976 C CA . ALA B 1 189 ? -7.32 -29.859 -10.453 1 72.25 189 ALA B CA 1
ATOM 2977 C C . ALA B 1 189 ? -8.797 -30.156 -10.703 1 72.25 189 ALA B C 1
ATOM 2979 O O . ALA B 1 189 ? -9.133 -30.969 -11.562 1 72.25 189 ALA B O 1
ATOM 2980 N N . LEU B 1 190 ? -9.547 -29.375 -10.008 1 68 190 LEU B N 1
ATOM 2981 C CA . LEU B 1 190 ? -10.984 -29.609 -10.117 1 68 190 LEU B CA 1
ATOM 2982 C C . LEU B 1 190 ? -11.539 -28.953 -11.383 1 68 190 LEU B C 1
ATOM 2984 O O . LEU B 1 190 ? -12.625 -29.312 -11.844 1 68 190 LEU B O 1
ATOM 2988 N N . GLN B 1 191 ? -10.797 -28.047 -11.898 1 67.25 191 GLN B N 1
ATOM 2989 C CA . GLN B 1 191 ? -11.266 -27.312 -13.07 1 67.25 191 GLN B CA 1
ATOM 2990 C C . GLN B 1 191 ? -10.734 -27.938 -14.352 1 67.25 191 GLN B C 1
ATOM 2992 O O . GLN B 1 191 ? -11.211 -27.625 -15.445 1 67.25 191 GLN B O 1
ATOM 2997 N N . SER B 1 192 ? -9.609 -28.688 -14.266 1 57.53 192 SER B N 1
ATOM 2998 C CA . SER B 1 192 ? -9.117 -29.422 -15.43 1 57.53 192 SER B CA 1
ATOM 2999 C C . SER B 1 192 ? -10 -30.625 -15.742 1 57.53 192 SER B C 1
ATOM 3001 O O . SER B 1 192 ? -10.602 -31.203 -14.844 1 57.53 192 SER B O 1
#

pLDDT: mean 94.37, std 9.0, range [36.97, 98.94]

Organism: NCBI:txid248903

Secondary structure (DSSP, 8-state):
----S--GGGEEEEEE--BSS--S--BSS-HHHHHHHHHHHHHHHHHTT-EEEEEEE--SSSTTS-----SSPPPP--PPTTTTSBPGGG---TTSEEEEESSSSSSTTSSHHHHHHHTT--EEEEEEE-IIIIIHHHHHHHHHHT-EEEEEEEEEEBSSHHHHHHIIIIIGGGTSEEE-HHHHHHHHHHH-/----S--GGGEEEEEE--BSS--S--BSS-HHHHHHHHHHHHHHHHHTT-EEEEEEE--SSSTTS-----SSPPPP--PPTTTTSBPGGG---TTSEEEEESSSSSSTTSSHHHHHHHTT--EEEEEEE-IIIIIHHHHHHHHHHT-EEEEEEEEEEBSSHHHHHHIIIIIGGGTSEEE-HHHHHHHHHHH-

Sequence (384 aa):
MKEHLYQFSKTALIVIDLQKWIGNQYAPHSAEQVVERASAMVQSFREAGAFVGLVRVSSKDFKDMPRPLLDQEPPAINLVPGWDEIVPEIGVTANDHLITKRQWGAFYGTDLDQQLRRRGITTIVLCGIASGIGVDTTAREAFAHGYQVIFAIDAMTGFSEAEHEHVSKVIFPRIGRIRTTDEILACAALQSMKEHLYQFSKTALIVIDLQKWIGNQYAPHSAEQVVERASAMVQSFREAGAFVGLVRVSSKDFKDMPRPLLDQEPPAINLVPGWDEIVPEIGVTANDHLITKRQWGAFYGTDLDQQLRRRGITTIVLCGIASGIGVDTTAREAFAHGYQVIFAIDAMTGFSEAEHEHVSKVIFPRIGRIRTTDEILACAALQS

Solvent-accessible surface area (backbone atoms only — not comparable to full-atom values): 20514 Å² total; per-residue (Å²): 127,82,78,62,92,67,53,53,81,29,29,30,42,39,38,28,42,61,24,56,66,50,80,88,67,44,14,82,37,47,64,66,54,21,47,52,49,44,23,55,49,50,53,52,38,50,75,66,68,20,54,48,38,45,32,30,57,61,68,94,79,58,79,79,42,67,78,58,59,48,79,54,82,71,78,83,85,80,79,50,92,63,28,55,37,64,40,72,78,55,58,86,53,94,83,49,42,76,42,60,20,56,54,58,30,55,50,71,89,40,62,49,60,60,56,36,57,77,59,58,41,49,32,36,38,40,31,26,41,33,33,66,46,29,38,40,40,28,49,54,50,38,36,65,74,60,34,33,36,35,34,27,59,68,17,30,23,7,77,31,48,68,47,30,47,44,36,64,71,62,49,44,52,74,45,12,28,81,39,43,55,67,59,54,52,52,50,50,59,68,71,101,126,81,79,63,92,67,53,51,79,28,28,28,42,39,38,29,42,60,24,55,65,52,80,88,67,43,14,80,39,47,64,67,53,21,48,51,48,42,22,54,48,50,53,53,38,49,75,68,69,21,53,48,38,44,33,31,56,60,68,94,78,58,80,79,41,67,79,58,60,47,80,55,84,72,77,82,85,79,79,50,93,65,28,54,36,65,40,70,80,55,57,86,53,93,83,49,41,77,43,60,19,54,52,58,29,56,50,70,90,40,63,48,60,62,55,35,58,77,58,58,42,47,33,36,37,38,31,27,39,34,32,66,46,29,38,39,41,28,48,55,50,39,36,65,73,60,35,34,37,34,33,27,59,68,17,28,22,8,77,31,48,66,47,30,47,44,36,62,70,62,48,43,53,74,46,12,27,80,40,43,57,67,60,53,52,51,50,50,58,6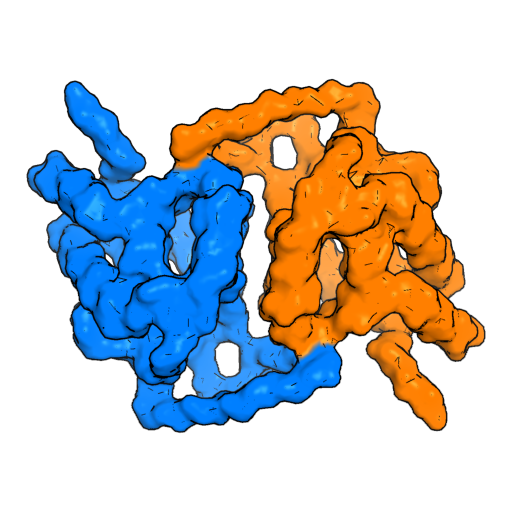8,72,101

Nearest PDB structures (foldseek):
  1j2r-assembly1_A  TM=9.624E-01  e=1.994E-22  Escherichia coli
  3txy-assembly1_A-2  TM=9.567E-01  e=6.599E-22  Burkholderia thailandensis E264
  3r77-assembly1_A  TM=8.178E-01  e=3.300E-13  Pseudomonas fluorescens
  1nf9-assembly1_A-2  TM=7.975E-01  e=2.909E-13  Pseudomonas aeruginosa
  1nf8-assembly1_A-2  TM=7.924E-01  e=4.816E-13  Pseudomonas aeruginosa